Protein AF-0000000069364898 (afdb_homodimer)

Foldseek 3Di:
DVVVVVVVVVVCLVVVLVVLLVVLLVDALVVLVVQLVPDVSSVVSSQPQVSLLSNCCVVPVVCSVPPDPPDRSNVVCVPPVDPDPDDDDDFFPDDQQFKKKWKWKDFPPHTFDTDIHGSVQQQVAEPDDDPQADPLQVCVVPDQFDKGKHWDPPFDKDWDPTWMWMWMKMAGRVVGWIFTQGDRWTQPDDDQVNQKTKTKDWFAFAPVDPPDGDFMKMKIFHANHDDPIMTDGGTMIMIDRRVFDGDPRRVRVVVVGGHIDDD/DVVVVVVVVVVCLVVVLVVLLVVLLVDALVVLVVQLVPDVSSVVSSQPQVSLLSNCCVVPVVCSVPPDPPDRSNVVCVPPVDPDPDDDDDFFPDDQQFKWKWKWKDFPPHTDDTDIDGSVQQQVADPDDDPQADPLQVCVVPDQFDKGKHWDPPFDKDWDPTWMWMWMKMAGRVVGWIFTQGDRWTQPDDDQVNQKTKTKDWFAFAPVDPPDGDFMKMKIFHANHDDPIMTDGGTMIMIDRRVFDGDPRRVRVVVVGGHIDDD

Nearest PDB structures (foldseek):
  8iyj-assembly1_U  TM=1.261E-01  e=1.465E+00  Mus musculus
  8otz-assembly1_X  TM=1.514E-01  e=9.795E+00  Bos taurus
  7ung-assembly1_Z  TM=2.042E-01  e=2.924E+00  Homo sapiens
  8iyj-assembly1_U  TM=1.723E-01  e=3.105E+00  Mus musculus
  8otz-assembly1_X  TM=1.514E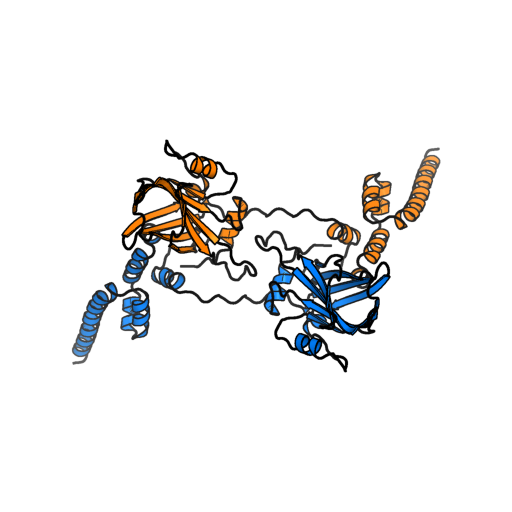-01  e=8.654E+00  Bos taurus

Sequence (526 aa):
MGVASSLSTMAKDLISAEVLKAVFTLLDGEDLVSCMLVSRQWRDTARDDYFWKCICTKKWPSICKRPPPAISYHKLFLTFSRSQPPQPLPPSRLSFNNLEFFIDLWSEQTLIFSEAVSGTVLRRGLKNPPPGIPDALKIHLDSTDYKMIMQVEPRFSFPLGQTIIVSVLVSRKDTNQIARIVNQSLFGYVDGNAFRALAYDYLIFAPGHPFISGIRAWVSLLFMANTAHSITDVFGIEIDFCDAANSENEVLWLLDMLDWKYIMGVASSLSTMAKDLISAEVLKAVFTLLDGEDLVSCMLVSRQWRDTARDDYFWKCICTKKWPSICKRPPPAISYHKLFLTFSRSQPPQPLPPSRLSFNNLEFFIDLWSEQTLIFSEAVSGTVLRRGLKNPPPGIPDALKIHLDSTDYKMIMQVEPRFSFPLGQTIIVSVLVSRKDTNQIARIVNQSLFGYVDGNAFRALAYDYLIFAPGHPFISGIRAWVSLLFMANTAHSITDVFGIEIDFCDAANSENEVLWLLDMLDWKYI

Secondary structure (DSSP, 8-state):
-HHHHHHHHHHHHHHHHHHHHHHHTTS-HHHHHHHHTT-HHHHHHHT-HHHHHHHHHHH-HHHHHSPPTT--HHHHHHHHHS-PPPPPPPPPS--GGGEEEEEEEEETTEEEEEEEEEHHHHHH--SSPPTT--HHHHHHHHSSS--EEEEEEEEEEEETTS-EEEEEEEEETTTTEEEEEEEEEE--EEETTTTEEEEEEE--B-TTSTT----EEEEEEEEEEE-SSEEEEEEEEEEE-TTT--SHHHHHHHHHTB--EE-/-HHHHHHHHHHHHHHHHHHHHHHHTTS-HHHHHHHHTT-HHHHHHHT-HHHHHHHHHHH-HHHHHSPPTT--HHHHHHHHHS-PPPPPPPPPS--GGGEEEEEEEEETTEEEEEEEEEHHHHHH--SSPPTT--HHHHHHHHSSS--EEEEEEEEEEEEBTB-EEEEEEEEETTTTEEEEEEEEEE--EEETTTTEEEEEEE--B-TTSTT----EEEEEEEEEEE-SSEEEEEEEEEEE-TTT--SHHHHHHHHHTB--EE-

Solvent-accessible surface area (backbone atoms only — not comparable to full-atom values): 28117 Å² total; per-residue (Å²): 118,67,63,60,53,50,47,50,53,45,47,54,47,44,55,45,44,57,50,46,55,60,52,54,69,71,48,53,65,70,54,45,56,56,44,39,69,74,43,69,68,42,25,61,58,59,62,42,55,65,54,28,42,55,47,38,38,70,77,44,43,18,44,64,76,60,57,63,80,78,61,36,41,57,48,44,43,61,62,70,70,41,86,65,73,80,68,71,67,69,81,44,90,55,54,45,85,38,28,36,34,24,38,34,31,27,48,69,91,40,80,76,42,66,42,70,40,49,27,52,50,25,64,70,26,64,85,73,73,67,85,78,61,46,67,57,40,48,52,58,70,68,43,85,68,42,64,30,21,35,67,41,80,80,55,47,66,48,57,55,87,58,55,36,32,34,32,30,36,36,33,33,66,88,78,50,28,38,31,66,47,31,75,66,24,49,51,76,44,72,38,75,80,50,34,33,34,34,25,54,29,66,54,52,57,27,54,89,52,70,80,55,76,87,44,42,34,36,40,32,41,32,36,61,46,71,60,98,53,28,41,34,47,32,42,30,43,35,42,33,33,73,78,74,21,60,40,72,55,45,44,34,44,55,61,67,44,34,41,65,33,84,59,119,68,63,63,53,50,48,50,52,45,47,54,48,44,55,44,47,57,48,45,54,59,53,54,69,71,47,52,64,69,54,45,55,56,44,37,70,73,43,70,67,43,24,62,59,60,62,40,55,66,53,28,42,56,48,40,37,71,76,44,42,17,44,63,77,59,57,62,80,75,63,37,42,57,49,46,44,61,62,70,70,42,85,66,72,81,67,72,68,70,82,45,90,58,51,47,84,38,28,38,34,23,37,34,30,28,50,69,91,40,79,77,44,66,42,70,41,48,28,52,50,25,64,69,26,66,86,75,73,65,86,78,62,45,67,57,40,49,53,59,69,67,43,83,68,42,64,30,21,35,68,41,81,81,58,47,65,48,55,56,85,58,55,37,32,35,34,30,37,36,37,33,66,89,80,51,27,38,31,68,46,30,75,65,24,50,50,78,44,71,38,75,80,47,34,34,34,35,24,55,30,67,53,53,58,27,55,89,50,69,79,57,75,88,44,43,35,36,40,34,40,33,37,61,45,70,57,98,50,28,40,34,48,31,42,29,42,35,40,35,35,73,78,74,20,58,40,72,55,45,43,33,44,53,60,67,45,34,40,65,34,84,59

Structure (mmCIF, N/CA/C/O backbone):
data_AF-0000000069364898-model_v1
#
loop_
_entity.id
_entity.type
_entity.pdbx_description
1 polymer '(wild Malaysian banana) hypothetical protein'
#
loop_
_atom_site.group_PDB
_atom_site.id
_atom_site.type_symbol
_atom_site.label_atom_id
_atom_site.label_alt_id
_atom_site.label_comp_id
_atom_site.label_asym_id
_atom_site.label_entity_id
_atom_site.label_seq_id
_atom_site.pdbx_PDB_ins_code
_atom_site.Cartn_x
_atom_site.Cartn_y
_atom_site.Cartn_z
_atom_site.occupancy
_atom_site.B_iso_or_equiv
_atom_site.auth_seq_id
_atom_site.auth_comp_id
_atom_site.auth_asym_id
_atom_site.auth_atom_id
_atom_site.pdbx_PDB_model_num
ATOM 1 N N . MET A 1 1 ? 52.281 -46.719 -14.539 1 42.53 1 MET A N 1
ATOM 2 C CA . MET A 1 1 ? 51.531 -46.969 -13.328 1 42.53 1 MET A CA 1
ATOM 3 C C . MET A 1 1 ? 50.594 -45.781 -13.016 1 42.53 1 MET A C 1
ATOM 5 O O . MET A 1 1 ? 49.531 -45.969 -12.414 1 42.53 1 MET A O 1
ATOM 9 N N . GLY A 1 2 ? 50.906 -44.562 -13.359 1 51.19 2 GLY A N 1
ATOM 10 C CA . GLY A 1 2 ? 50.156 -43.344 -13.055 1 51.19 2 GLY A CA 1
ATOM 11 C C . GLY A 1 2 ? 48.938 -43.156 -13.914 1 51.19 2 GLY A C 1
ATOM 12 O O . GLY A 1 2 ? 47.906 -42.688 -13.438 1 51.19 2 GLY A O 1
ATOM 13 N N . VAL A 1 3 ? 48.969 -43.562 -15.039 1 57.69 3 VAL A N 1
ATOM 14 C CA . VAL A 1 3 ? 47.875 -43.344 -15.977 1 57.69 3 VAL A CA 1
ATOM 15 C C . VAL A 1 3 ? 46.75 -44.344 -15.68 1 57.69 3 VAL A C 1
ATOM 17 O O . VAL A 1 3 ? 45.562 -44 -15.742 1 57.69 3 VAL A O 1
ATOM 20 N N . ALA A 1 4 ? 47.094 -45.562 -15.328 1 57.56 4 ALA A N 1
ATOM 21 C CA . ALA A 1 4 ? 46.062 -46.562 -15 1 57.56 4 ALA A CA 1
ATOM 22 C C . ALA A 1 4 ? 45.312 -46.188 -13.734 1 57.56 4 ALA A C 1
ATOM 24 O O . ALA A 1 4 ? 44.094 -46.406 -13.648 1 57.56 4 ALA A O 1
ATOM 25 N N . SER A 1 5 ? 46 -45.625 -12.828 1 53.88 5 SER A N 1
ATOM 26 C CA . SER A 1 5 ? 45.312 -45.188 -11.609 1 53.88 5 SER A CA 1
ATOM 27 C C . SER A 1 5 ? 44.406 -44 -11.883 1 53.88 5 SER A C 1
ATOM 29 O O . SER A 1 5 ? 43.312 -43.906 -11.32 1 53.88 5 SER A O 1
ATOM 31 N N . SER A 1 6 ? 44.812 -43.219 -12.844 1 57.09 6 SER A N 1
ATOM 32 C CA . SER A 1 6 ? 44 -42.062 -13.211 1 57.09 6 SER A CA 1
ATOM 33 C C . SER A 1 6 ? 42.719 -42.5 -13.953 1 57.09 6 SER A C 1
ATOM 35 O O . SER A 1 6 ? 41.656 -41.969 -13.719 1 57.09 6 SER A O 1
ATOM 37 N N . LEU A 1 7 ? 42.875 -43.5 -14.719 1 53.72 7 LEU A N 1
ATOM 38 C CA . LEU A 1 7 ? 41.719 -44 -15.461 1 53.72 7 LEU A CA 1
ATOM 39 C C . LEU A 1 7 ? 40.781 -44.75 -14.547 1 53.72 7 LEU A C 1
ATOM 41 O O . LEU A 1 7 ? 39.562 -44.719 -14.727 1 53.72 7 LEU A O 1
ATOM 45 N N . SER A 1 8 ? 41.312 -45.438 -13.688 1 55.84 8 SER A N 1
ATOM 46 C CA . SER A 1 8 ? 40.469 -46.156 -12.734 1 55.84 8 SER A CA 1
ATOM 47 C C . SER A 1 8 ? 39.719 -45.188 -11.852 1 55.84 8 SER A C 1
ATOM 49 O O . SER A 1 8 ? 38.531 -45.375 -11.586 1 55.84 8 SER A O 1
ATOM 51 N N . THR A 1 9 ? 40.375 -44.125 -11.414 1 56.03 9 THR A N 1
ATOM 52 C CA . THR A 1 9 ? 39.688 -43.125 -10.625 1 56.03 9 THR A CA 1
ATOM 53 C C . THR A 1 9 ? 38.625 -42.406 -11.461 1 56.03 9 THR A C 1
ATOM 55 O O . THR A 1 9 ? 37.531 -42.125 -10.977 1 56.03 9 THR A O 1
ATOM 58 N N . MET A 1 10 ? 39 -42.188 -12.664 1 51.59 10 MET A N 1
ATOM 59 C CA . MET A 1 10 ? 38.062 -41.531 -13.562 1 51.59 10 MET A CA 1
ATOM 60 C C . MET A 1 10 ? 36.844 -42.438 -13.82 1 51.59 10 MET A C 1
ATOM 62 O O . MET A 1 10 ? 35.719 -41.969 -13.891 1 51.59 10 MET A O 1
ATOM 66 N N . ALA A 1 11 ? 37.188 -43.688 -14.125 1 52.16 11 ALA A N 1
ATOM 67 C CA . ALA A 1 11 ? 36.125 -44.656 -14.383 1 52.16 11 ALA A CA 1
ATOM 68 C C . ALA A 1 11 ? 35.219 -44.812 -13.164 1 52.16 11 ALA A C 1
ATOM 70 O O . ALA A 1 11 ? 33.969 -44.906 -13.305 1 52.16 11 ALA A O 1
ATOM 71 N N . LYS A 1 12 ? 35.75 -44.906 -12.031 1 56.28 12 LYS A N 1
ATOM 72 C CA . LYS A 1 12 ? 34.969 -44.906 -10.805 1 56.28 12 LYS A CA 1
ATOM 73 C C . LYS A 1 12 ? 34.125 -43.625 -10.648 1 56.28 12 LY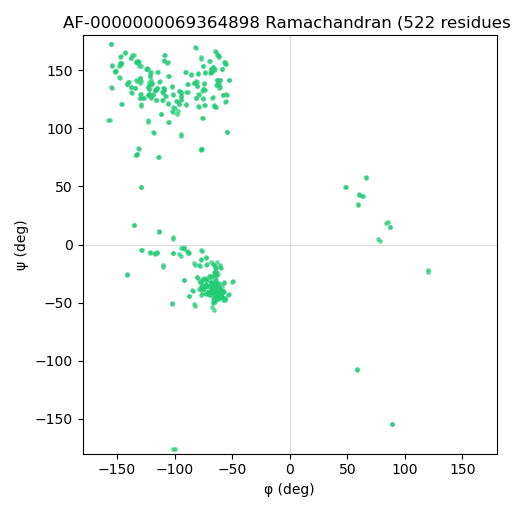S A C 1
ATOM 75 O O . LYS A 1 12 ? 33 -43.688 -10.203 1 56.28 12 LYS A O 1
ATOM 80 N N . ASP A 1 13 ? 34.844 -42.656 -11.117 1 58.72 13 ASP A N 1
ATOM 81 C CA . ASP A 1 13 ? 34.188 -41.344 -11.086 1 58.72 13 ASP A CA 1
ATOM 82 C C . ASP A 1 13 ? 33.031 -41.281 -12.086 1 58.72 13 ASP A C 1
ATOM 84 O O . ASP A 1 13 ? 31.984 -40.719 -11.789 1 58.72 13 ASP A O 1
ATOM 88 N N . LEU A 1 14 ? 33.344 -41.844 -13.328 1 56.16 14 LEU A N 1
ATOM 89 C CA . LEU A 1 14 ? 32.312 -41.875 -14.367 1 56.16 14 LEU A CA 1
ATOM 90 C C . LEU A 1 14 ? 31.156 -42.781 -13.969 1 56.16 14 LEU A C 1
ATOM 92 O O . LEU A 1 14 ? 29.984 -42.438 -14.188 1 56.16 14 LEU A O 1
ATOM 96 N N . ILE A 1 15 ? 31.469 -44.031 -13.672 1 57.97 15 ILE A N 1
ATOM 97 C CA . ILE A 1 15 ? 30.438 -44.938 -13.211 1 57.97 15 ILE A CA 1
ATOM 98 C C . ILE A 1 15 ? 29.625 -44.312 -12.086 1 57.97 15 ILE A C 1
ATOM 100 O O . ILE A 1 15 ? 28.391 -44.406 -12.07 1 57.97 15 ILE A O 1
ATOM 104 N N . SER A 1 16 ? 30.391 -43.531 -11.438 1 71.69 16 SER A N 1
ATOM 105 C CA . SER A 1 16 ? 29.766 -42.875 -10.297 1 71.69 16 SER A CA 1
ATOM 106 C C . SER A 1 16 ? 28.844 -41.75 -10.75 1 71.69 16 SER A C 1
ATOM 108 O O . SER A 1 16 ? 27.734 -41.594 -10.234 1 71.69 16 SER A O 1
ATOM 110 N N . ALA A 1 17 ? 29.312 -41.25 -11.906 1 75.25 17 ALA A N 1
ATOM 111 C CA . ALA A 1 17 ? 28.5 -40.156 -12.414 1 75.25 17 ALA A CA 1
ATOM 112 C C . ALA A 1 17 ? 27.219 -40.688 -13.055 1 75.25 17 ALA A C 1
ATOM 114 O O . ALA A 1 17 ? 26.141 -40.094 -12.891 1 75.25 17 ALA A O 1
ATOM 115 N N . GLU A 1 18 ? 27.391 -41.781 -13.852 1 80.81 18 GLU A N 1
ATOM 116 C CA . GLU A 1 18 ? 26.219 -42.375 -14.508 1 80.81 18 GLU A CA 1
ATOM 117 C C . GLU A 1 18 ? 25.219 -42.875 -13.484 1 80.81 18 GLU A C 1
ATOM 119 O O . GLU A 1 18 ? 24 -42.719 -13.672 1 80.81 18 GLU A O 1
ATOM 124 N N . VAL A 1 19 ? 25.812 -43.438 -12.523 1 82.69 19 VAL A N 1
ATOM 125 C CA . VAL A 1 19 ? 24.938 -43.938 -11.461 1 82.69 19 VAL A CA 1
ATOM 126 C C . VAL A 1 19 ? 24.25 -42.781 -10.758 1 82.69 19 VAL A C 1
ATOM 128 O O . VAL A 1 19 ? 23.062 -42.844 -10.477 1 82.69 19 VAL A O 1
ATOM 131 N N . LEU A 1 20 ? 25.016 -41.781 -10.492 1 85.12 20 LEU A N 1
ATOM 132 C CA . LEU A 1 20 ? 24.453 -40.594 -9.859 1 85.12 20 LEU A CA 1
ATOM 133 C C . LEU A 1 20 ? 23.328 -40 -10.695 1 85.12 20 LEU A C 1
ATOM 135 O O . LEU A 1 20 ? 22.281 -39.625 -10.164 1 85.12 20 LEU A O 1
ATOM 139 N N . LYS A 1 21 ? 23.484 -39.969 -12.016 1 86.94 21 LYS A N 1
ATOM 140 C CA . LYS A 1 21 ? 22.469 -39.438 -12.914 1 86.94 21 LYS A CA 1
ATOM 141 C C . LYS A 1 21 ? 21.172 -40.219 -12.828 1 86.94 21 LYS A C 1
ATOM 143 O O . LYS A 1 21 ? 20.078 -39.656 -12.828 1 86.94 21 LYS A O 1
ATOM 148 N N . ALA A 1 22 ? 21.406 -41.5 -12.672 1 87.44 22 ALA A N 1
ATOM 149 C CA . ALA A 1 22 ? 20.234 -42.375 -12.578 1 87.44 22 ALA A CA 1
ATOM 150 C C . ALA A 1 22 ? 19.5 -42.156 -11.258 1 87.44 22 ALA A C 1
ATOM 152 O O . ALA A 1 22 ? 18.266 -42.094 -11.227 1 87.44 22 ALA A O 1
ATOM 153 N N . VAL A 1 23 ? 20.188 -42 -10.242 1 87 23 VAL A N 1
ATOM 154 C CA . VAL A 1 23 ? 19.609 -41.844 -8.914 1 87 23 VAL A CA 1
ATOM 155 C C . VAL A 1 23 ? 18.969 -40.438 -8.797 1 87 23 VAL A C 1
ATOM 157 O O . VAL A 1 23 ? 17.891 -40.281 -8.242 1 87 23 VAL A O 1
ATOM 160 N N . PHE A 1 24 ? 19.688 -39.406 -9.328 1 90.19 24 PHE A N 1
ATOM 161 C CA . PHE A 1 24 ? 19.234 -38.031 -9.195 1 90.19 24 PHE A CA 1
ATOM 162 C C . PHE A 1 24 ? 17.906 -37.812 -9.914 1 90.19 24 PHE A C 1
ATOM 164 O O . PHE A 1 24 ? 17.125 -36.969 -9.531 1 90.19 24 PHE A O 1
ATOM 171 N N . THR A 1 25 ? 17.594 -38.656 -10.914 1 87.75 25 THR A N 1
ATOM 172 C CA . THR A 1 25 ? 16.328 -38.562 -11.648 1 87.75 25 THR A CA 1
ATOM 173 C C . THR A 1 25 ? 15.156 -38.906 -10.75 1 87.75 25 THR A C 1
ATOM 175 O O . THR A 1 25 ? 14.016 -38.531 -11.031 1 87.75 25 THR A O 1
ATOM 178 N N . LEU A 1 26 ? 15.484 -39.562 -9.586 1 89.31 26 LEU A N 1
ATOM 179 C CA . LEU A 1 26 ? 14.422 -40.062 -8.711 1 89.31 26 LEU A CA 1
ATOM 180 C C . LEU A 1 26 ? 14.219 -39.125 -7.527 1 89.31 26 LEU A C 1
ATOM 182 O O . LEU A 1 26 ? 13.281 -39.281 -6.746 1 89.31 26 LEU A O 1
ATOM 186 N N . LEU A 1 27 ? 15.023 -38.188 -7.387 1 88.94 27 LEU A N 1
ATOM 187 C CA . LEU A 1 27 ? 14.984 -37.312 -6.23 1 88.94 27 LEU A CA 1
ATOM 188 C C . LEU A 1 27 ? 14.078 -36.094 -6.5 1 88.94 27 LEU A C 1
ATOM 190 O O . LEU A 1 27 ? 13.938 -35.688 -7.648 1 88.94 27 LEU A O 1
ATOM 194 N N . ASP A 1 28 ? 13.484 -35.656 -5.398 1 89.31 28 ASP A N 1
ATOM 195 C CA . ASP A 1 28 ? 12.773 -34.406 -5.523 1 89.31 28 ASP A CA 1
ATOM 196 C C . ASP A 1 28 ? 13.734 -33.219 -5.402 1 89.31 28 ASP A C 1
ATOM 198 O O . ASP A 1 28 ? 14.93 -33.406 -5.191 1 89.31 28 ASP A O 1
ATOM 202 N N . GLY A 1 29 ? 13.234 -32.062 -5.703 1 90.38 29 GLY A N 1
ATOM 203 C CA . GLY A 1 29 ? 14.062 -30.859 -5.742 1 90.38 29 GLY A CA 1
ATOM 204 C C . GLY A 1 29 ? 14.836 -30.625 -4.457 1 90.38 29 GLY A C 1
ATOM 205 O O . GLY A 1 29 ? 16.031 -30.312 -4.488 1 90.38 29 GLY A O 1
ATOM 206 N N . GLU A 1 30 ? 14.141 -30.828 -3.336 1 89.75 30 GLU A N 1
ATOM 207 C CA . GLU A 1 30 ? 14.781 -30.594 -2.045 1 89.75 30 GLU A CA 1
ATOM 208 C C . GLU A 1 30 ? 15.93 -31.578 -1.818 1 89.75 30 GLU A C 1
ATOM 210 O O . GLU A 1 30 ? 16.984 -31.188 -1.314 1 89.75 30 GLU A O 1
ATOM 215 N N . ASP A 1 31 ? 15.711 -32.75 -2.178 1 90.25 31 ASP A N 1
ATOM 216 C CA . ASP A 1 31 ? 16.75 -33.75 -2.029 1 90.25 31 ASP A CA 1
ATOM 217 C C . ASP A 1 31 ? 17.922 -33.469 -2.963 1 90.25 31 ASP A C 1
ATOM 219 O O . ASP A 1 31 ? 19.078 -33.656 -2.588 1 90.25 31 ASP A O 1
ATOM 223 N N . LEU A 1 32 ? 17.562 -33.062 -4.117 1 91.44 32 LEU A N 1
ATOM 224 C CA . LEU A 1 32 ? 18.625 -32.75 -5.086 1 91.44 32 LEU A CA 1
ATOM 225 C C . LEU A 1 32 ? 19.484 -31.594 -4.609 1 91.44 32 LEU A C 1
ATOM 227 O O . LEU A 1 32 ? 20.703 -31.625 -4.77 1 91.44 32 LEU A O 1
ATOM 231 N N . VAL A 1 33 ? 18.828 -30.594 -4.062 1 90.06 33 VAL A N 1
ATOM 232 C CA . VAL A 1 33 ? 19.578 -29.469 -3.494 1 90.06 33 VAL A CA 1
ATOM 233 C C . VAL A 1 33 ? 20.5 -29.969 -2.393 1 90.06 33 VAL A C 1
ATOM 235 O O . VAL A 1 33 ? 21.656 -29.562 -2.316 1 90.06 33 VAL A O 1
ATOM 238 N N . SER A 1 34 ? 19.984 -30.875 -1.556 1 90.44 34 SER A N 1
ATOM 239 C CA . SER A 1 34 ? 20.797 -31.453 -0.492 1 90.44 34 SER A CA 1
ATOM 240 C C . SER A 1 34 ? 22 -32.219 -1.061 1 90.44 34 SER A C 1
ATOM 242 O O . SER A 1 34 ? 23.094 -32.156 -0.503 1 90.44 34 SER A O 1
ATOM 244 N N . CYS A 1 35 ? 21.812 -32.875 -2.092 1 89.88 35 CYS A N 1
ATOM 245 C CA . CYS A 1 35 ? 22.875 -33.656 -2.727 1 89.88 35 CYS A CA 1
ATOM 246 C C . CYS A 1 35 ? 23.969 -32.75 -3.256 1 89.88 35 CYS A C 1
ATOM 248 O O . CYS A 1 35 ? 25.141 -33.125 -3.289 1 89.88 35 CYS A O 1
ATOM 250 N N . MET A 1 36 ? 23.547 -31.516 -3.73 1 90.69 36 MET A N 1
ATOM 251 C CA . MET A 1 36 ? 24.531 -30.578 -4.262 1 90.69 36 MET A CA 1
ATOM 252 C C . MET A 1 36 ? 25.516 -30.156 -3.178 1 90.69 36 MET A C 1
ATOM 254 O O . MET A 1 36 ? 26.594 -29.641 -3.48 1 90.69 36 MET A O 1
ATOM 258 N N . LEU A 1 37 ? 25.188 -30.406 -1.916 1 91.06 37 LEU A N 1
ATOM 259 C CA . LEU A 1 37 ? 26 -29.938 -0.801 1 91.06 37 LEU A CA 1
ATOM 260 C C . LEU A 1 37 ? 26.984 -31.016 -0.371 1 91.06 37 LEU A C 1
ATOM 262 O O . LEU A 1 37 ? 27.828 -30.781 0.498 1 91.06 37 LEU A O 1
ATOM 266 N N . VAL A 1 38 ? 27.016 -32.188 -0.902 1 88.38 38 VAL A N 1
ATOM 267 C CA . VAL A 1 38 ? 27.766 -33.344 -0.427 1 88.38 38 VAL A CA 1
ATOM 268 C C . VAL A 1 38 ? 29.203 -33.281 -0.929 1 88.38 38 VAL A C 1
ATOM 270 O O . VAL A 1 38 ? 30.156 -33.438 -0.155 1 88.38 38 VAL A O 1
ATOM 273 N N . SER A 1 39 ? 29.516 -33.094 -2.244 1 89.94 39 SER A N 1
ATOM 274 C CA . SER A 1 39 ? 30.844 -33 -2.861 1 89.94 39 SER A CA 1
ATOM 275 C C . SER A 1 39 ? 30.781 -32.219 -4.168 1 89.94 39 SER A C 1
ATOM 277 O O . SER A 1 39 ? 29.703 -31.922 -4.676 1 89.94 39 SER A O 1
ATOM 279 N N . ARG A 1 40 ? 31.859 -31.953 -4.711 1 90.56 40 ARG A N 1
ATOM 280 C CA . ARG A 1 40 ? 31.938 -31.219 -5.973 1 90.56 40 ARG A CA 1
ATOM 281 C C . ARG A 1 40 ? 31.375 -32.062 -7.125 1 90.56 40 ARG A C 1
ATOM 283 O O . ARG A 1 40 ? 30.703 -31.516 -8 1 90.56 40 ARG A O 1
ATOM 290 N N . GLN A 1 41 ? 31.656 -33.281 -7.07 1 87.31 41 GLN A N 1
ATOM 291 C CA . GLN A 1 41 ? 31.156 -34.156 -8.125 1 87.31 41 GLN A CA 1
ATOM 292 C C . GLN A 1 41 ? 29.641 -34.219 -8.133 1 87.31 41 GLN A C 1
ATOM 294 O O . GLN A 1 41 ? 29.016 -34.125 -9.195 1 87.31 41 GLN A O 1
ATOM 299 N N . TRP A 1 42 ? 29.062 -34.281 -6.914 1 88.5 42 TRP A N 1
ATOM 300 C CA . TRP A 1 42 ? 27.609 -34.312 -6.812 1 88.5 42 TRP A CA 1
ATOM 301 C C . TRP A 1 42 ? 26.984 -33 -7.27 1 88.5 42 TRP A C 1
ATOM 303 O O . TRP A 1 42 ? 25.969 -33 -7.965 1 88.5 42 TRP A O 1
ATOM 313 N N . ARG A 1 43 ? 27.641 -32 -6.91 1 91.31 43 ARG A N 1
ATOM 314 C CA . ARG A 1 43 ? 27.156 -30.672 -7.285 1 91.31 43 ARG A CA 1
ATOM 315 C C . ARG A 1 43 ? 27.188 -30.484 -8.797 1 91.31 43 ARG A C 1
ATOM 317 O O . ARG A 1 43 ? 26.203 -30.047 -9.391 1 91.31 43 ARG A O 1
ATOM 324 N N . ASP A 1 44 ? 28.266 -30.859 -9.375 1 90.56 44 ASP A N 1
ATOM 325 C CA . ASP A 1 44 ? 28.422 -30.703 -10.82 1 90.56 44 ASP A CA 1
ATOM 326 C C . ASP A 1 44 ? 27.422 -31.562 -11.586 1 90.56 44 ASP A C 1
ATOM 328 O O . ASP A 1 44 ? 26.906 -31.156 -12.625 1 90.56 44 ASP A O 1
ATOM 332 N N . THR A 1 45 ? 27.203 -32.719 -11.039 1 89.62 45 THR A N 1
ATOM 333 C CA . THR A 1 45 ? 26.234 -33.594 -11.68 1 89.62 45 THR A CA 1
ATOM 334 C C . THR A 1 45 ? 24.828 -33.062 -11.523 1 89.62 45 THR A C 1
ATOM 336 O O . THR A 1 45 ? 24.047 -33.031 -12.484 1 89.62 45 THR A O 1
ATOM 339 N N . ALA A 1 46 ? 24.547 -32.562 -10.359 1 90.75 46 ALA A N 1
ATOM 340 C CA . ALA A 1 46 ? 23.203 -32.094 -10.031 1 90.75 46 ALA A CA 1
ATOM 341 C C . ALA A 1 46 ? 22.875 -30.781 -10.742 1 90.75 46 ALA A C 1
ATOM 343 O O . ALA A 1 46 ? 21.703 -30.406 -10.875 1 90.75 46 ALA A O 1
ATOM 344 N N . ARG A 1 47 ? 23.859 -30.156 -11.188 1 89.56 47 ARG A N 1
ATOM 345 C CA . ARG A 1 47 ? 23.672 -28.859 -11.828 1 89.56 47 ARG A CA 1
ATOM 346 C C . ARG A 1 47 ? 23.125 -29.016 -13.242 1 89.56 47 ARG A C 1
ATOM 348 O O . ARG A 1 47 ? 22.688 -28.047 -13.859 1 89.56 47 ARG A O 1
ATOM 355 N N . ASP A 1 48 ? 23.156 -30.234 -13.734 1 88.38 48 ASP A N 1
ATOM 356 C CA . ASP A 1 48 ? 22.594 -30.484 -15.055 1 88.38 48 ASP A CA 1
ATOM 357 C C . ASP A 1 48 ? 21.141 -30.016 -15.125 1 88.38 48 ASP A C 1
ATOM 359 O O . ASP A 1 48 ? 20.297 -30.453 -14.32 1 88.38 48 ASP A O 1
ATOM 363 N N . ASP A 1 49 ? 20.781 -29.25 -16.109 1 88.62 49 ASP A N 1
ATOM 364 C CA . ASP A 1 49 ? 19.484 -28.6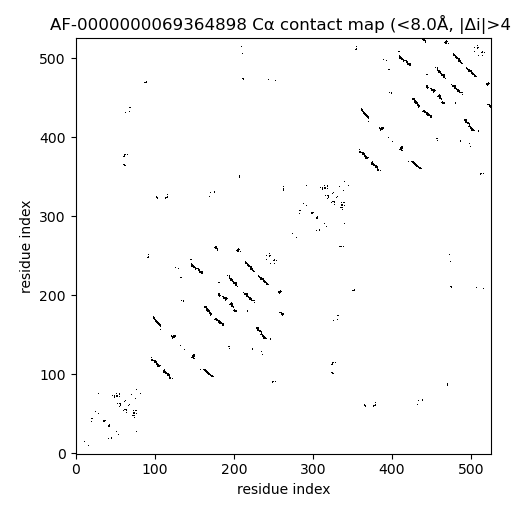09 -16.234 1 88.62 49 ASP A CA 1
ATOM 365 C C . ASP A 1 49 ? 18.375 -29.641 -16.422 1 88.62 49 ASP A C 1
ATOM 367 O O . ASP A 1 49 ? 17.203 -29.375 -16.094 1 88.62 49 ASP A O 1
ATOM 371 N N . TYR A 1 50 ? 18.828 -30.719 -16.891 1 90.69 50 TYR A N 1
ATOM 372 C CA . TYR A 1 50 ? 17.859 -31.766 -17.172 1 90.69 50 TYR A CA 1
ATOM 373 C C . TYR A 1 50 ? 17.125 -32.188 -15.906 1 90.69 50 TYR A C 1
ATOM 375 O O . TYR A 1 50 ? 15.898 -32.344 -15.922 1 90.69 50 TYR A O 1
ATOM 383 N N . PHE A 1 51 ? 17.812 -32.375 -14.844 1 92.81 51 PHE A N 1
ATOM 384 C CA . PHE A 1 51 ? 17.188 -32.781 -13.594 1 92.81 51 PHE A CA 1
ATOM 385 C C . PHE A 1 51 ? 16.188 -31.75 -13.109 1 92.81 51 PHE A C 1
ATOM 387 O O . PHE A 1 51 ? 15.078 -32.094 -12.703 1 92.81 51 PHE A O 1
ATOM 394 N N . TRP A 1 52 ? 16.547 -30.594 -13.227 1 93.81 52 TRP A N 1
ATOM 395 C CA . TRP A 1 52 ? 15.703 -29.516 -12.719 1 93.81 52 TRP A CA 1
ATOM 396 C C . TRP A 1 52 ? 14.492 -29.297 -13.617 1 93.81 52 TRP A C 1
ATOM 398 O O . TRP A 1 52 ? 13.406 -28.969 -13.141 1 93.81 52 TRP A O 1
ATOM 408 N N . LYS A 1 53 ? 14.703 -29.453 -14.875 1 93.88 53 LYS A N 1
ATOM 409 C CA . LYS A 1 53 ? 13.562 -29.406 -15.789 1 93.88 53 LYS A CA 1
ATOM 410 C C . LYS A 1 53 ? 12.516 -30.453 -15.422 1 93.88 53 LYS A C 1
ATOM 412 O O . LYS A 1 53 ? 11.312 -30.172 -15.438 1 93.88 53 LYS A O 1
ATOM 417 N N . CYS A 1 54 ? 13.016 -31.609 -15.078 1 93.31 54 CYS A N 1
ATOM 418 C CA . CYS A 1 54 ? 12.109 -32.688 -14.695 1 93.31 54 CYS A CA 1
ATOM 419 C C . CYS A 1 54 ? 11.344 -32.312 -13.422 1 93.31 54 CYS A C 1
ATOM 421 O O . CYS A 1 54 ? 10.133 -32.531 -13.344 1 93.31 54 CYS A O 1
ATOM 423 N N . ILE A 1 55 ? 12.039 -31.812 -12.547 1 93.38 55 ILE A N 1
ATOM 424 C CA . ILE A 1 55 ? 11.445 -31.422 -11.273 1 93.38 55 ILE A CA 1
ATOM 425 C C . ILE A 1 55 ? 10.422 -30.312 -11.492 1 93.38 55 ILE A C 1
ATOM 427 O O . ILE A 1 55 ? 9.297 -30.391 -10.992 1 93.38 55 ILE A O 1
ATOM 431 N N . CYS A 1 56 ? 10.766 -29.297 -12.266 1 94.38 56 CYS A N 1
ATOM 432 C CA . CYS A 1 56 ? 9.898 -28.141 -12.508 1 94.38 56 CYS A CA 1
ATOM 433 C C . CYS A 1 56 ? 8.68 -28.547 -13.328 1 94.38 56 CYS A C 1
ATOM 435 O O . CYS A 1 56 ? 7.598 -27.984 -13.148 1 94.38 56 CYS A O 1
ATOM 437 N N . THR A 1 57 ? 8.836 -29.5 -14.203 1 94.5 57 THR A N 1
ATOM 438 C CA . THR A 1 57 ? 7.723 -29.969 -15.023 1 94.5 57 THR A CA 1
ATOM 439 C C . THR A 1 57 ? 6.633 -30.594 -14.164 1 94.5 57 THR A C 1
ATOM 441 O O . THR A 1 57 ? 5.445 -30.484 -14.477 1 94.5 57 THR A O 1
ATOM 444 N N . LYS A 1 58 ? 7.059 -31.141 -13.125 1 91.94 58 LYS A N 1
ATOM 445 C CA . LYS A 1 58 ? 6.086 -31.719 -12.203 1 91.94 58 LYS A CA 1
ATOM 446 C C . LYS A 1 58 ? 5.363 -30.641 -11.406 1 91.94 58 LYS A C 1
ATOM 448 O O . LYS A 1 58 ? 4.16 -30.75 -11.156 1 91.94 58 LYS A O 1
ATOM 453 N N . LYS A 1 59 ? 6 -29.641 -11.078 1 92.88 59 LYS A N 1
ATOM 454 C CA . LYS A 1 59 ? 5.449 -28.594 -10.211 1 92.88 59 LYS A CA 1
ATOM 455 C C . LYS A 1 59 ? 4.699 -27.547 -11.031 1 92.88 59 LYS A C 1
ATOM 457 O O . LYS A 1 59 ? 3.631 -27.078 -10.625 1 92.88 59 LYS A O 1
ATOM 462 N N . TRP A 1 60 ? 5.32 -27.141 -12.141 1 95.75 60 TRP A N 1
ATOM 463 C CA . TRP A 1 60 ? 4.773 -26.125 -13.031 1 95.75 60 TRP A CA 1
ATOM 464 C C . TRP A 1 60 ? 4.871 -26.562 -14.492 1 95.75 60 TRP A C 1
ATOM 466 O O . TRP A 1 60 ? 5.648 -26 -15.266 1 95.75 60 TRP A O 1
ATOM 476 N N . PRO A 1 61 ? 4.027 -27.406 -14.914 1 97.12 61 PRO A N 1
ATOM 477 C CA . PRO A 1 61 ? 4.152 -27.969 -16.266 1 97.12 61 PRO A CA 1
ATOM 478 C C . PRO A 1 61 ? 3.939 -26.922 -17.359 1 97.12 61 PRO A C 1
ATOM 480 O O . PRO A 1 61 ? 4.574 -26.984 -18.406 1 97.12 61 PRO A O 1
ATOM 483 N N . SER A 1 62 ? 3.117 -25.969 -17.172 1 96.94 62 SER A N 1
ATOM 484 C CA . SER A 1 62 ? 2.789 -25 -18.203 1 96.94 62 SER A CA 1
ATOM 485 C C . SER A 1 62 ? 4.008 -24.172 -18.594 1 96.94 62 SER A C 1
ATOM 487 O O . SER A 1 62 ? 4.273 -23.969 -19.781 1 96.94 62 SER A O 1
ATOM 489 N N . ILE A 1 63 ? 4.742 -23.688 -17.625 1 95.5 63 ILE A N 1
ATOM 490 C CA . ILE A 1 63 ? 5.887 -22.844 -17.922 1 95.5 63 ILE A CA 1
ATOM 491 C C . ILE A 1 63 ? 6.996 -23.656 -18.578 1 95.5 63 ILE A C 1
ATOM 493 O O . ILE A 1 63 ? 7.789 -23.125 -19.359 1 95.5 63 ILE A O 1
ATOM 497 N N . CYS A 1 64 ? 7.051 -24.922 -18.312 1 94.25 64 CYS A N 1
ATOM 498 C CA . CYS A 1 64 ? 8.062 -25.781 -18.922 1 94.25 64 CYS A CA 1
ATOM 499 C C . CYS A 1 64 ? 7.688 -26.141 -20.344 1 94.25 64 CYS A C 1
ATOM 501 O O . CYS A 1 64 ? 8.562 -26.375 -21.172 1 94.25 64 CYS A O 1
ATOM 503 N N . LYS A 1 65 ? 6.371 -26.219 -20.594 1 93.75 65 LYS A N 1
ATOM 504 C CA . LYS A 1 65 ? 5.891 -26.469 -21.953 1 93.75 65 LYS A CA 1
ATOM 505 C C . LYS A 1 65 ? 6.184 -25.266 -22.875 1 93.75 65 LYS A C 1
ATOM 507 O O . LYS A 1 65 ? 6.523 -25.453 -24.047 1 93.75 65 LYS A O 1
ATOM 512 N N . ARG A 1 66 ? 6.047 -24.078 -22.297 1 93.88 66 ARG A N 1
ATOM 513 C CA . ARG A 1 66 ? 6.34 -22.828 -23 1 93.88 66 ARG A CA 1
ATOM 514 C C . ARG A 1 66 ? 7.207 -21.922 -22.141 1 93.88 66 ARG A C 1
ATOM 516 O O . ARG A 1 66 ? 6.734 -20.906 -21.609 1 93.88 66 ARG A O 1
ATOM 523 N N . PRO A 1 67 ? 8.453 -22.266 -22.125 1 93.25 67 PRO A N 1
ATOM 524 C CA . PRO A 1 67 ? 9.336 -21.531 -21.219 1 93.25 67 PRO A CA 1
ATOM 525 C C . PRO A 1 67 ? 9.664 -20.125 -21.719 1 93.25 67 PRO A C 1
ATOM 527 O O . PRO A 1 67 ? 9.828 -19.922 -22.922 1 93.25 67 PRO A O 1
ATOM 530 N N . PRO A 1 68 ? 9.648 -19.219 -20.766 1 92.06 68 PRO A N 1
ATOM 531 C CA . PRO A 1 68 ? 10.172 -17.906 -21.141 1 92.06 68 PRO A CA 1
ATOM 532 C C . PRO A 1 68 ? 11.641 -17.953 -21.547 1 92.06 68 PRO A C 1
ATOM 534 O O . PRO A 1 68 ? 12.328 -18.938 -21.281 1 92.06 68 PRO A O 1
ATOM 537 N N . PRO A 1 69 ? 12.031 -16.891 -22.203 1 88.19 69 PRO A N 1
ATOM 538 C CA . PRO A 1 69 ? 13.43 -16.891 -22.641 1 88.19 69 PRO A CA 1
ATOM 539 C C . PRO A 1 69 ? 14.422 -16.984 -21.484 1 88.19 69 PRO A C 1
ATOM 541 O O . PRO A 1 69 ? 14.172 -16.406 -20.406 1 88.19 69 PRO A O 1
ATOM 544 N N . ALA A 1 70 ? 15.5 -17.719 -21.656 1 83.75 70 ALA A N 1
ATOM 545 C CA . ALA A 1 70 ? 16.672 -17.828 -20.797 1 83.75 70 ALA A CA 1
ATOM 546 C C . ALA A 1 70 ? 16.281 -18.312 -19.391 1 83.75 70 ALA A C 1
ATOM 548 O O . ALA A 1 70 ? 16.859 -17.891 -18.391 1 83.75 70 ALA A O 1
ATOM 549 N N . ILE A 1 71 ? 15.32 -19.125 -19.359 1 90.31 71 ILE A N 1
ATOM 550 C CA . ILE A 1 71 ? 14.898 -19.641 -18.062 1 90.31 71 ILE A CA 1
ATOM 551 C C . ILE A 1 71 ? 15.922 -20.656 -17.547 1 90.31 71 ILE A C 1
ATOM 553 O O . ILE A 1 71 ? 16.469 -21.438 -18.328 1 90.31 71 ILE A O 1
ATOM 557 N N . SER A 1 72 ? 16.328 -20.578 -16.344 1 92.69 72 SER A N 1
ATOM 558 C CA . SER A 1 72 ? 17.047 -21.625 -15.625 1 92.69 72 SER A CA 1
ATOM 559 C C . SER A 1 72 ? 16.109 -22.375 -14.695 1 92.69 72 SER A C 1
ATOM 561 O O . SER A 1 72 ? 15.617 -21.828 -13.703 1 92.69 72 SER A O 1
ATOM 563 N N . TYR A 1 73 ? 15.969 -23.609 -14.945 1 93.69 73 TYR A N 1
ATOM 564 C CA . TYR A 1 73 ? 15.031 -24.391 -14.156 1 93.69 73 TYR A CA 1
ATOM 565 C C . TYR A 1 73 ? 15.516 -24.547 -12.719 1 93.69 73 TYR A C 1
ATOM 567 O O . TYR A 1 73 ? 14.711 -24.609 -11.789 1 93.69 73 TYR A O 1
ATOM 575 N N . HIS A 1 74 ? 16.812 -24.625 -12.672 1 92.12 74 HIS A N 1
ATOM 576 C CA . HIS A 1 74 ? 17.391 -24.641 -11.336 1 92.12 74 HIS A CA 1
ATOM 577 C C . HIS A 1 74 ? 16.984 -23.406 -10.555 1 92.12 74 HIS A C 1
ATOM 579 O O . HIS A 1 74 ? 16.516 -23.5 -9.414 1 92.12 74 HIS A O 1
ATOM 585 N N . LYS A 1 75 ? 17.094 -22.25 -11.148 1 91.62 75 LYS A N 1
ATOM 586 C CA . LYS A 1 75 ? 16.734 -20.984 -10.508 1 91.62 75 LYS A CA 1
ATOM 587 C C . LYS A 1 75 ? 15.227 -20.906 -10.266 1 91.62 75 LYS A C 1
ATOM 589 O O . LYS A 1 75 ? 14.781 -20.406 -9.227 1 91.62 75 LYS A O 1
ATOM 594 N N . LEU A 1 76 ? 14.477 -21.375 -11.227 1 94.06 76 LEU A N 1
ATOM 595 C CA . LEU A 1 76 ? 13.023 -21.391 -11.094 1 94.06 76 LEU A CA 1
ATOM 596 C C . LEU A 1 76 ? 12.602 -22.156 -9.852 1 94.06 76 LEU A C 1
ATOM 598 O O . LEU A 1 76 ? 11.797 -21.656 -9.055 1 94.06 76 LEU A O 1
ATOM 602 N N . PHE A 1 77 ? 13.188 -23.297 -9.703 1 93.5 77 PHE A N 1
ATOM 603 C CA . PHE A 1 77 ? 12.836 -24.141 -8.57 1 93.5 77 PHE A CA 1
ATOM 604 C C . PHE A 1 77 ? 13.234 -23.469 -7.258 1 93.5 77 PHE A C 1
ATOM 606 O O . PHE A 1 77 ? 12.438 -23.391 -6.324 1 93.5 77 PHE A O 1
ATOM 613 N N . LEU A 1 78 ? 14.453 -23 -7.195 1 90.19 78 LEU A N 1
ATOM 614 C CA . LEU A 1 78 ? 14.953 -22.375 -5.969 1 90.19 78 LEU A CA 1
ATOM 615 C C . LEU A 1 78 ? 14.125 -21.156 -5.602 1 90.19 78 LEU A C 1
ATOM 617 O O . LEU A 1 78 ? 13.906 -20.875 -4.418 1 90.19 78 LEU A O 1
ATOM 621 N N . THR A 1 79 ? 13.641 -20.438 -6.543 1 91.5 79 THR A N 1
ATOM 622 C CA . THR A 1 79 ? 12.938 -19.172 -6.332 1 91.5 79 THR A CA 1
ATOM 623 C C . THR A 1 79 ? 11.516 -19.406 -5.848 1 91.5 79 THR A C 1
ATOM 625 O O . THR A 1 79 ? 11.031 -18.719 -4.941 1 91.5 79 THR A O 1
ATOM 628 N N . PHE A 1 80 ? 10.852 -20.438 -6.324 1 91.75 80 PHE A N 1
ATOM 629 C CA . PHE A 1 80 ? 9.414 -20.516 -6.09 1 91.75 80 PHE A CA 1
ATOM 630 C C . PHE A 1 80 ? 9.062 -21.75 -5.262 1 91.75 80 PHE A C 1
ATOM 632 O O . PHE A 1 80 ? 7.898 -21.938 -4.898 1 91.75 80 PHE A O 1
ATOM 639 N N . SER A 1 81 ? 9.93 -22.594 -5 1 84.5 81 SER A N 1
ATOM 640 C CA . SER A 1 81 ? 9.617 -23.766 -4.203 1 84.5 81 SER A CA 1
ATOM 641 C C . SER A 1 81 ? 9.883 -23.531 -2.723 1 84.5 81 SER A C 1
ATOM 643 O O . SER A 1 81 ? 9.305 -24.188 -1.863 1 84.5 81 SER A O 1
ATOM 645 N N . ARG A 1 82 ? 10.883 -22.656 -2.502 1 73.56 82 ARG A N 1
ATOM 646 C CA . ARG A 1 82 ? 11.234 -22.391 -1.11 1 73.56 82 ARG A CA 1
ATOM 647 C C . ARG A 1 82 ? 10.648 -21.062 -0.634 1 73.56 82 ARG A C 1
ATOM 649 O O . ARG A 1 82 ? 10.492 -20.125 -1.421 1 73.56 82 ARG A O 1
ATOM 656 N N . SER A 1 83 ? 9.992 -21.297 0.514 1 70.12 83 SER A N 1
ATOM 657 C CA . SER A 1 83 ? 9.555 -20.047 1.121 1 70.12 83 SER A CA 1
ATOM 658 C C . SER A 1 83 ? 10.719 -19.078 1.304 1 70.12 83 SER A C 1
ATOM 660 O O . SER A 1 83 ? 11.727 -19.422 1.938 1 70.12 83 SER A O 1
ATOM 662 N N . GLN A 1 84 ? 10.797 -18.234 0.368 1 68.94 84 GLN A N 1
ATOM 663 C CA . GLN A 1 84 ? 11.859 -17.234 0.524 1 68.94 84 GLN A CA 1
ATOM 664 C C . GLN A 1 84 ? 11.57 -16.312 1.696 1 68.94 84 GLN A C 1
ATOM 666 O O . GLN A 1 84 ? 10.422 -15.922 1.924 1 68.94 84 GLN A O 1
ATOM 671 N N . PRO A 1 85 ? 12.531 -16.234 2.549 1 70.56 85 PRO A N 1
ATOM 672 C CA . PRO A 1 85 ? 12.336 -15.266 3.633 1 70.56 85 PRO A CA 1
ATOM 673 C C . PRO A 1 85 ? 11.977 -13.867 3.121 1 70.56 85 PRO A C 1
ATOM 675 O O . PRO A 1 85 ? 12.383 -13.492 2.021 1 70.56 85 PRO A O 1
ATOM 678 N N . PRO A 1 86 ? 11.117 -13.297 3.84 1 74.81 86 PRO A N 1
ATOM 679 C CA . PRO A 1 86 ? 10.82 -11.922 3.412 1 74.81 86 PRO A CA 1
ATOM 680 C C . PRO A 1 86 ? 12.07 -11.047 3.342 1 74.81 86 PRO A C 1
ATOM 682 O O . PRO A 1 86 ? 12.961 -11.164 4.184 1 74.81 86 PRO A O 1
ATOM 685 N N . GLN A 1 87 ? 12.258 -10.531 2.225 1 82.12 87 GLN A N 1
ATOM 686 C CA . GLN A 1 87 ? 13.352 -9.578 2.09 1 82.12 87 GLN A CA 1
ATOM 687 C C . GLN A 1 87 ? 13.117 -8.344 2.949 1 82.12 87 GLN A C 1
ATOM 689 O O . GLN A 1 87 ? 11.984 -7.848 3.041 1 82.12 87 GLN A O 1
ATOM 694 N N . PRO A 1 88 ? 14.18 -7.891 3.617 1 85.38 88 PRO A N 1
ATOM 695 C CA . PRO A 1 88 ? 14.016 -6.695 4.449 1 85.38 88 PRO A CA 1
ATOM 696 C C . PRO A 1 88 ? 13.734 -5.438 3.627 1 85.38 88 PRO A C 1
ATOM 698 O O . PRO A 1 88 ? 14.07 -5.383 2.441 1 85.38 88 PRO A O 1
ATOM 701 N N . LEU A 1 89 ? 13.086 -4.543 4.207 1 90.75 89 LEU A N 1
ATOM 702 C CA . LEU A 1 89 ? 12.859 -3.242 3.588 1 90.75 89 LEU A CA 1
ATOM 703 C C . LEU A 1 89 ? 14.172 -2.5 3.379 1 90.75 89 LEU A C 1
ATOM 705 O O . LEU A 1 89 ? 14.953 -2.342 4.316 1 90.75 89 LEU A O 1
ATOM 709 N N . PRO A 1 90 ? 14.469 -2.229 2.154 1 92 90 PRO A N 1
ATOM 710 C CA . PRO A 1 90 ? 15.695 -1.459 1.924 1 92 90 PRO A CA 1
ATOM 711 C C . PRO A 1 90 ? 15.703 -0.126 2.668 1 92 90 PRO A C 1
ATOM 713 O O . PRO A 1 90 ? 14.648 0.363 3.078 1 92 90 PRO A O 1
ATOM 716 N N . PRO A 1 91 ? 16.859 0.404 2.902 1 93.88 91 PRO A N 1
ATOM 717 C CA . PRO A 1 91 ? 16.906 1.704 3.576 1 93.88 91 PRO A CA 1
ATOM 718 C C . PRO A 1 91 ? 16.234 2.812 2.77 1 93.88 91 PRO A C 1
ATOM 720 O O . PRO A 1 91 ? 16.344 2.832 1.54 1 93.88 91 PRO A O 1
ATOM 723 N N . SER A 1 92 ? 15.5 3.639 3.512 1 93.81 92 SER A N 1
ATOM 724 C CA . SER A 1 92 ? 14.875 4.781 2.854 1 93.81 92 SER A CA 1
ATOM 725 C C . SER A 1 92 ? 15.914 5.801 2.4 1 93.81 92 SER A C 1
ATOM 727 O O . SER A 1 92 ? 16.953 5.953 3.039 1 93.81 92 SER A O 1
ATOM 729 N N . ARG A 1 93 ? 15.586 6.457 1.314 1 93.81 93 ARG A N 1
ATOM 730 C CA . ARG A 1 93 ? 16.438 7.551 0.857 1 93.81 93 ARG A CA 1
ATOM 731 C C . ARG A 1 93 ? 16.188 8.82 1.672 1 93.81 93 ARG A C 1
ATOM 733 O O . ARG A 1 93 ? 17 9.742 1.654 1 93.81 93 ARG A O 1
ATOM 740 N N . LEU A 1 94 ? 15.086 8.883 2.354 1 96.38 94 LEU A N 1
ATOM 741 C CA . LEU A 1 94 ? 14.727 10.023 3.189 1 96.38 94 LEU A CA 1
ATOM 742 C C . LEU A 1 94 ? 15.43 9.953 4.539 1 96.38 94 LEU A C 1
ATOM 744 O O . LEU A 1 94 ? 15.656 8.859 5.07 1 96.38 94 LEU A O 1
ATOM 748 N N . SER A 1 95 ? 15.867 11.07 4.988 1 97.25 95 SER A N 1
ATOM 749 C CA . SER A 1 95 ? 16.5 11.164 6.305 1 97.25 95 SER A CA 1
ATOM 750 C C . SER A 1 95 ? 15.797 12.203 7.176 1 97.25 95 SER A C 1
ATOM 752 O O . SER A 1 95 ? 15.266 13.195 6.664 1 97.25 95 SER A O 1
ATOM 754 N N . PHE A 1 96 ? 15.859 11.984 8.422 1 97.81 96 PHE A N 1
ATOM 755 C CA . PHE A 1 96 ? 15.242 12.93 9.344 1 97.81 96 PHE A CA 1
ATOM 756 C C . PHE A 1 96 ? 15.938 14.281 9.281 1 97.81 96 PHE A C 1
ATOM 758 O O . PHE A 1 96 ? 15.336 15.312 9.594 1 97.81 96 PHE A O 1
ATOM 765 N N . ASN A 1 97 ? 17.172 14.281 8.867 1 96.88 97 ASN A N 1
ATOM 766 C CA . ASN A 1 97 ? 17.922 15.523 8.742 1 96.88 97 ASN A CA 1
ATOM 767 C C . ASN A 1 97 ? 17.328 16.453 7.684 1 96.88 97 ASN A C 1
ATOM 769 O O . ASN A 1 97 ? 17.562 17.656 7.699 1 96.88 97 ASN A O 1
ATOM 773 N N . ASN A 1 98 ? 16.562 15.867 6.809 1 97.19 98 ASN A N 1
ATOM 774 C CA . ASN A 1 98 ? 15.992 16.641 5.703 1 97.19 98 ASN A CA 1
ATOM 775 C C . ASN A 1 98 ? 14.539 17 5.969 1 97.19 98 ASN A C 1
ATOM 777 O O . ASN A 1 98 ? 13.867 17.578 5.105 1 97.19 98 ASN A O 1
ATOM 781 N N . LEU A 1 99 ? 14.078 16.688 7.148 1 98.25 99 LEU A N 1
ATOM 782 C CA . LEU A 1 99 ? 12.656 16.891 7.426 1 98.25 99 LEU A CA 1
ATOM 783 C C . LEU A 1 99 ? 12.461 17.969 8.477 1 98.25 99 LEU A C 1
ATOM 785 O O . LEU A 1 99 ? 13.227 18.047 9.438 1 98.25 99 LEU A O 1
ATOM 789 N N . GLU A 1 100 ? 11.5 18.781 8.305 1 98.12 100 GLU A N 1
ATOM 790 C CA . GLU A 1 100 ? 11.039 19.766 9.289 1 98.12 100 GLU A CA 1
ATOM 791 C C . GLU A 1 100 ? 9.523 19.672 9.484 1 98.12 100 GLU A C 1
ATOM 793 O O . GLU A 1 100 ? 8.766 19.703 8.516 1 98.12 100 GLU A O 1
ATOM 798 N N . PHE A 1 101 ? 9.117 19.516 10.719 1 98.62 101 PHE A N 1
ATOM 799 C CA . PHE A 1 101 ? 7.707 19.375 11.055 1 98.62 101 PHE A CA 1
ATOM 800 C C . PHE A 1 101 ? 7.16 20.688 11.617 1 98.62 101 PHE A C 1
ATOM 802 O O . PHE A 1 101 ? 7.832 21.375 12.391 1 98.62 101 PHE A O 1
ATOM 809 N N . PHE A 1 102 ? 6.027 21.062 11.188 1 98.56 102 PHE A N 1
ATOM 810 C CA . PHE A 1 102 ? 5.336 22.25 11.656 1 98.56 102 PHE A CA 1
ATOM 811 C C . PHE A 1 102 ? 4.09 21.875 12.445 1 98.56 102 PHE A C 1
ATOM 813 O O . PHE A 1 102 ? 3.123 21.359 11.883 1 98.56 102 PHE A O 1
ATOM 820 N N . ILE A 1 103 ? 4.141 22.141 13.68 1 98.56 103 ILE A N 1
ATOM 821 C CA . ILE A 1 103 ? 3.09 21.672 14.578 1 98.56 103 ILE A CA 1
ATOM 822 C C . ILE A 1 103 ? 2.361 22.875 15.18 1 98.56 103 ILE A C 1
ATOM 824 O O . ILE A 1 103 ? 2.988 23.75 15.781 1 98.56 103 ILE A O 1
ATOM 828 N N . ASP A 1 104 ? 1.05 22.938 15.016 1 98.06 104 ASP A N 1
ATOM 829 C CA . ASP A 1 104 ? 0.21 24 15.562 1 98.06 104 ASP A CA 1
ATOM 830 C C . ASP A 1 104 ? -0.947 23.406 16.375 1 98.06 104 ASP A C 1
ATOM 832 O O . ASP A 1 104 ? -1.678 22.547 15.891 1 98.06 104 ASP A O 1
ATOM 836 N N . LEU A 1 105 ? -1.066 23.844 17.594 1 97 105 LEU A N 1
ATOM 837 C CA . LEU A 1 105 ? -2.15 23.438 18.484 1 97 105 LEU A CA 1
ATOM 838 C C . LEU A 1 105 ? -3.035 24.641 18.844 1 97 105 LEU A C 1
ATOM 840 O O . LEU A 1 105 ? -2.531 25.703 19.172 1 97 105 LEU A O 1
ATOM 844 N N . TRP A 1 106 ? -4.344 24.375 18.719 1 95.25 106 TRP A N 1
ATOM 845 C CA . TRP A 1 106 ? -5.309 25.406 19.094 1 95.25 106 TRP A CA 1
ATOM 846 C C . TRP A 1 106 ? -6.25 24.906 20.172 1 95.25 106 TRP A C 1
ATOM 848 O O . TRP A 1 106 ? -6.688 23.75 20.141 1 95.25 106 TRP A O 1
ATOM 858 N N . SER A 1 107 ? -6.52 25.688 21.125 1 91.12 107 SER A N 1
ATOM 859 C CA . SER A 1 107 ? -7.648 25.531 22.031 1 91.12 107 SER A CA 1
ATOM 860 C C . SER A 1 107 ? -8.75 26.531 21.734 1 91.12 107 SER A C 1
ATOM 862 O O . SER A 1 107 ? -8.602 27.734 22 1 91.12 107 SER A O 1
ATOM 864 N N . GLU A 1 108 ? -9.773 26.016 21.141 1 87.44 108 GLU A N 1
ATOM 865 C CA . GLU A 1 108 ? -10.797 26.906 20.594 1 87.44 108 GLU A CA 1
ATOM 866 C C . GLU A 1 108 ? -10.211 27.875 19.578 1 87.44 108 GLU A C 1
ATOM 868 O O . GLU A 1 108 ? -9.617 27.438 18.578 1 87.44 108 GLU A O 1
ATOM 873 N N . GLN A 1 109 ? -10.062 29.109 19.844 1 84.31 109 GLN A N 1
ATOM 874 C CA . GLN A 1 109 ? -9.57 30.062 18.859 1 84.31 109 GLN A CA 1
ATOM 875 C C . GLN A 1 109 ? -8.211 30.609 19.266 1 84.31 109 GLN A C 1
ATOM 877 O O . GLN A 1 109 ? -7.66 31.484 18.594 1 84.31 109 GLN A O 1
ATOM 882 N N . THR A 1 110 ? -7.68 29.969 20.234 1 92 110 THR A N 1
ATOM 883 C CA . THR A 1 110 ? -6.402 30.453 20.734 1 92 110 THR A CA 1
ATOM 884 C C . THR A 1 110 ? -5.277 29.484 20.406 1 92 110 THR A C 1
ATOM 886 O O . THR A 1 110 ? -5.406 28.281 20.641 1 92 110 THR A O 1
ATOM 889 N N . LEU A 1 111 ? -4.215 30.016 19.875 1 95 111 LEU A N 1
ATOM 890 C CA . LEU A 1 111 ? -3.021 29.234 19.594 1 95 111 LEU A CA 1
ATOM 891 C C . LEU A 1 111 ? -2.262 28.922 20.875 1 95 111 LEU A C 1
ATOM 893 O O . LEU A 1 111 ? -1.801 29.828 21.562 1 95 111 LEU A O 1
ATOM 897 N N . ILE A 1 112 ? -2.066 27.625 21.219 1 93.81 112 ILE A N 1
ATOM 898 C CA . ILE A 1 112 ? -1.446 27.281 22.5 1 93.81 112 ILE A CA 1
ATOM 899 C C . ILE A 1 112 ? -0.051 26.719 22.266 1 93.81 112 ILE A C 1
ATOM 901 O O . ILE A 1 112 ? 0.76 26.641 23.188 1 93.81 112 ILE A O 1
ATOM 905 N N . PHE A 1 113 ? 0.174 26.312 21.125 1 96 113 PHE A N 1
ATOM 906 C CA . PHE A 1 113 ? 1.489 25.797 20.75 1 96 113 PHE A CA 1
ATOM 907 C C . PHE A 1 113 ? 1.733 25.953 19.25 1 96 113 PHE A C 1
ATOM 909 O O . PHE A 1 113 ? 0.841 25.688 18.453 1 96 113 PHE A O 1
ATOM 916 N N . SER A 1 114 ? 2.904 26.422 18.828 1 97.44 114 SER A N 1
ATOM 917 C CA . SER A 1 114 ? 3.268 26.625 17.438 1 97.44 114 SER A CA 1
ATOM 918 C C . SER A 1 114 ? 4.781 26.609 17.25 1 97.44 114 SER A C 1
ATOM 920 O O . SER A 1 114 ? 5.469 27.547 17.672 1 97.44 114 SER A O 1
ATOM 922 N N . GLU A 1 115 ? 5.297 25.516 16.641 1 97.12 115 GLU A N 1
ATOM 923 C CA . GLU A 1 115 ? 6.746 25.391 16.484 1 97.12 115 GLU A CA 1
ATOM 924 C C . GLU A 1 115 ? 7.105 24.641 15.219 1 97.12 115 GLU A C 1
ATOM 926 O O . GLU A 1 115 ? 6.375 23.734 14.797 1 97.12 115 GLU A O 1
ATOM 931 N N . ALA A 1 116 ? 8.18 25.062 14.609 1 97.5 116 ALA A N 1
ATOM 932 C CA . ALA A 1 116 ? 8.875 24.281 13.602 1 97.5 116 ALA A CA 1
ATOM 933 C C . ALA A 1 116 ? 9.945 23.391 14.242 1 97.5 116 ALA A C 1
ATOM 935 O O . ALA A 1 116 ? 10.828 23.906 14.945 1 97.5 116 ALA A O 1
ATOM 936 N N . VAL A 1 117 ? 9.805 22.125 14.047 1 97.5 117 VAL A N 1
ATOM 937 C CA . VAL A 1 117 ? 10.672 21.188 14.734 1 97.5 117 VAL A CA 1
ATOM 938 C C . VAL A 1 117 ? 11.422 20.328 13.711 1 97.5 117 VAL A C 1
ATOM 940 O O . VAL A 1 117 ? 10.812 19.734 12.82 1 97.5 117 VAL A O 1
ATOM 943 N N . SER A 1 118 ? 12.727 20.25 13.867 1 97.31 118 SER A N 1
ATOM 944 C CA . SER A 1 118 ? 13.516 19.406 12.969 1 97.31 118 SER A CA 1
ATOM 945 C C . SER A 1 118 ? 13.219 17.938 13.18 1 97.31 118 SER A C 1
ATOM 947 O O . SER A 1 118 ? 12.914 17.516 14.297 1 97.31 118 SER A O 1
ATOM 949 N N . GLY A 1 119 ? 13.328 17.219 12.086 1 98.06 119 GLY A N 1
ATOM 950 C CA . GLY A 1 119 ? 13.172 15.781 12.203 1 98.06 119 GLY A CA 1
ATOM 951 C C . GLY A 1 119 ? 14.141 15.156 13.188 1 98.06 119 GLY A C 1
ATOM 952 O O . GLY A 1 119 ? 13.789 14.195 13.883 1 98.06 119 GLY A O 1
ATOM 953 N N . THR A 1 120 ? 15.312 15.688 13.32 1 97.62 120 THR A N 1
ATOM 954 C CA . THR A 1 120 ? 16.328 15.141 14.211 1 97.62 120 THR A CA 1
ATOM 955 C C . THR A 1 120 ? 15.906 15.273 15.672 1 97.62 120 THR A C 1
ATOM 957 O O . THR A 1 120 ? 16.203 14.398 16.484 1 97.62 120 THR A O 1
ATOM 960 N N . VAL A 1 121 ? 15.266 16.344 15.969 1 97.12 121 VAL A N 1
ATOM 961 C CA . VAL A 1 121 ? 14.781 16.578 17.328 1 97.12 121 VAL A CA 1
ATOM 962 C C . VAL A 1 121 ? 13.727 15.523 17.688 1 97.12 121 VAL A C 1
ATOM 964 O O . VAL A 1 121 ? 13.781 14.922 18.75 1 97.12 121 VAL A O 1
ATOM 967 N N . LEU A 1 122 ? 12.828 15.297 16.75 1 97.88 122 LEU A N 1
ATOM 968 C CA . LEU A 1 122 ? 11.773 14.305 16.969 1 97.88 122 LEU A CA 1
ATOM 969 C C . LEU A 1 122 ? 12.367 12.906 17.078 1 97.88 122 LEU A C 1
ATOM 971 O O . LEU A 1 122 ? 11.898 12.086 17.875 1 97.88 122 LEU A O 1
ATOM 975 N N . ARG A 1 123 ? 13.359 12.656 16.25 1 97.19 123 ARG A N 1
ATOM 976 C CA . ARG A 1 123 ? 14.023 11.359 16.25 1 97.19 123 ARG A CA 1
ATOM 977 C C . ARG A 1 123 ? 14.734 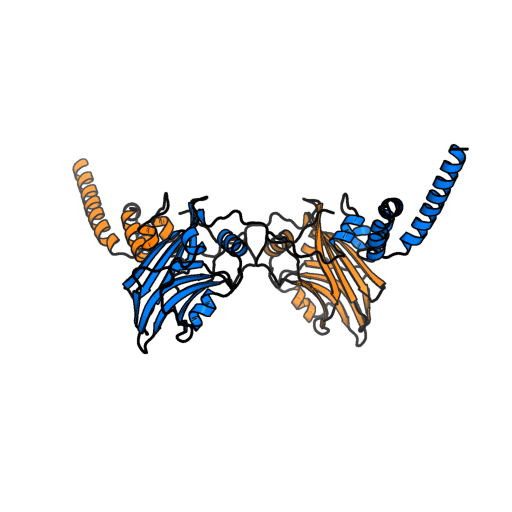11.109 17.578 1 97.19 123 ARG A C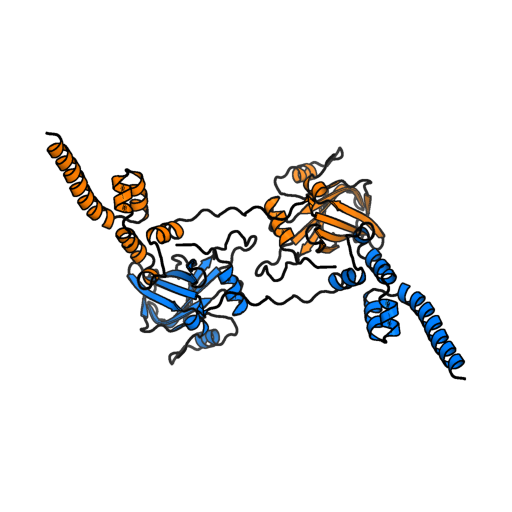 1
ATOM 979 O O . ARG A 1 123 ? 14.695 9.992 18.109 1 97.19 123 ARG A O 1
ATOM 986 N N . ARG A 1 124 ? 15.352 12.117 18.141 1 94.25 124 ARG A N 1
ATOM 987 C CA . ARG A 1 124 ? 16.109 12 19.375 1 94.25 124 ARG A CA 1
ATOM 988 C C . ARG A 1 124 ? 15.203 11.734 20.562 1 94.25 124 ARG A C 1
ATOM 990 O O . ARG A 1 124 ? 15.578 11.016 21.5 1 94.25 124 ARG A O 1
ATOM 997 N N . GLY A 1 125 ? 14.062 12.305 20.562 1 94.31 125 GLY A N 1
ATOM 998 C CA . GLY A 1 125 ? 13.117 12.078 21.641 1 94.31 125 GLY A CA 1
ATOM 999 C C . GLY A 1 125 ? 13.305 13.047 22.797 1 94.31 125 GLY A C 1
ATOM 1000 O O . GLY A 1 125 ? 13.75 14.18 22.609 1 94.31 125 GLY A O 1
ATOM 1001 N N . LEU A 1 126 ? 12.875 12.586 23.969 1 92.69 126 LEU A N 1
ATOM 1002 C CA . LEU A 1 126 ? 12.938 13.445 25.156 1 92.69 126 LEU A CA 1
ATOM 1003 C C . LEU A 1 126 ? 14.367 13.555 25.672 1 92.69 126 LEU A C 1
ATOM 1005 O O . LEU A 1 126 ? 14.953 12.562 26.109 1 92.69 126 LEU A O 1
ATOM 1009 N N . LYS A 1 127 ? 14.938 14.656 25.516 1 83.12 127 LYS A N 1
ATOM 1010 C CA . LYS A 1 127 ? 16.297 14.898 25.984 1 83.12 127 LYS A CA 1
ATOM 1011 C C . LYS A 1 127 ? 16.375 14.875 27.5 1 83.12 127 LYS A C 1
ATOM 1013 O O . LYS A 1 127 ? 17.266 14.266 28.078 1 83.12 127 LYS A O 1
ATOM 1018 N N . ASN A 1 128 ? 15.5 15.609 28.125 1 86.69 128 ASN A N 1
ATOM 1019 C CA . ASN A 1 128 ? 15.445 15.742 29.578 1 86.69 128 ASN A CA 1
ATOM 1020 C C . ASN A 1 128 ? 14.031 15.539 30.109 1 86.69 128 ASN A C 1
ATOM 1022 O O . ASN A 1 128 ? 13.344 16.5 30.453 1 86.69 128 ASN A O 1
ATOM 1026 N N . PRO A 1 129 ? 13.68 14.273 30.266 1 87.75 129 PRO A N 1
ATOM 1027 C CA . PRO A 1 129 ? 12.336 14.062 30.812 1 87.75 129 PRO A CA 1
ATOM 1028 C C . PRO A 1 129 ? 12.156 14.68 32.188 1 87.75 129 PRO A C 1
ATOM 1030 O O . PRO A 1 129 ? 13.062 14.602 33.031 1 87.75 129 PRO A O 1
ATOM 1033 N N . PRO A 1 130 ? 11.07 15.312 32.312 1 90.06 130 PRO A N 1
ATOM 1034 C CA . PRO A 1 130 ? 10.852 15.922 33.625 1 90.06 130 PRO A CA 1
ATOM 1035 C C . PRO A 1 130 ? 10.688 14.883 34.75 1 90.06 130 PRO A C 1
ATOM 1037 O O . PRO A 1 130 ? 10.188 13.789 34.5 1 90.06 130 PRO A O 1
ATOM 1040 N N . PRO A 1 131 ? 11.102 15.359 35.875 1 90.81 131 PRO A N 1
ATOM 1041 C CA . PRO A 1 131 ? 10.906 14.438 37 1 90.81 131 PRO A CA 1
ATOM 1042 C C . PRO A 1 131 ? 9.43 14.25 37.344 1 90.81 131 PRO A C 1
ATOM 1044 O O . PRO A 1 131 ? 8.609 15.141 37.125 1 90.81 131 PRO A O 1
ATOM 1047 N N . GLY A 1 132 ? 9.078 13.102 37.875 1 90.88 132 GLY A N 1
ATOM 1048 C CA . GLY A 1 132 ? 7.738 12.844 38.375 1 90.88 132 GLY A CA 1
ATOM 1049 C C . GLY A 1 132 ? 6.789 12.336 37.312 1 90.88 132 GLY A C 1
ATOM 1050 O O . GLY A 1 132 ? 5.57 12.469 37.438 1 90.88 132 GLY A O 1
ATOM 1051 N N . ILE A 1 133 ? 7.316 11.906 36.219 1 93 133 ILE A N 1
ATOM 1052 C CA . ILE A 1 133 ? 6.469 11.32 35.188 1 93 133 ILE A CA 1
ATOM 1053 C C . ILE A 1 133 ? 5.695 10.141 35.75 1 93 133 ILE A C 1
ATOM 1055 O O . ILE A 1 133 ? 6.273 9.273 36.406 1 93 133 ILE A O 1
ATOM 1059 N N . PRO A 1 134 ? 4.449 10.141 35.562 1 93.25 134 PRO A N 1
ATOM 1060 C CA . PRO A 1 134 ? 3.648 9.016 36.062 1 93.25 134 PRO A CA 1
ATOM 1061 C C . PRO A 1 134 ? 4.121 7.668 35.531 1 93.25 134 PRO A C 1
ATOM 1063 O O . PRO A 1 134 ? 4.605 7.586 34.406 1 93.25 134 PRO A O 1
ATOM 1066 N N . ASP A 1 135 ? 3.828 6.633 36.281 1 93.62 135 ASP A N 1
ATOM 1067 C CA . ASP A 1 135 ? 4.328 5.301 35.938 1 93.62 135 ASP A CA 1
ATOM 1068 C C . ASP A 1 135 ? 3.777 4.82 34.594 1 93.62 135 ASP A C 1
ATOM 1070 O O . ASP A 1 135 ? 4.516 4.27 33.781 1 93.62 135 ASP A O 1
ATOM 1074 N N . ALA A 1 136 ? 2.512 5.031 34.406 1 94.12 136 ALA A N 1
ATOM 1075 C CA . ALA A 1 136 ? 1.882 4.586 33.156 1 94.12 136 ALA A CA 1
ATOM 1076 C C . ALA A 1 136 ? 2.555 5.219 31.953 1 94.12 136 ALA A C 1
ATOM 1078 O O . ALA A 1 136 ? 2.76 4.555 30.938 1 94.12 136 ALA A O 1
ATOM 1079 N N . LEU A 1 137 ? 2.875 6.434 32.031 1 94.5 137 LEU A N 1
ATOM 1080 C CA . LEU A 1 137 ? 3.52 7.145 30.953 1 94.5 137 LEU A CA 1
ATOM 1081 C C . LEU A 1 137 ? 4.969 6.695 30.781 1 94.5 137 LEU A C 1
ATOM 1083 O O . LEU A 1 137 ? 5.469 6.605 29.656 1 94.5 137 LEU A O 1
ATOM 1087 N N . LYS A 1 138 ? 5.605 6.406 31.859 1 93.69 138 LYS A N 1
ATOM 1088 C CA . LYS A 1 138 ? 6.973 5.891 31.797 1 93.69 138 LYS A CA 1
ATOM 1089 C C . LYS A 1 138 ? 7.031 4.566 31.047 1 93.69 138 LYS A C 1
ATOM 1091 O O . LYS A 1 138 ? 7.934 4.348 30.234 1 93.69 138 LYS A O 1
ATOM 1096 N N . ILE A 1 139 ? 6.121 3.777 31.328 1 95.12 139 ILE A N 1
ATOM 1097 C CA . ILE A 1 139 ? 6.035 2.484 30.656 1 95.12 139 ILE A CA 1
ATOM 1098 C C . ILE A 1 139 ? 5.863 2.693 29.156 1 95.12 139 ILE A C 1
ATOM 1100 O O . ILE A 1 139 ? 6.504 2.014 28.359 1 95.12 139 ILE A O 1
ATOM 1104 N N . HIS A 1 140 ? 5.023 3.607 28.812 1 95.12 140 HIS A N 1
ATOM 1105 C CA . HIS A 1 140 ? 4.773 3.938 27.422 1 95.12 140 HIS A CA 1
ATOM 1106 C C . HIS A 1 140 ? 6.043 4.453 26.75 1 95.12 140 HIS A C 1
ATOM 1108 O O . HIS A 1 140 ? 6.383 4.012 25.641 1 95.12 140 HIS A O 1
ATOM 1114 N N . LEU A 1 141 ? 6.695 5.285 27.422 1 94.44 141 LEU A N 1
ATOM 1115 C CA . LEU A 1 141 ? 7.891 5.91 26.859 1 94.44 141 LEU A CA 1
ATOM 1116 C C . LEU A 1 141 ? 9.008 4.887 26.688 1 94.44 141 LEU A C 1
ATOM 1118 O O . LEU A 1 141 ? 9.828 4.996 25.781 1 94.44 141 LEU A O 1
ATOM 1122 N N . ASP A 1 142 ? 8.977 3.865 27.531 1 92.38 142 ASP A N 1
ATOM 1123 C CA . ASP A 1 142 ? 10.031 2.855 27.5 1 92.38 142 ASP A CA 1
ATOM 1124 C C . ASP A 1 142 ? 9.664 1.7 26.578 1 92.38 142 ASP A C 1
ATOM 1126 O O . ASP A 1 142 ? 10.477 0.794 26.359 1 92.38 142 ASP A O 1
ATOM 1130 N N . SER A 1 143 ? 8.531 1.785 26.047 1 93.44 143 SER A N 1
ATOM 1131 C CA . SER A 1 143 ? 8.109 0.706 25.156 1 93.44 143 SER A CA 1
ATOM 1132 C C . SER A 1 143 ? 8.984 0.64 23.922 1 93.44 143 SER A C 1
ATOM 1134 O O . SER A 1 143 ? 9.672 1.608 23.578 1 93.44 143 SER A O 1
ATOM 1136 N N . THR A 1 144 ? 8.898 -0.474 23.156 1 92.5 144 THR A N 1
ATOM 1137 C CA . THR A 1 144 ? 9.758 -0.721 22.016 1 92.5 144 THR A CA 1
ATOM 1138 C C . THR A 1 144 ? 9.156 -0.124 20.75 1 92.5 144 THR A C 1
ATOM 1140 O O . THR A 1 144 ? 9.82 -0.045 19.703 1 92.5 144 THR A O 1
ATOM 1143 N N . ASP A 1 145 ? 7.98 0.352 20.844 1 94.19 145 ASP A N 1
ATOM 1144 C CA . ASP A 1 145 ? 7.348 0.98 19.688 1 94.19 145 ASP A CA 1
ATOM 1145 C C . ASP A 1 145 ? 8.117 2.223 19.25 1 94.19 145 ASP A C 1
ATOM 1147 O O . ASP A 1 145 ? 8.641 2.963 20.078 1 94.19 145 ASP A O 1
ATOM 1151 N N . TYR A 1 146 ? 8.148 2.322 18 1 96.81 146 TYR A N 1
ATOM 1152 C CA . TYR A 1 146 ? 8.844 3.51 17.516 1 96.81 146 TYR A CA 1
ATOM 1153 C C . TYR A 1 146 ? 7.957 4.742 17.609 1 96.81 146 TYR A C 1
ATOM 1155 O O . TYR A 1 146 ? 6.82 4.742 17.125 1 96.81 146 TYR A O 1
ATOM 1163 N N . LYS A 1 147 ? 8.484 5.797 18.203 1 95.62 147 LYS A N 1
ATOM 1164 C CA . LYS A 1 147 ? 7.77 7.051 18.438 1 95.62 147 LYS A CA 1
ATOM 1165 C C . LYS A 1 147 ? 8.688 8.25 18.219 1 95.62 147 LYS A C 1
ATOM 1167 O O . LYS A 1 147 ? 9.875 8.195 18.562 1 95.62 147 LYS A O 1
ATOM 1172 N N . MET A 1 148 ? 8.148 9.234 17.578 1 98.31 148 MET A N 1
ATOM 1173 C CA . MET A 1 148 ? 8.82 10.531 17.469 1 98.31 148 MET A CA 1
ATOM 1174 C C . MET A 1 148 ? 8.312 11.5 18.531 1 98.31 148 MET A C 1
ATOM 1176 O O . MET A 1 148 ? 7.125 11.828 18.547 1 98.31 148 MET A O 1
ATOM 1180 N N . ILE A 1 149 ? 9.258 11.984 19.375 1 98.06 149 ILE A N 1
ATOM 1181 C CA . ILE A 1 149 ? 8.805 12.781 20.516 1 98.06 149 ILE A CA 1
ATOM 1182 C C . ILE A 1 149 ? 9.641 14.047 20.625 1 98.06 149 ILE A C 1
ATOM 1184 O O . ILE A 1 149 ? 10.852 14.023 20.406 1 98.06 149 ILE A O 1
ATOM 1188 N N . MET A 1 150 ? 9.047 15.133 20.953 1 97.19 150 MET A N 1
ATOM 1189 C CA . MET A 1 150 ? 9.758 16.359 21.297 1 97.19 150 MET A CA 1
ATOM 1190 C C . MET A 1 150 ? 9.375 16.844 22.688 1 97.19 150 MET A C 1
ATOM 1192 O O . MET A 1 150 ? 8.25 16.625 23.141 1 97.19 150 MET A O 1
ATOM 1196 N N . GLN A 1 151 ? 10.32 17.516 23.281 1 95.56 151 GLN A N 1
ATOM 1197 C CA . GLN A 1 151 ? 10.062 18.172 24.562 1 95.56 151 GLN A CA 1
ATOM 1198 C C . GLN A 1 151 ? 9.406 19.531 24.359 1 95.56 151 GLN A C 1
ATOM 1200 O O . GLN A 1 151 ? 9.766 20.266 23.438 1 95.56 151 GLN A O 1
ATOM 1205 N N . VAL A 1 152 ? 8.477 19.781 25.188 1 95.88 152 VAL A N 1
ATOM 1206 C CA . VAL A 1 152 ? 7.789 21.062 25.125 1 95.88 152 VAL A CA 1
ATOM 1207 C C . VAL A 1 152 ? 8.258 21.953 26.281 1 95.88 152 VAL A C 1
ATOM 1209 O O . VAL A 1 152 ? 8.117 21.594 27.453 1 95.88 152 VAL A O 1
ATOM 1212 N N . GLU A 1 153 ? 8.773 23.078 25.969 1 92 153 GLU A N 1
ATOM 1213 C CA . GLU A 1 153 ? 9.219 24.094 26.922 1 92 153 GLU A CA 1
ATOM 1214 C C . GLU A 1 153 ? 8.992 25.5 26.359 1 92 153 GLU A C 1
ATOM 1216 O O . GLU A 1 153 ? 9.516 25.844 25.297 1 92 153 GLU A O 1
ATOM 1221 N N . PRO A 1 154 ? 8.211 26.391 27 1 92.62 154 PRO A N 1
ATOM 1222 C CA . PRO A 1 154 ? 7.57 26.141 28.297 1 92.62 154 PRO A CA 1
ATOM 1223 C C . PRO A 1 154 ? 6.363 25.203 28.188 1 92.62 154 PRO A C 1
ATOM 1225 O O . PRO A 1 154 ? 5.75 25.109 27.109 1 92.62 154 PRO A O 1
ATOM 1228 N N . ARG A 1 155 ? 6.098 24.531 29.266 1 93.69 155 ARG A N 1
ATOM 1229 C CA . ARG A 1 155 ? 4.949 23.625 29.297 1 93.69 155 ARG A CA 1
ATOM 1230 C C . ARG A 1 155 ? 3.641 24.422 29.281 1 93.69 155 ARG A C 1
ATOM 1232 O O . ARG A 1 155 ? 3.623 25.609 29.562 1 93.69 155 ARG A O 1
ATOM 1239 N N . PHE A 1 156 ? 2.635 23.734 28.859 1 93 156 PHE A N 1
ATOM 1240 C CA . PHE A 1 156 ? 1.344 24.406 28.812 1 93 156 PHE A CA 1
ATOM 1241 C C . PHE A 1 156 ? 0.245 23.516 29.375 1 93 156 PHE A C 1
ATOM 1243 O O . PHE A 1 156 ? 0.473 22.328 29.609 1 93 156 PHE A O 1
ATOM 1250 N N . SER A 1 157 ? -0.907 24.109 29.719 1 91.62 157 SER A N 1
ATOM 1251 C CA . SER A 1 157 ? -2.09 23.438 30.25 1 91.62 157 SER A CA 1
ATOM 1252 C C . SER A 1 157 ? -3.352 23.891 29.516 1 91.62 157 SER A C 1
ATOM 1254 O O . SER A 1 157 ? -3.342 24.906 28.812 1 91.62 157 SER A O 1
ATOM 1256 N N . PHE A 1 158 ? -4.316 23 29.594 1 87.62 158 PHE A N 1
ATOM 1257 C CA . PHE A 1 158 ? -5.574 23.406 28.984 1 87.62 158 PHE A CA 1
ATOM 1258 C C . PHE A 1 158 ? -6.754 22.734 29.672 1 87.62 158 PHE A C 1
ATOM 1260 O O . PHE A 1 158 ? -6.617 21.656 30.25 1 87.62 158 PHE A O 1
ATOM 1267 N N . PRO A 1 159 ? -7.871 23.438 29.688 1 86.5 159 PRO A N 1
ATOM 1268 C CA . PRO A 1 159 ? -9.062 22.891 30.328 1 86.5 159 PRO A CA 1
ATOM 1269 C C . PRO A 1 159 ? -9.656 21.703 29.594 1 86.5 159 PRO A C 1
ATOM 1271 O O . PRO A 1 159 ? -9.633 21.672 28.359 1 86.5 159 PRO A O 1
ATOM 1274 N N . LEU A 1 160 ? -10.211 20.922 30.641 1 80.38 160 LEU A N 1
ATOM 1275 C CA . LEU A 1 160 ? -10.945 19.797 30.078 1 80.38 160 LEU A CA 1
ATOM 1276 C C . LEU A 1 160 ? -12.289 20.25 29.5 1 80.38 160 LEU A C 1
ATOM 1278 O O . LEU A 1 160 ? -12.93 21.141 30.062 1 80.38 160 LEU A O 1
ATOM 1282 N N . GLY A 1 161 ? -12.695 20.047 28.328 1 78.88 161 GLY A N 1
ATOM 1283 C CA . GLY A 1 161 ? -13.938 20.469 27.703 1 78.88 161 GLY A CA 1
ATOM 1284 C C . GLY A 1 161 ? -13.727 21.359 26.5 1 78.88 161 GLY A C 1
ATOM 1285 O O . GLY A 1 161 ? -14.656 21.594 25.719 1 78.88 161 GLY A O 1
ATOM 1286 N N . GLN A 1 162 ? -12.555 21.891 26.609 1 84.5 162 GLN A N 1
ATOM 1287 C CA . GLN A 1 162 ? -12.258 22.703 25.438 1 84.5 162 GLN A CA 1
ATOM 1288 C C . GLN A 1 162 ? -11.797 21.828 24.266 1 84.5 162 GLN A C 1
ATOM 1290 O O . GLN A 1 162 ? -11.203 20.766 24.484 1 84.5 162 GLN A O 1
ATOM 1295 N N . THR A 1 163 ? -12.164 22.328 23.156 1 89.44 163 THR A N 1
ATOM 1296 C CA . THR A 1 163 ? -11.742 21.641 21.938 1 89.44 163 THR A CA 1
ATOM 1297 C C . THR A 1 163 ? -10.297 21.984 21.594 1 89.44 163 THR A C 1
ATOM 1299 O O . THR A 1 163 ? -9.953 23.156 21.453 1 89.44 163 THR A O 1
ATOM 1302 N N . ILE A 1 164 ? -9.484 20.969 21.578 1 92.94 164 ILE A N 1
ATOM 1303 C CA . ILE A 1 164 ? -8.094 21.156 21.172 1 92.94 164 ILE A CA 1
ATOM 1304 C C . ILE A 1 164 ? -7.875 20.531 19.797 1 92.94 164 ILE A C 1
ATOM 1306 O O . ILE A 1 164 ? -8.242 19.375 19.578 1 92.94 164 ILE A O 1
ATOM 1310 N N . ILE A 1 165 ? -7.316 21.328 18.906 1 96.12 165 ILE A N 1
ATOM 1311 C CA . ILE A 1 165 ? -7.086 20.859 17.547 1 96.12 165 ILE A CA 1
ATOM 1312 C C . ILE A 1 165 ? -5.594 20.938 17.219 1 96.12 165 ILE A C 1
ATOM 1314 O O . ILE A 1 165 ? -4.879 21.781 17.75 1 96.12 165 ILE A O 1
ATOM 1318 N N . VAL A 1 166 ? -5.184 20.016 16.406 1 97.19 166 VAL A N 1
ATOM 1319 C CA . VAL A 1 166 ? -3.779 20.016 16 1 97.19 166 VAL A CA 1
ATOM 1320 C C . VAL A 1 166 ? -3.666 19.938 14.484 1 97.19 166 VAL A C 1
ATOM 1322 O O . VAL A 1 166 ? -4.469 19.266 13.836 1 97.19 166 VAL A O 1
ATOM 1325 N N . SER A 1 167 ? -2.75 20.656 13.898 1 97.31 167 SER A N 1
ATOM 1326 C CA . SER A 1 167 ? -2.299 20.547 12.516 1 97.31 167 SER A CA 1
ATOM 1327 C C . SER A 1 167 ? -0.797 20.281 12.445 1 97.31 167 SER A C 1
ATOM 1329 O O . SER A 1 167 ? -0.025 20.875 13.203 1 97.31 167 SER A O 1
ATOM 1331 N N . VAL A 1 168 ? -0.427 19.344 11.625 1 98.44 168 VAL A N 1
ATOM 1332 C CA . VAL A 1 168 ? 0.983 19.016 11.43 1 98.44 168 VAL A CA 1
ATOM 1333 C C . VAL A 1 168 ? 1.307 19 9.938 1 98.44 168 VAL A C 1
ATOM 1335 O O . VAL A 1 168 ? 0.7 18.234 9.18 1 98.44 168 VAL A O 1
ATOM 1338 N N . LEU A 1 169 ? 2.189 19.812 9.492 1 97.94 169 LEU A N 1
ATOM 1339 C CA . LEU A 1 169 ? 2.787 19.781 8.164 1 97.94 169 LEU A CA 1
ATOM 1340 C C . LEU A 1 169 ? 4.242 19.328 8.242 1 97.94 169 LEU A C 1
ATOM 1342 O O . LEU A 1 169 ? 4.859 19.375 9.305 1 97.94 169 LEU A O 1
ATOM 1346 N N . VAL A 1 170 ? 4.73 18.844 7.156 1 98.38 170 VAL A N 1
ATOM 1347 C CA . VAL A 1 170 ? 6.133 18.453 7.098 1 98.38 170 VAL A CA 1
ATOM 1348 C C . VAL A 1 170 ? 6.746 18.906 5.777 1 98.38 170 VAL A C 1
ATOM 1350 O O . VAL A 1 170 ? 6.098 18.828 4.73 1 98.38 170 VAL A O 1
ATOM 1353 N N . SER A 1 171 ? 7.879 19.438 5.863 1 97.75 171 SER A N 1
ATOM 1354 C CA . SER A 1 171 ? 8.633 19.797 4.668 1 97.75 171 SER A CA 1
ATOM 1355 C C . SER A 1 171 ? 9.898 18.969 4.539 1 97.75 171 SER A C 1
ATOM 1357 O O . SER A 1 171 ? 10.422 18.453 5.535 1 97.75 171 SER A O 1
ATOM 1359 N N . ARG A 1 172 ? 10.258 18.734 3.359 1 97.06 172 ARG A N 1
ATOM 1360 C CA . ARG A 1 172 ? 11.523 18.062 3.094 1 97.06 172 ARG A CA 1
ATOM 1361 C C . ARG A 1 172 ? 12.469 18.969 2.316 1 97.06 172 ARG A C 1
ATOM 1363 O O . ARG A 1 172 ? 12.07 19.594 1.332 1 97.06 172 ARG A O 1
ATOM 1370 N N . LYS A 1 173 ? 13.68 19.062 2.721 1 95 173 LYS A N 1
ATOM 1371 C CA . LYS A 1 173 ? 14.656 20.031 2.211 1 95 173 LYS A CA 1
ATOM 1372 C C . LYS A 1 173 ? 15.258 19.547 0.895 1 95 173 LYS A C 1
ATOM 1374 O O . LYS A 1 173 ? 15.742 20.344 0.097 1 95 173 LYS A O 1
ATOM 1379 N N . ASP A 1 174 ? 15.328 18.266 0.68 1 93.88 174 ASP A N 1
ATOM 1380 C CA . ASP A 1 174 ? 15.984 17.719 -0.502 1 93.88 174 ASP A CA 1
ATOM 1381 C C . ASP A 1 174 ? 15.219 18.078 -1.773 1 93.88 174 ASP A C 1
ATOM 1383 O O . ASP A 1 174 ? 15.828 18.312 -2.822 1 93.88 174 ASP A O 1
ATOM 1387 N N . THR A 1 175 ? 13.891 18.203 -1.743 1 94.12 175 THR A N 1
ATOM 1388 C CA . THR A 1 175 ? 13.109 18.531 -2.926 1 94.12 175 THR A CA 1
ATOM 1389 C C . THR A 1 175 ? 12.312 19.812 -2.703 1 94.12 175 THR A C 1
ATOM 1391 O O . THR A 1 175 ? 11.648 20.312 -3.617 1 94.12 175 THR A O 1
ATOM 1394 N N . ASN A 1 176 ? 12.312 20.344 -1.481 1 94.31 176 ASN A N 1
ATOM 1395 C CA . ASN A 1 176 ? 11.594 21.562 -1.107 1 94.31 176 ASN A CA 1
ATOM 1396 C C . ASN A 1 176 ? 10.086 21.391 -1.26 1 94.31 176 ASN A C 1
ATOM 1398 O O . ASN A 1 176 ? 9.414 22.25 -1.829 1 94.31 176 ASN A O 1
ATOM 1402 N N . GLN A 1 177 ? 9.609 20.297 -0.876 1 96.69 177 GLN A N 1
ATOM 1403 C CA . GLN A 1 177 ? 8.18 19.984 -0.93 1 96.69 177 GLN A CA 1
ATOM 1404 C C . GLN A 1 177 ? 7.574 19.953 0.47 1 96.69 177 GLN A C 1
ATOM 1406 O O . GLN A 1 177 ? 8.297 19.922 1.467 1 96.69 177 GLN A O 1
ATOM 1411 N N . ILE A 1 178 ? 6.273 20.031 0.471 1 96.75 178 ILE A N 1
ATOM 1412 C CA . ILE A 1 178 ? 5.543 20.016 1.733 1 96.75 178 ILE A CA 1
ATOM 1413 C C . ILE A 1 178 ? 4.414 18.984 1.662 1 96.75 178 ILE A C 1
ATOM 1415 O O . ILE A 1 178 ? 3.832 18.766 0.596 1 96.75 178 ILE A O 1
ATOM 1419 N N . ALA A 1 179 ? 4.184 18.328 2.758 1 97 179 ALA A N 1
ATOM 1420 C CA . ALA A 1 179 ? 3.064 17.391 2.861 1 97 179 ALA A CA 1
ATOM 1421 C C . ALA A 1 179 ? 2.289 17.609 4.16 1 97 179 ALA A C 1
ATOM 1423 O O . ALA A 1 179 ? 2.799 18.219 5.102 1 97 179 ALA A O 1
ATOM 1424 N N . ARG A 1 180 ? 1.086 17.188 4.125 1 96.44 180 ARG A N 1
ATOM 1425 C CA . ARG A 1 180 ? 0.233 17.266 5.309 1 96.44 180 ARG A CA 1
ATOM 1426 C C . ARG A 1 180 ? 0.231 15.953 6.078 1 96.44 180 ARG A C 1
ATOM 1428 O O . ARG A 1 180 ? 0.064 14.883 5.492 1 96.44 180 ARG A O 1
ATOM 1435 N N . ILE A 1 181 ? 0.416 16.031 7.359 1 97.75 181 ILE A N 1
ATOM 1436 C CA . ILE A 1 181 ? 0.367 14.852 8.211 1 97.75 181 ILE A CA 1
ATOM 1437 C C . ILE A 1 181 ? -0.971 14.805 8.945 1 97.75 181 ILE A C 1
ATOM 1439 O O . ILE A 1 181 ? -1.654 13.773 8.93 1 97.75 181 ILE A O 1
ATOM 1443 N N . VAL A 1 182 ? -1.34 15.898 9.586 1 97.44 182 VAL A N 1
ATOM 1444 C CA . VAL A 1 182 ? -2.59 16.016 10.328 1 97.44 182 VAL A CA 1
ATOM 1445 C C . VAL A 1 182 ? -3.273 17.328 9.992 1 97.44 182 VAL A C 1
ATOM 1447 O O . VAL A 1 182 ? -2.625 18.391 9.953 1 97.44 182 VAL A O 1
ATOM 1450 N N . ASN A 1 183 ? -4.555 17.266 9.758 1 95.12 183 ASN A N 1
ATOM 1451 C CA . ASN A 1 183 ? -5.301 18.453 9.375 1 95.12 183 ASN A CA 1
ATOM 1452 C C . ASN A 1 183 ? -6.391 18.781 10.391 1 95.12 183 ASN A C 1
ATOM 1454 O O . ASN A 1 183 ? -7.527 18.328 10.258 1 95.12 183 ASN A O 1
ATOM 1458 N N . GLN A 1 184 ? -6.035 19.672 11.258 1 93.88 184 GLN A N 1
ATOM 1459 C CA . GLN A 1 184 ? -6.992 20.203 12.219 1 93.88 184 GLN A CA 1
ATOM 1460 C C . GLN A 1 184 ? -7.773 19.094 12.898 1 93.88 184 GLN A C 1
ATOM 1462 O O . GLN A 1 184 ? -9.008 19.125 12.938 1 93.88 184 GLN A O 1
ATOM 1467 N N . SER A 1 185 ? -7.055 18.141 13.375 1 95.94 185 SER A N 1
ATOM 1468 C CA . SER A 1 185 ? -7.688 17 14.031 1 95.94 185 SER A CA 1
ATOM 1469 C C . SER A 1 185 ? -7.945 17.281 15.508 1 95.94 185 SER A C 1
ATOM 1471 O O . SER A 1 185 ? -7.133 17.938 16.172 1 95.94 185 SER A O 1
ATOM 1473 N N . LEU A 1 186 ? -8.992 16.766 15.992 1 95.31 186 LEU A N 1
ATOM 1474 C CA . LEU A 1 186 ? -9.406 16.984 17.375 1 95.31 186 LEU A CA 1
ATOM 1475 C C . LEU A 1 186 ? -8.773 15.953 18.297 1 95.31 186 LEU A C 1
ATOM 1477 O O . LEU A 1 186 ? -8.703 14.766 17.953 1 95.31 186 LEU A O 1
ATOM 1481 N N . PHE A 1 187 ? -8.344 16.5 19.422 1 93.69 187 PHE A N 1
ATOM 1482 C CA . PHE A 1 187 ? -7.992 15.562 20.484 1 93.69 187 PHE A CA 1
ATOM 1483 C C . PHE A 1 187 ? -9.242 15.008 21.156 1 93.69 187 PHE A C 1
ATOM 1485 O O . PHE A 1 187 ? -9.703 15.547 22.172 1 93.69 187 PHE A O 1
ATOM 1492 N N . GLY A 1 188 ? -9.773 14.047 20.516 1 83 188 GLY A N 1
ATOM 1493 C CA . GLY A 1 188 ? -11.047 13.492 20.953 1 83 188 GLY A CA 1
ATOM 1494 C C . GLY A 1 188 ? -10.898 12.484 22.078 1 83 188 GLY A C 1
ATOM 1495 O O . GLY A 1 188 ? -11.883 12.141 22.734 1 83 188 GLY A O 1
ATOM 1496 N N . TYR A 1 189 ? -9.781 11.977 22.281 1 78.81 189 TYR A N 1
ATOM 1497 C CA . TYR A 1 189 ? -9.594 10.938 23.297 1 78.81 189 TYR A CA 1
ATOM 1498 C C . TYR A 1 189 ? -8.531 11.352 24.312 1 78.81 189 TYR A C 1
ATOM 1500 O O . TYR A 1 189 ? -7.371 11.57 23.953 1 78.81 189 TYR A O 1
ATOM 1508 N N . VAL A 1 190 ? -9.008 11.688 25.5 1 82.38 190 VAL A N 1
ATOM 1509 C CA . VAL A 1 190 ? -8.07 11.93 26.594 1 82.38 190 VAL A CA 1
ATOM 1510 C C . VAL A 1 190 ? -8.031 10.719 27.531 1 82.38 190 VAL A C 1
ATOM 1512 O O . VAL A 1 190 ? -9.055 10.32 28.078 1 82.38 190 VAL A O 1
ATOM 1515 N N . ASP A 1 191 ? -6.914 10.117 27.547 1 83.31 191 ASP A N 1
ATOM 1516 C CA . ASP A 1 191 ? -6.695 9.008 28.484 1 83.31 191 ASP A CA 1
ATOM 1517 C C . ASP A 1 191 ? -6.023 9.492 29.766 1 83.31 191 ASP A C 1
ATOM 1519 O O . ASP A 1 191 ? -4.797 9.539 29.844 1 83.31 191 ASP A O 1
ATOM 1523 N N . GLY A 1 192 ? -6.828 9.766 30.734 1 83.75 192 GLY A N 1
ATOM 1524 C CA . GLY A 1 192 ? -6.324 10.281 32 1 83.75 192 GLY A CA 1
ATOM 1525 C C . GLY A 1 192 ? -5.422 9.305 32.719 1 83.75 192 GLY A C 1
ATOM 1526 O O . GLY A 1 192 ? -4.496 9.711 33.438 1 83.75 192 GLY A O 1
ATOM 1527 N N . ASN A 1 193 ? -5.73 8.055 32.562 1 87.5 193 ASN A N 1
ATOM 1528 C CA . ASN A 1 193 ? -4.93 7.031 33.219 1 87.5 193 ASN A CA 1
ATOM 1529 C C . ASN A 1 193 ? -3.564 6.871 32.562 1 87.5 193 ASN A C 1
ATOM 1531 O O . ASN A 1 193 ? -2.568 6.605 33.219 1 87.5 193 ASN A O 1
ATOM 1535 N N . ALA A 1 194 ? -3.541 7.148 31.312 1 92.25 194 ALA A N 1
ATOM 1536 C CA . ALA A 1 194 ? -2.285 7.008 30.578 1 92.25 194 ALA A CA 1
ATOM 1537 C C . ALA A 1 194 ? -1.543 8.336 30.516 1 92.25 194 ALA A C 1
ATOM 1539 O O . ALA A 1 194 ? -0.385 8.391 30.094 1 92.25 194 ALA A O 1
ATOM 1540 N N . PHE A 1 195 ? -2.223 9.43 30.938 1 94.19 195 PHE A N 1
ATOM 1541 C CA . PHE A 1 195 ? -1.664 10.781 30.922 1 94.19 195 PHE A CA 1
ATOM 1542 C C . PHE A 1 195 ? -1.293 11.195 29.5 1 94.19 195 PHE A C 1
ATOM 1544 O O . PHE A 1 195 ? -0.196 11.711 29.266 1 94.19 195 PHE A O 1
ATOM 1551 N N . ARG A 1 196 ? -2.172 10.891 28.562 1 95.56 196 ARG A N 1
ATOM 1552 C CA . ARG A 1 196 ? -2.004 11.234 27.156 1 95.56 196 ARG A CA 1
ATOM 1553 C C . ARG A 1 196 ? -3.326 11.68 26.547 1 95.56 196 ARG A C 1
ATOM 1555 O O . ARG A 1 196 ? -4.387 11.164 26.891 1 95.56 196 ARG A O 1
ATOM 1562 N N . ALA A 1 197 ? -3.289 12.641 25.766 1 94.88 197 ALA A N 1
ATOM 1563 C CA . ALA A 1 197 ? -4.387 13.008 24.875 1 94.88 197 ALA A CA 1
ATOM 1564 C C . ALA A 1 197 ? -4.035 12.711 23.406 1 94.88 197 ALA A C 1
ATOM 1566 O O . ALA A 1 197 ? -2.947 13.055 22.953 1 94.88 197 ALA A O 1
ATOM 1567 N N . LEU A 1 198 ? -4.98 12.086 22.75 1 95.69 198 LEU A N 1
ATOM 1568 C CA . LEU A 1 198 ? -4.629 11.562 21.438 1 95.69 198 LEU A CA 1
ATOM 1569 C C . LEU A 1 198 ? -5.5 12.188 20.344 1 95.69 198 LEU A C 1
ATOM 1571 O O . LEU A 1 198 ? -6.695 12.406 20.547 1 95.69 198 LEU A O 1
ATOM 1575 N N . ALA A 1 199 ? -4.926 12.523 19.266 1 97 199 ALA A N 1
ATOM 1576 C CA . ALA A 1 199 ? -5.566 12.891 18 1 97 199 ALA A CA 1
ATOM 1577 C C . ALA A 1 199 ? -4.977 12.109 16.828 1 97 199 ALA A C 1
ATOM 1579 O O . ALA A 1 199 ? -3.861 11.586 16.922 1 97 199 ALA A O 1
ATOM 1580 N N . TYR A 1 200 ? -5.785 11.961 15.836 1 96.69 200 TYR A N 1
ATOM 1581 C CA . TYR A 1 200 ? -5.238 11.281 14.664 1 96.69 200 TYR A CA 1
ATOM 1582 C C . TYR A 1 200 ? -5.852 11.828 13.383 1 96.69 200 TYR A C 1
ATOM 1584 O O . TYR A 1 200 ? -6.855 12.539 13.422 1 96.69 200 TYR A O 1
ATOM 1592 N N . ASP A 1 201 ? -5.227 11.586 12.305 1 96.56 201 ASP A N 1
ATOM 1593 C CA . ASP A 1 201 ? -5.723 11.812 10.953 1 96.56 201 ASP A CA 1
ATOM 1594 C C . ASP A 1 201 ? -5.188 10.758 9.984 1 96.56 201 ASP A C 1
ATOM 1596 O O . ASP A 1 201 ? -4.203 10.086 10.273 1 96.56 201 ASP A O 1
ATOM 1600 N N . TYR A 1 202 ? -5.934 10.57 8.906 1 95.62 202 TYR A N 1
ATOM 1601 C CA . TYR A 1 202 ? -5.469 9.641 7.879 1 95.62 202 TYR A CA 1
ATOM 1602 C C . TYR A 1 202 ? -4.438 10.305 6.973 1 95.62 202 TYR A C 1
ATOM 1604 O O . TYR A 1 202 ? -4.609 11.461 6.562 1 95.62 202 TYR A O 1
ATOM 1612 N N . LEU A 1 203 ? -3.406 9.633 6.676 1 95.88 203 LEU A N 1
ATOM 1613 C CA . LEU A 1 203 ? -2.359 10.117 5.785 1 95.88 203 LEU A CA 1
ATOM 1614 C C . LEU A 1 203 ? -2.824 10.094 4.332 1 95.88 203 LEU A C 1
ATOM 1616 O O . LEU A 1 203 ? -3.641 9.25 3.955 1 95.88 203 LEU A O 1
ATOM 1620 N N . ILE A 1 204 ? -2.32 11.031 3.621 1 93.31 204 ILE A N 1
ATOM 1621 C CA . ILE A 1 204 ? -2.574 11.086 2.186 1 93.31 204 ILE A CA 1
ATOM 1622 C C . ILE A 1 204 ? -1.291 10.758 1.423 1 93.31 204 ILE A C 1
ATOM 1624 O O . ILE A 1 204 ? -0.264 11.414 1.616 1 93.31 204 ILE A O 1
ATOM 1628 N N . PHE A 1 205 ? -1.367 9.766 0.556 1 93.44 205 PHE A N 1
ATOM 1629 C CA . PHE A 1 205 ? -0.177 9.305 -0.152 1 93.44 205 PHE A CA 1
ATOM 1630 C C . PHE A 1 205 ? -0.209 9.75 -1.609 1 93.44 205 PHE A C 1
ATOM 1632 O O . PHE A 1 205 ? -1.276 10.047 -2.15 1 93.44 205 PHE A O 1
ATOM 1639 N N . ALA A 1 206 ? 0.988 9.82 -2.189 1 92.12 206 ALA A N 1
ATOM 1640 C CA . ALA A 1 206 ? 1.108 10.133 -3.611 1 92.12 206 ALA A CA 1
ATOM 1641 C C . ALA A 1 206 ? 0.353 9.117 -4.465 1 92.12 206 ALA A C 1
ATOM 1643 O O . ALA A 1 206 ? 0.264 7.941 -4.105 1 92.12 206 ALA A O 1
ATOM 1644 N N . PRO A 1 207 ? -0.124 9.539 -5.617 1 87.94 207 PRO A N 1
ATOM 1645 C CA . PRO A 1 207 ? -0.898 8.648 -6.48 1 87.94 207 PRO A CA 1
ATOM 1646 C C . PRO A 1 207 ? -0.106 7.414 -6.914 1 87.94 207 PRO A C 1
ATOM 1648 O O . PRO A 1 207 ? -0.696 6.387 -7.262 1 87.94 207 PRO A O 1
ATOM 1651 N N . GLY A 1 208 ? 1.168 7.426 -6.863 1 86.5 208 GLY A N 1
ATOM 1652 C CA . GLY A 1 208 ? 2.006 6.305 -7.266 1 86.5 208 GLY A CA 1
ATOM 1653 C C . GLY A 1 208 ? 2.039 5.188 -6.242 1 86.5 208 GLY A C 1
ATOM 1654 O O . GLY A 1 208 ? 2.684 4.16 -6.457 1 86.5 208 GLY A O 1
ATOM 1655 N N . HIS A 1 209 ? 1.415 5.426 -5.113 1 89.06 209 HIS A N 1
ATOM 1656 C CA . HIS A 1 209 ? 1.312 4.395 -4.086 1 89.06 209 HIS A CA 1
ATOM 1657 C C . HIS A 1 209 ? -0.133 3.945 -3.9 1 89.06 209 HIS A C 1
ATOM 1659 O O . HIS A 1 209 ? -0.731 4.18 -2.848 1 89.06 209 HIS A O 1
ATOM 1665 N N . PRO A 1 210 ? -0.488 3.16 -4.902 1 88.38 210 PRO A N 1
ATOM 1666 C CA . PRO A 1 210 ? -1.876 2.697 -4.824 1 88.38 210 PRO A CA 1
ATOM 1667 C C . PRO A 1 210 ? -2.064 1.57 -3.811 1 88.38 210 PRO A C 1
ATOM 1669 O O . PRO A 1 210 ? -1.083 1.023 -3.299 1 88.38 210 PRO A O 1
ATOM 1672 N N . PHE A 1 211 ? -3.17 1.306 -3.346 1 91.69 211 PHE A N 1
ATOM 1673 C CA . PHE A 1 211 ? -3.6 0.168 -2.541 1 91.69 211 PHE A CA 1
ATOM 1674 C C . PHE A 1 211 ? -3.178 0.344 -1.087 1 91.69 211 PHE A C 1
ATOM 1676 O O . PHE A 1 211 ? -3.037 -0.637 -0.353 1 91.69 211 PHE A O 1
ATOM 1683 N N . ILE A 1 212 ? -2.57 1.534 -0.865 1 87.81 212 ILE A N 1
ATOM 1684 C CA . ILE A 1 212 ? -2.285 1.883 0.523 1 87.81 212 ILE A CA 1
ATOM 1685 C C . ILE A 1 212 ? -3.393 2.785 1.066 1 87.81 212 ILE A C 1
ATOM 1687 O O . ILE A 1 212 ? -3.775 3.764 0.422 1 87.81 212 ILE A O 1
ATOM 1691 N N . SER A 1 213 ? -4.137 2.373 2.012 1 77.5 213 SER A N 1
ATOM 1692 C CA . SER A 1 213 ? -5.137 3.268 2.59 1 77.5 213 SER A CA 1
ATOM 1693 C C . SER A 1 213 ? -5.344 2.979 4.07 1 77.5 213 SER A C 1
ATOM 1695 O O . SER A 1 213 ? -5.012 1.894 4.551 1 77.5 213 SER A O 1
ATOM 1697 N N . GLY A 1 214 ? -5.789 3.959 4.672 1 87.88 214 GLY A N 1
ATOM 1698 C CA . GLY A 1 214 ? -6.273 3.77 6.027 1 87.88 214 GLY A CA 1
ATOM 1699 C C . GLY A 1 214 ? -5.168 3.811 7.066 1 87.88 214 GLY A C 1
ATOM 1700 O O . GLY A 1 214 ? -5.273 3.172 8.117 1 87.88 214 GLY A O 1
ATOM 1701 N N . ILE A 1 215 ? -3.994 4.398 6.648 1 94.75 215 ILE A N 1
ATOM 1702 C CA . ILE A 1 215 ? -2.932 4.539 7.637 1 94.75 215 ILE A CA 1
ATOM 1703 C C . ILE A 1 215 ? -3.092 5.863 8.383 1 94.75 215 ILE A C 1
ATOM 1705 O O . ILE A 1 215 ? -3.211 6.922 7.758 1 94.75 215 ILE A O 1
ATOM 1709 N N . ARG A 1 216 ? -3.031 5.84 9.656 1 97.12 216 ARG A N 1
ATOM 1710 C CA . ARG A 1 216 ? -3.244 7.031 10.461 1 97.12 216 ARG A CA 1
ATOM 1711 C C . ARG A 1 216 ? -1.925 7.555 11.023 1 97.12 216 ARG A C 1
ATOM 1713 O O . ARG A 1 216 ? -1.033 6.773 11.359 1 97.12 216 ARG A O 1
ATOM 1720 N N . ALA A 1 217 ? -1.84 8.836 11.109 1 98.12 217 ALA A N 1
ATOM 1721 C CA . ALA A 1 217 ? -0.861 9.516 11.953 1 98.12 217 ALA A CA 1
ATOM 1722 C C . ALA A 1 217 ? -1.461 9.867 13.312 1 98.12 217 ALA A C 1
ATOM 1724 O O . ALA A 1 217 ? -2.541 10.461 13.383 1 98.12 217 ALA A O 1
ATOM 1725 N N . TRP A 1 218 ? -0.746 9.539 14.305 1 97.56 218 TRP A N 1
ATOM 1726 C CA . TRP A 1 218 ? -1.203 9.82 15.664 1 97.56 218 TRP A CA 1
ATOM 1727 C C . TRP A 1 218 ? -0.365 10.914 16.297 1 97.56 218 TRP A C 1
ATOM 1729 O O . TRP A 1 218 ? 0.862 10.93 16.172 1 97.56 218 TRP A O 1
ATOM 1739 N N . VAL A 1 219 ? -1.037 11.812 16.906 1 98.31 219 VAL A N 1
ATOM 1740 C CA . VAL A 1 219 ? -0.39 12.836 17.719 1 98.31 219 VAL A CA 1
ATOM 1741 C C . VAL A 1 219 ? -0.861 12.727 19.172 1 98.31 219 VAL A C 1
ATOM 1743 O O . VAL A 1 219 ? -2.064 12.695 19.438 1 98.31 219 VAL A O 1
ATOM 1746 N N . SER A 1 220 ? 0.086 12.68 20.078 1 97.31 220 SER A N 1
ATOM 1747 C CA . SER A 1 220 ? -0.237 12.57 21.5 1 97.31 220 SER A CA 1
ATOM 1748 C C . SER A 1 220 ? 0.363 13.719 22.297 1 97.31 220 SER A C 1
ATOM 1750 O O . SER A 1 220 ? 1.504 14.117 22.062 1 97.31 220 SER A O 1
ATOM 1752 N N . LEU A 1 221 ? -0.388 14.242 23.141 1 96.88 221 LEU A N 1
ATOM 1753 C CA . LEU A 1 221 ? 0.106 15.172 24.156 1 96.88 221 LEU A CA 1
ATOM 1754 C C . LEU A 1 221 ? 0.421 14.438 25.453 1 96.88 221 LEU A C 1
ATOM 1756 O O . LEU A 1 221 ? -0.431 13.727 25.984 1 96.88 221 LEU A O 1
ATOM 1760 N N . LEU A 1 222 ? 1.628 14.609 25.875 1 96.88 222 LEU A N 1
ATOM 1761 C CA . LEU A 1 222 ? 2.07 14 27.125 1 96.88 222 LEU A CA 1
ATOM 1762 C C . LEU A 1 222 ? 2.01 15 28.281 1 96.88 222 LEU A C 1
ATOM 1764 O O . LEU A 1 222 ? 2.633 16.062 28.203 1 96.88 222 LEU A O 1
ATOM 1768 N N . PHE A 1 223 ? 1.229 14.602 29.359 1 95.38 223 PHE A N 1
ATOM 1769 C CA . PHE A 1 223 ? 1.046 15.586 30.422 1 95.38 223 PHE A CA 1
ATOM 1770 C C . PHE A 1 223 ? 1.297 14.969 31.781 1 95.38 223 PHE A C 1
ATOM 1772 O O . PHE A 1 223 ? 1.221 13.742 31.938 1 95.38 223 PHE A O 1
ATOM 1779 N N . MET A 1 224 ? 1.614 15.844 32.781 1 93.38 224 MET A N 1
ATOM 1780 C CA . MET A 1 224 ? 2.07 15.414 34.094 1 93.38 224 MET A CA 1
ATOM 1781 C C . MET A 1 224 ? 0.888 15.078 35 1 93.38 224 MET A C 1
ATOM 1783 O O . MET A 1 224 ? 0.987 14.211 35.875 1 93.38 224 MET A O 1
ATOM 1787 N N . ALA A 1 225 ? -0.103 15.852 34.906 1 88.38 225 ALA A N 1
ATOM 1788 C CA . ALA A 1 225 ? -1.233 15.672 35.812 1 88.38 225 ALA A CA 1
ATOM 1789 C C . ALA A 1 225 ? -2.547 16.047 35.125 1 88.38 225 ALA A C 1
ATOM 1791 O O . ALA A 1 225 ? -2.547 16.672 34.062 1 88.38 225 ALA A O 1
ATOM 1792 N N . ASN A 1 226 ? -3.561 15.43 35.656 1 81.5 226 ASN A N 1
ATOM 1793 C CA . ASN A 1 226 ? -4.902 15.789 35.219 1 81.5 226 ASN A CA 1
ATOM 1794 C C . ASN A 1 226 ? -5.879 15.891 36.375 1 81.5 226 ASN A C 1
ATOM 1796 O O . ASN A 1 226 ? -5.758 15.164 37.375 1 81.5 226 ASN A O 1
ATOM 1800 N N . THR A 1 227 ? -6.562 17.016 36.312 1 80.56 227 THR A N 1
ATOM 1801 C CA . THR A 1 227 ? -7.656 17.188 37.281 1 80.56 227 THR A CA 1
ATOM 1802 C C . THR A 1 227 ? -9 16.906 36.594 1 80.56 227 THR A C 1
ATOM 1804 O O . THR A 1 227 ? -9.055 16.516 35.438 1 80.56 227 THR A O 1
ATOM 1807 N N . ALA A 1 228 ? -10.094 17.109 37.344 1 79.62 228 ALA A N 1
ATOM 1808 C CA . ALA A 1 228 ? -11.438 16.906 36.812 1 79.62 228 ALA A CA 1
ATOM 1809 C C . ALA A 1 228 ? -11.734 17.906 35.688 1 79.62 228 ALA A C 1
ATOM 1811 O O . ALA A 1 228 ? -12.586 17.656 34.844 1 79.62 228 ALA A O 1
ATOM 1812 N N . HIS A 1 229 ? -10.898 18.969 35.719 1 82.25 229 HIS A N 1
ATOM 1813 C CA . HIS A 1 229 ? -11.352 20 34.781 1 82.25 229 HIS A CA 1
ATOM 1814 C C . HIS A 1 229 ? -10.227 20.453 33.844 1 82.25 229 HIS A C 1
ATOM 1816 O O . HIS A 1 229 ? -10.43 21.297 33 1 82.25 229 HIS A O 1
ATOM 1822 N N . SER A 1 230 ? -9.047 19.875 34.156 1 86.25 230 SER A N 1
ATOM 1823 C CA . SER A 1 230 ? -7.973 20.406 33.344 1 86.25 230 SER A CA 1
ATOM 1824 C C . SER A 1 230 ? -6.852 19.391 33.156 1 86.25 230 SER A C 1
ATOM 1826 O O . SER A 1 230 ? -6.68 18.5 33.969 1 86.25 230 SER A O 1
ATOM 1828 N N . ILE A 1 231 ? -6.227 19.484 32.062 1 86.31 231 ILE A N 1
ATOM 1829 C CA . ILE A 1 231 ? -4.949 18.828 31.797 1 86.31 231 ILE A CA 1
ATOM 1830 C C . ILE A 1 231 ? -3.803 19.797 32.094 1 86.31 231 ILE A C 1
ATOM 1832 O O . ILE A 1 231 ? -3.797 20.922 31.609 1 86.31 231 ILE A O 1
ATOM 1836 N N . THR A 1 232 ? -2.939 19.281 32.875 1 87.06 232 THR A N 1
ATOM 1837 C CA . THR A 1 232 ? -1.924 20.219 33.344 1 87.06 232 THR A CA 1
ATOM 1838 C C . THR A 1 232 ? -0.528 19.734 32.969 1 87.06 232 THR A C 1
ATOM 1840 O O . THR A 1 232 ? -0.256 18.531 32.969 1 87.06 232 THR A O 1
ATOM 1843 N N . ASP A 1 233 ? 0.303 20.719 32.562 1 91.06 233 ASP A N 1
ATOM 1844 C CA . ASP A 1 233 ? 1.744 20.562 32.406 1 91.06 233 ASP A CA 1
ATOM 1845 C C . ASP A 1 233 ? 2.064 19.578 31.266 1 91.06 233 ASP A C 1
ATOM 1847 O O . ASP A 1 233 ? 2.773 18.594 31.469 1 91.06 233 ASP A O 1
ATOM 1851 N N . VAL A 1 234 ? 1.582 19.922 30.109 1 95.06 234 VAL A N 1
ATOM 1852 C CA . VAL A 1 234 ? 1.988 19.172 28.922 1 95.06 234 VAL A CA 1
ATOM 1853 C C . VAL A 1 234 ? 3.479 19.391 28.656 1 95.06 234 VAL A C 1
ATOM 1855 O O . VAL A 1 234 ? 3.918 20.516 28.422 1 95.06 234 VAL A O 1
ATOM 1858 N N . PHE A 1 235 ? 4.23 18.281 28.688 1 95.94 235 PHE A N 1
ATOM 1859 C CA . PHE A 1 235 ? 5.68 18.438 28.641 1 95.94 235 PHE A CA 1
ATOM 1860 C C . PHE A 1 235 ? 6.246 17.828 27.359 1 95.94 235 PHE A C 1
ATOM 1862 O O . PHE A 1 235 ? 7.418 18.031 27.031 1 95.94 235 PHE A O 1
ATOM 1869 N N . GLY A 1 236 ? 5.355 17.156 26.609 1 96.81 236 GLY A N 1
ATOM 1870 C CA . GLY A 1 236 ? 5.844 16.516 25.391 1 96.81 236 GLY A CA 1
ATOM 1871 C C . GLY A 1 236 ? 4.766 16.344 24.344 1 96.81 236 GLY A C 1
ATOM 1872 O O . GLY A 1 236 ? 3.578 16.297 24.656 1 96.81 236 GLY A O 1
ATOM 1873 N N . ILE A 1 237 ? 5.188 16.297 23.109 1 98.06 237 ILE A N 1
ATOM 1874 C CA . ILE A 1 237 ? 4.348 15.969 21.969 1 98.06 237 ILE A CA 1
ATOM 1875 C C . ILE A 1 237 ? 4.945 14.773 21.219 1 98.06 237 ILE A C 1
ATOM 1877 O O . ILE A 1 237 ? 6.145 14.758 20.922 1 98.06 237 ILE A O 1
ATOM 1881 N N . GLU A 1 238 ? 4.113 13.805 21 1 98.19 238 GLU A N 1
ATOM 1882 C CA . GLU A 1 238 ? 4.512 12.57 20.328 1 98.19 238 GLU A CA 1
ATOM 1883 C C . GLU A 1 238 ? 3.789 12.406 19 1 98.19 238 GLU A C 1
ATOM 1885 O O . GLU A 1 238 ? 2.588 12.664 18.906 1 98.19 238 GLU A O 1
ATOM 1890 N N . ILE A 1 239 ? 4.527 12.039 17.969 1 98.62 239 ILE A N 1
ATOM 1891 C CA . ILE A 1 239 ? 3.961 11.656 16.672 1 98.62 239 ILE A CA 1
ATOM 1892 C C . ILE A 1 239 ? 4.371 10.227 16.328 1 98.62 239 ILE A C 1
ATOM 1894 O O . ILE A 1 239 ? 5.547 9.875 16.422 1 98.62 239 ILE A O 1
ATOM 1898 N N . ASP A 1 240 ? 3.371 9.406 16.031 1 98 240 ASP A N 1
ATOM 1899 C CA . ASP A 1 240 ? 3.734 8.055 15.625 1 98 240 ASP A CA 1
ATOM 1900 C C . ASP A 1 240 ? 2.809 7.539 14.523 1 98 240 ASP A C 1
ATOM 1902 O O . ASP A 1 240 ? 1.816 8.188 14.188 1 98 240 ASP A O 1
ATOM 1906 N N . PHE A 1 241 ? 3.234 6.5 13.914 1 97.62 241 PHE A N 1
ATOM 1907 C CA . PHE A 1 241 ? 2.545 5.863 12.797 1 97.62 241 PHE A CA 1
ATOM 1908 C C . PHE A 1 241 ? 2.389 4.367 13.039 1 97.62 241 PHE A C 1
ATOM 1910 O O . PHE A 1 241 ? 2.66 3.557 12.156 1 97.62 241 PHE A O 1
ATOM 1917 N N . CYS A 1 242 ? 1.901 4.055 14.203 1 94.75 242 CYS A N 1
ATOM 1918 C CA . CYS A 1 242 ? 1.987 2.688 14.703 1 94.75 242 CYS A CA 1
ATOM 1919 C C . CYS A 1 242 ? 1.022 1.772 13.961 1 94.75 242 CYS A C 1
ATOM 1921 O O . CYS A 1 242 ? 1.123 0.548 14.062 1 94.75 242 CYS A O 1
ATOM 1923 N N . ASP A 1 243 ? 0.116 2.322 13.18 1 91.88 243 ASP A N 1
ATOM 1924 C CA . ASP A 1 243 ? -0.755 1.503 12.344 1 91.88 243 ASP A CA 1
ATOM 1925 C C . ASP A 1 243 ? 0.05 0.732 11.297 1 91.88 243 ASP A C 1
ATOM 1927 O O . ASP A 1 243 ? -0.369 -0.336 10.852 1 91.88 243 ASP A O 1
ATOM 1931 N N . ALA A 1 244 ? 1.195 1.295 10.93 1 93.94 244 ALA A N 1
ATOM 1932 C CA . ALA A 1 244 ? 1.856 0.708 9.766 1 93.94 244 ALA A CA 1
ATOM 1933 C C . ALA A 1 244 ? 3.371 0.67 9.961 1 93.94 244 ALA A C 1
ATOM 1935 O O . ALA A 1 244 ? 4.055 -0.169 9.367 1 93.94 244 ALA A O 1
ATOM 1936 N N . ALA A 1 245 ? 3.928 1.532 10.75 1 96 245 ALA A N 1
ATOM 1937 C CA . ALA A 1 245 ? 5.379 1.673 10.859 1 96 245 ALA A CA 1
ATOM 1938 C C . ALA A 1 245 ? 5.824 1.642 12.312 1 96 245 ALA A C 1
ATOM 1940 O O . ALA A 1 245 ? 5.285 2.373 13.148 1 96 245 ALA A O 1
ATOM 1941 N N . ASN A 1 246 ? 6.809 0.79 12.57 1 95.88 246 ASN A N 1
ATOM 1942 C CA . ASN A 1 246 ? 7.262 0.648 13.953 1 95.88 246 ASN A CA 1
ATOM 1943 C C . ASN A 1 246 ? 8.781 0.647 14.047 1 95.88 246 ASN A C 1
ATOM 1945 O O . ASN A 1 246 ? 9.352 0.106 14.992 1 95.88 246 ASN A O 1
ATOM 1949 N N . SER A 1 247 ? 9.406 1.075 13.047 1 96.38 247 SER A N 1
ATOM 1950 C CA . SER A 1 247 ? 10.852 1.303 13.016 1 96.38 247 SER A CA 1
ATOM 1951 C C . SER A 1 247 ? 11.195 2.611 12.312 1 96.38 247 SER A C 1
ATOM 1953 O O . SER A 1 247 ? 10.367 3.162 11.586 1 96.38 247 SER A O 1
ATOM 1955 N N . GLU A 1 248 ? 12.406 3.07 12.602 1 96.56 248 GLU A N 1
ATOM 1956 C CA . GLU A 1 248 ? 12.844 4.316 11.984 1 96.56 248 GLU A CA 1
ATOM 1957 C C . GLU A 1 248 ? 12.789 4.227 10.461 1 96.56 248 GLU A C 1
ATOM 1959 O O . GLU A 1 248 ? 12.281 5.137 9.805 1 96.56 248 GLU A O 1
ATOM 1964 N N . ASN A 1 249 ? 13.289 3.123 9.938 1 96.5 249 ASN A N 1
ATOM 1965 C CA . ASN A 1 249 ? 13.305 2.934 8.492 1 96.5 249 ASN A CA 1
ATOM 1966 C C . ASN A 1 249 ? 11.891 2.9 7.914 1 96.5 249 ASN A C 1
ATOM 1968 O O . ASN A 1 249 ? 11.633 3.502 6.871 1 96.5 249 ASN A O 1
ATOM 1972 N N . GLU A 1 250 ? 10.984 2.248 8.547 1 96.25 250 GLU A N 1
ATOM 1973 C CA . GLU A 1 250 ? 9.602 2.164 8.086 1 96.25 250 GLU A CA 1
ATOM 1974 C C . GLU A 1 250 ? 8.93 3.535 8.102 1 96.25 250 GLU A C 1
ATOM 1976 O O . GLU A 1 250 ? 8.188 3.881 7.18 1 96.25 250 GLU A O 1
ATOM 1981 N N . VAL A 1 251 ? 9.195 4.328 9.156 1 98.06 251 VAL A N 1
ATOM 1982 C CA . VAL A 1 251 ? 8.609 5.66 9.266 1 98.06 251 VAL A CA 1
ATOM 1983 C C . VAL A 1 251 ? 9.133 6.547 8.133 1 98.06 251 VAL A C 1
ATOM 1985 O O . VAL A 1 251 ? 8.359 7.281 7.512 1 98.06 251 VAL A O 1
ATOM 1988 N N . LEU A 1 252 ? 10.391 6.418 7.859 1 97.94 252 LEU A N 1
ATOM 1989 C CA . LEU A 1 252 ? 10.977 7.211 6.785 1 97.94 252 LEU A CA 1
ATOM 1990 C C . LEU A 1 252 ? 10.375 6.824 5.434 1 97.94 252 LEU A C 1
ATOM 1992 O O . LEU A 1 252 ? 10.102 7.691 4.602 1 97.94 252 LEU A O 1
ATOM 1996 N N . TRP A 1 253 ? 10.156 5.488 5.215 1 96.56 253 TRP A N 1
ATOM 1997 C CA . TRP A 1 253 ? 9.492 5.035 3.996 1 96.56 253 TRP A CA 1
ATOM 1998 C C . TRP A 1 253 ? 8.078 5.602 3.904 1 96.56 253 TRP A C 1
ATOM 2000 O O . TRP A 1 253 ? 7.656 6.074 2.846 1 96.56 253 TRP A O 1
ATOM 2010 N N . LEU A 1 254 ? 7.414 5.562 5.031 1 97.06 254 LEU A N 1
ATOM 2011 C CA . LEU A 1 254 ? 6.039 6.043 5.078 1 97.06 254 LEU A CA 1
ATOM 2012 C C . LEU A 1 254 ? 5.969 7.527 4.734 1 97.06 254 LEU A C 1
ATOM 2014 O O . LEU A 1 254 ? 5.145 7.945 3.92 1 97.06 254 LEU A O 1
ATOM 2018 N N . LEU A 1 255 ? 6.844 8.305 5.332 1 98.12 255 LEU A N 1
ATOM 2019 C CA . LEU A 1 255 ? 6.875 9.742 5.074 1 98.12 255 LEU A CA 1
ATOM 2020 C C . LEU A 1 255 ? 7.254 10.023 3.625 1 98.12 255 LEU A C 1
ATOM 2022 O O . LEU A 1 255 ? 6.73 10.953 3.014 1 98.12 255 LEU A O 1
ATOM 2026 N N . ASP A 1 256 ? 8.156 9.219 3.084 1 96.94 256 ASP A N 1
ATOM 2027 C CA . ASP A 1 256 ? 8.594 9.398 1.702 1 96.94 256 ASP A CA 1
ATOM 2028 C C . ASP A 1 256 ? 7.434 9.172 0.729 1 96.94 256 ASP A C 1
ATOM 2030 O O . ASP A 1 256 ? 7.453 9.68 -0.393 1 96.94 256 ASP A O 1
ATOM 2034 N N . MET A 1 257 ? 6.492 8.422 1.138 1 95.75 257 MET A N 1
ATOM 2035 C CA . MET A 1 257 ? 5.391 8.031 0.261 1 95.75 257 MET A CA 1
ATOM 2036 C C . MET A 1 257 ? 4.258 9.055 0.316 1 95.75 257 MET A C 1
ATOM 2038 O O . MET A 1 257 ? 3.287 8.953 -0.434 1 95.75 257 MET A O 1
ATOM 2042 N N . LEU A 1 258 ? 4.332 10.055 1.19 1 96.44 258 LEU A N 1
ATOM 2043 C CA . LEU A 1 258 ? 3.279 11.047 1.332 1 96.44 258 LEU A CA 1
ATOM 2044 C C . LEU A 1 258 ? 3.086 11.82 0.032 1 96.44 258 LEU A C 1
ATOM 2046 O O . LEU A 1 258 ? 3.918 11.742 -0.874 1 96.44 258 LEU A O 1
ATOM 2050 N N . ASP A 1 259 ? 1.945 12.461 -0.068 1 94.81 259 ASP A N 1
ATOM 2051 C CA . ASP A 1 259 ? 1.656 13.32 -1.213 1 94.81 259 ASP A CA 1
ATOM 2052 C C . ASP A 1 259 ? 2.381 14.656 -1.091 1 94.81 259 ASP A C 1
ATOM 2054 O O . ASP A 1 259 ? 1.771 15.672 -0.739 1 94.81 259 ASP A O 1
ATOM 2058 N N . TRP A 1 260 ? 3.586 14.656 -1.466 1 95.81 260 TRP A N 1
ATOM 2059 C CA . TRP A 1 260 ? 4.434 15.844 -1.396 1 95.81 260 TRP A CA 1
ATOM 2060 C C . TRP A 1 260 ? 4.074 16.828 -2.496 1 95.81 260 TRP A C 1
ATOM 2062 O O . TRP A 1 260 ? 3.9 16.453 -3.656 1 95.81 260 TRP A O 1
ATOM 2072 N N . LYS A 1 261 ? 3.957 18.078 -2.09 1 94.31 261 LYS A N 1
ATOM 2073 C CA . LYS A 1 261 ? 3.562 19.125 -3.025 1 94.31 261 LYS A CA 1
ATOM 2074 C C . LYS A 1 261 ? 4.629 20.219 -3.113 1 94.31 261 LYS A C 1
ATOM 2076 O O . LYS A 1 261 ? 5.227 20.578 -2.104 1 94.31 261 LYS A O 1
ATOM 2081 N N . TYR A 1 262 ? 4.699 20.688 -4.344 1 92.31 262 TYR A N 1
ATOM 2082 C CA . TYR A 1 262 ? 5.504 21.891 -4.531 1 92.31 262 TYR A CA 1
ATOM 2083 C C . TYR A 1 262 ? 4.719 23.141 -4.152 1 92.31 262 TYR A C 1
ATOM 2085 O O . TYR A 1 262 ? 3.555 23.297 -4.531 1 92.31 262 TYR A O 1
ATOM 2093 N N . ILE A 1 263 ? 5.312 23.906 -3.291 1 86.81 263 ILE A N 1
ATOM 2094 C CA . ILE A 1 263 ? 4.605 25.109 -2.887 1 86.81 263 ILE A CA 1
ATOM 2095 C C . ILE A 1 263 ? 5.465 26.344 -3.186 1 86.81 263 ILE A C 1
ATOM 2097 O O . ILE A 1 263 ? 6.695 26.281 -3.125 1 86.81 263 ILE A O 1
ATOM 2101 N N . MET B 1 1 ? -7.711 66.812 -22.953 1 41.47 1 MET B N 1
ATOM 2102 C CA . MET B 1 1 ? -8.93 66.188 -22.469 1 41.47 1 MET B CA 1
ATOM 2103 C C . MET B 1 1 ? -8.688 64.688 -22.219 1 41.47 1 MET B C 1
ATOM 2105 O O . MET B 1 1 ? -9.359 64.062 -21.391 1 41.47 1 MET B O 1
ATOM 2109 N N . GLY B 1 2 ? -7.773 64 -22.891 1 51.12 2 GLY B N 1
ATOM 2110 C CA . GLY B 1 2 ? -7.484 62.594 -22.828 1 51.12 2 GLY B CA 1
ATOM 2111 C C . GLY B 1 2 ? -6.695 62.188 -21.594 1 51.12 2 GLY B C 1
ATOM 2112 O O . GLY B 1 2 ? -6.93 61.156 -21 1 51.12 2 GLY B O 1
ATOM 2113 N N . VAL B 1 3 ? -5.895 63 -21.172 1 56.06 3 VAL B N 1
ATOM 2114 C CA . VAL B 1 3 ? -5.027 62.688 -20.047 1 56.06 3 VAL B CA 1
ATOM 2115 C C . VAL B 1 3 ? -5.82 62.781 -18.75 1 56.06 3 VAL B C 1
ATOM 2117 O O . VAL B 1 3 ? -5.598 62.031 -17.797 1 56.06 3 VAL B O 1
ATOM 2120 N N . ALA B 1 4 ? -6.738 63.781 -18.625 1 58.47 4 ALA B N 1
ATOM 2121 C CA . ALA B 1 4 ? -7.535 63.938 -17.406 1 58.47 4 ALA B CA 1
ATOM 2122 C C . ALA B 1 4 ? -8.484 62.781 -17.203 1 58.47 4 ALA B C 1
ATOM 2124 O O . ALA B 1 4 ? -8.68 62.312 -16.078 1 58.47 4 ALA B O 1
ATOM 2125 N N . SER B 1 5 ? -8.969 62.25 -18.234 1 53.5 5 SER B N 1
ATOM 2126 C CA . SER B 1 5 ? -9.844 61.094 -18.141 1 53.5 5 SER B CA 1
ATOM 2127 C C . SER B 1 5 ? -9.07 59.844 -17.766 1 53.5 5 SER B C 1
ATOM 2129 O O . SER B 1 5 ? -9.555 59.031 -16.984 1 53.5 5 SER B O 1
ATOM 2131 N N . SER B 1 6 ? -7.828 59.812 -18.203 1 56.91 6 SER B N 1
ATOM 2132 C CA . SER B 1 6 ? -6.988 58.656 -17.859 1 56.91 6 SER B CA 1
ATOM 2133 C C . SER B 1 6 ? -6.578 58.688 -16.391 1 56.91 6 SER B C 1
ATOM 2135 O O . SER B 1 6 ? -6.559 57.656 -15.719 1 56.91 6 SER B O 1
ATOM 2137 N N . LEU B 1 7 ? -6.395 59.844 -15.898 1 53.5 7 LEU B N 1
ATOM 2138 C CA . LEU B 1 7 ? -6.016 60 -14.492 1 53.5 7 LEU B CA 1
ATOM 2139 C C . LEU B 1 7 ? -7.211 59.75 -13.578 1 53.5 7 LEU B C 1
ATOM 2141 O O . LEU B 1 7 ? -7.055 59.188 -12.484 1 53.5 7 LEU B O 1
ATOM 2145 N N . SER B 1 8 ? -8.273 60.188 -14.008 1 55.69 8 SER B N 1
ATOM 2146 C CA . SER B 1 8 ? -9.469 59.938 -13.211 1 55.69 8 SER B CA 1
ATOM 2147 C C . SER B 1 8 ? -9.805 58.469 -13.148 1 55.69 8 SER B C 1
ATOM 2149 O O . SER B 1 8 ? -10.164 57.938 -12.086 1 55.69 8 SER B O 1
ATOM 2151 N N . THR B 1 9 ? -9.664 57.781 -14.25 1 55.66 9 THR B N 1
ATOM 2152 C CA . THR B 1 9 ? -9.891 56.344 -14.281 1 55.66 9 THR B CA 1
ATOM 2153 C C . THR B 1 9 ? -8.836 55.625 -13.445 1 55.66 9 THR B C 1
ATOM 2155 O O . THR B 1 9 ? -9.148 54.688 -12.727 1 55.66 9 THR B O 1
ATOM 2158 N N . MET B 1 10 ? -7.68 56.125 -13.562 1 51.38 10 MET B N 1
ATOM 2159 C CA . MET B 1 10 ? -6.609 55.531 -12.773 1 51.38 10 MET B CA 1
ATOM 2160 C C . MET B 1 10 ? -6.84 55.781 -11.281 1 51.38 10 MET B C 1
ATOM 2162 O O . MET B 1 10 ? -6.586 54.906 -10.461 1 51.38 10 MET B O 1
ATOM 2166 N N . ALA B 1 11 ? -7.164 57.031 -10.969 1 51.53 11 ALA B N 1
ATOM 2167 C CA . ALA B 1 11 ? -7.43 57.375 -9.57 1 51.53 11 ALA B CA 1
ATOM 2168 C C . ALA B 1 11 ? -8.594 56.562 -9.016 1 51.53 11 ALA B C 1
ATOM 2170 O O . ALA B 1 11 ? -8.547 56.094 -7.875 1 51.53 11 ALA B O 1
ATOM 2171 N N . LYS B 1 12 ? -9.609 56.375 -9.734 1 56.22 12 LYS B N 1
ATOM 2172 C CA . LYS B 1 12 ? -10.719 55.5 -9.344 1 56.22 12 LYS B CA 1
ATOM 2173 C C . LYS B 1 12 ? -10.266 54.062 -9.195 1 56.22 12 LYS B C 1
ATOM 2175 O O . LYS B 1 12 ? -10.695 53.375 -8.273 1 56.22 12 LYS B O 1
ATOM 2180 N N . ASP B 1 13 ? -9.359 53.844 -10.109 1 58.38 13 ASP B N 1
ATOM 2181 C CA . ASP B 1 13 ? -8.781 52.5 -10.086 1 58.38 13 ASP B CA 1
ATOM 2182 C C . ASP B 1 13 ? -7.906 52.281 -8.852 1 58.38 13 ASP B C 1
ATOM 2184 O O . ASP B 1 13 ? -7.922 51.219 -8.227 1 58.38 13 ASP B O 1
ATOM 2188 N N . LEU B 1 14 ? -7.078 53.375 -8.57 1 56 14 LEU B N 1
ATOM 2189 C CA . LEU B 1 14 ? -6.203 53.312 -7.402 1 56 14 LEU B CA 1
ATOM 2190 C C . LEU B 1 14 ? -7.016 53.312 -6.109 1 56 14 LEU B C 1
ATOM 2192 O O . LEU B 1 14 ? -6.691 52.594 -5.172 1 56 14 LEU B O 1
ATOM 2196 N N . ILE B 1 15 ? -7.871 54.281 -5.957 1 57.69 15 ILE B N 1
ATOM 2197 C CA . ILE B 1 15 ? -8.742 54.344 -4.789 1 57.69 15 ILE B CA 1
ATOM 2198 C C . ILE B 1 15 ? -9.438 52.969 -4.625 1 57.69 15 ILE B C 1
ATOM 2200 O O . ILE B 1 15 ? -9.531 52.469 -3.512 1 57.69 15 ILE B O 1
ATOM 2204 N N . SER B 1 16 ? -9.617 52.469 -5.781 1 71.88 16 SER B N 1
ATOM 2205 C CA . SER B 1 16 ? -10.32 51.188 -5.777 1 71.88 16 SER B CA 1
ATOM 2206 C C . SER B 1 16 ? -9.406 50.062 -5.316 1 71.88 16 SER B C 1
ATOM 2208 O O . SER B 1 16 ? -9.812 49.219 -4.527 1 71.88 16 SER B O 1
ATOM 2210 N N . ALA B 1 17 ? -8.148 50.375 -5.656 1 75.31 17 ALA B N 1
ATOM 2211 C CA . ALA B 1 17 ? -7.203 49.344 -5.262 1 75.31 17 ALA B CA 1
ATOM 2212 C C . ALA B 1 17 ? -6.918 49.375 -3.764 1 75.31 17 ALA B C 1
ATOM 2214 O O . ALA B 1 17 ? -6.809 48.344 -3.105 1 75.31 17 ALA B O 1
ATOM 2215 N N . GLU B 1 18 ? -6.758 50.656 -3.268 1 80.81 18 GLU B N 1
ATOM 2216 C CA . GLU B 1 18 ? -6.492 50.812 -1.843 1 80.81 18 GLU B CA 1
ATOM 2217 C C . GLU B 1 18 ? -7.656 50.312 -1 1 80.81 18 GLU B C 1
ATOM 2219 O O . GLU B 1 18 ? -7.449 49.688 0.047 1 80.81 18 GLU B O 1
ATOM 2224 N N . VAL B 1 19 ? -8.75 50.656 -1.521 1 82.69 19 VAL B N 1
ATOM 2225 C CA . VAL B 1 19 ? -9.945 50.188 -0.822 1 82.69 19 VAL B CA 1
ATOM 2226 C C . VAL B 1 19 ? -10.016 48.656 -0.871 1 82.69 19 VAL B C 1
ATOM 2228 O O . VAL B 1 19 ? -10.32 48 0.134 1 82.69 19 VAL B O 1
ATOM 2231 N N . LEU B 1 20 ? -9.758 48.125 -2.016 1 85.19 20 LEU B N 1
ATOM 2232 C CA . LEU B 1 20 ? -9.766 46.688 -2.162 1 85.19 20 LEU B CA 1
ATOM 2233 C C . LEU B 1 20 ? -8.773 46.031 -1.2 1 85.19 20 LEU B C 1
ATOM 2235 O O . LEU B 1 20 ? -9.086 45.031 -0.571 1 85.19 20 LEU B O 1
ATOM 2239 N N . LYS B 1 21 ? -7.602 46.625 -1.026 1 86.69 21 LYS B N 1
ATOM 2240 C CA . LYS B 1 21 ? -6.578 46.094 -0.134 1 86.69 21 LYS B CA 1
ATOM 2241 C C . LYS B 1 21 ? -7.066 46.062 1.311 1 86.69 21 LYS B C 1
ATOM 2243 O O . LYS B 1 21 ? -6.816 45.094 2.035 1 86.69 21 LYS B O 1
ATOM 2248 N N . ALA B 1 22 ? -7.812 47.094 1.573 1 87.19 22 ALA B N 1
ATOM 2249 C CA . ALA B 1 22 ? -8.336 47.156 2.936 1 87.19 22 ALA B CA 1
ATOM 2250 C C . ALA B 1 22 ? -9.406 46.094 3.166 1 87.19 22 ALA B C 1
ATOM 2252 O O . ALA B 1 22 ? -9.453 45.469 4.23 1 87.19 22 ALA B O 1
ATOM 2253 N N . VAL B 1 23 ? -10.203 45.875 2.256 1 86.81 23 VAL B N 1
ATOM 2254 C CA . VAL B 1 23 ? -11.305 44.938 2.365 1 86.81 23 VAL B CA 1
ATOM 2255 C C . VAL B 1 23 ? -10.758 43.5 2.316 1 86.81 23 VAL B C 1
ATOM 2257 O O . VAL B 1 23 ? -11.203 42.656 3.07 1 86.81 23 VAL B O 1
ATOM 2260 N N . PHE B 1 24 ? -9.781 43.281 1.41 1 89.94 24 PHE B N 1
ATOM 2261 C CA . PHE B 1 24 ? -9.25 41.938 1.201 1 89.94 24 PHE B CA 1
ATOM 2262 C C . PHE B 1 24 ? -8.547 41.438 2.455 1 89.94 24 PHE B C 1
ATOM 2264 O O . PHE B 1 24 ? -8.5 40.219 2.697 1 89.94 24 PHE B O 1
ATOM 2271 N N . THR B 1 25 ? -8.086 42.344 3.316 1 87.44 25 THR B N 1
ATOM 2272 C CA . THR B 1 25 ? -7.426 41.938 4.559 1 87.44 25 THR B CA 1
ATOM 2273 C C . THR B 1 25 ? -8.414 41.281 5.516 1 87.44 25 THR B C 1
ATOM 2275 O O . THR B 1 25 ? -8.008 40.562 6.426 1 87.44 25 THR B O 1
ATOM 2278 N N . LEU B 1 26 ? -9.742 41.469 5.207 1 89.19 26 LEU B N 1
ATOM 2279 C CA . LEU B 1 26 ? -10.766 41 6.121 1 89.19 26 LEU B CA 1
ATOM 2280 C C . LEU B 1 26 ? -11.359 39.688 5.617 1 89.19 26 LEU B C 1
ATOM 2282 O O . LEU B 1 26 ? -12.148 39.031 6.316 1 89.19 26 LEU B O 1
ATOM 2286 N N . LEU B 1 27 ? -11.016 39.312 4.504 1 88.75 27 LEU B N 1
ATOM 2287 C CA . LEU B 1 27 ? -11.609 38.125 3.891 1 88.75 27 LEU B CA 1
ATOM 2288 C C . LEU B 1 27 ? -10.82 36.875 4.254 1 88.75 27 LEU B C 1
ATOM 2290 O O . LEU B 1 27 ? -9.609 36.938 4.496 1 88.75 27 LEU B O 1
ATOM 2294 N N . ASP B 1 28 ? -11.602 35.781 4.32 1 89.12 28 ASP B N 1
ATOM 2295 C CA . ASP B 1 28 ? -10.906 34.5 4.453 1 89.12 28 ASP B CA 1
ATOM 2296 C C . ASP B 1 28 ? -10.414 34 3.096 1 89.12 28 ASP B C 1
ATOM 2298 O O . ASP B 1 28 ? -10.664 34.625 2.068 1 89.12 28 ASP B O 1
ATOM 2302 N N . GLY B 1 29 ? -9.602 33 3.137 1 90.19 29 GLY B N 1
ATOM 2303 C CA . GLY B 1 29 ? -8.977 32.469 1.927 1 90.19 29 GLY B CA 1
ATOM 2304 C C . GLY B 1 29 ? -9.977 32.125 0.838 1 90.19 29 GLY B C 1
ATOM 2305 O O . GLY B 1 29 ? -9.773 32.469 -0.33 1 90.19 29 GLY B O 1
ATOM 2306 N N . GLU B 1 30 ? -11.078 31.5 1.26 1 89.62 30 GLU B N 1
ATOM 2307 C CA . GLU B 1 30 ? -12.086 31.094 0.281 1 89.62 30 GLU B CA 1
ATOM 2308 C C . GLU B 1 30 ? -12.727 32.312 -0.386 1 89.62 30 GLU B C 1
ATOM 2310 O O . GLU B 1 30 ? -12.961 32.312 -1.596 1 89.62 30 GLU B O 1
ATOM 2315 N N . ASP B 1 31 ? -12.969 33.25 0.375 1 90.12 31 ASP B N 1
ATOM 2316 C CA . ASP B 1 31 ? -13.555 34.469 -0.158 1 90.12 31 ASP B CA 1
ATOM 2317 C C . ASP B 1 31 ? -12.578 35.219 -1.074 1 90.12 31 ASP B C 1
ATOM 2319 O O . ASP B 1 31 ? -12.969 35.75 -2.104 1 90.12 31 ASP B O 1
ATOM 2323 N N . LEU B 1 32 ? -11.367 35.188 -0.641 1 91.25 32 LEU B N 1
ATOM 2324 C CA . LEU B 1 32 ? -10.359 35.875 -1.448 1 91.25 32 LEU B CA 1
ATOM 2325 C C . LEU B 1 32 ? -10.195 35.188 -2.803 1 91.25 32 LEU B C 1
ATOM 2327 O O . LEU B 1 32 ? -10.039 35.844 -3.826 1 91.25 32 LEU B O 1
ATOM 2331 N N . VAL B 1 33 ? -10.211 33.875 -2.777 1 89.94 33 VAL B N 1
ATOM 2332 C CA . VAL B 1 33 ? -10.156 33.125 -4.027 1 89.94 33 VAL B CA 1
ATOM 2333 C C . VAL B 1 33 ? -11.344 33.5 -4.91 1 89.94 33 VAL B C 1
ATOM 2335 O O . VAL B 1 33 ? -11.188 33.719 -6.117 1 89.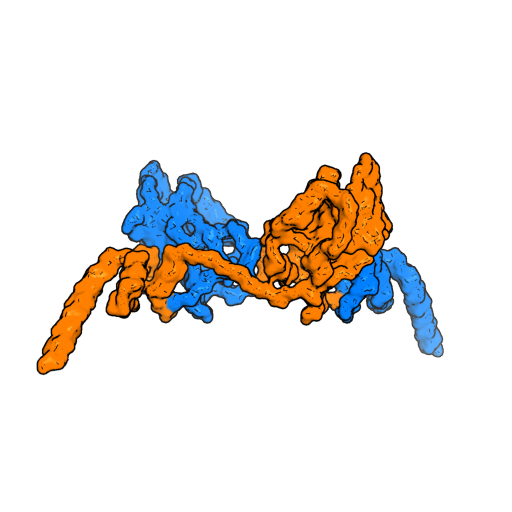94 33 VAL B O 1
ATOM 2338 N N . SER B 1 34 ? -12.516 33.594 -4.305 1 90.38 34 SER B N 1
ATOM 2339 C CA . SER B 1 34 ? -13.711 34 -5.043 1 90.38 34 SER B CA 1
ATOM 2340 C C . SER B 1 34 ? -13.555 35.406 -5.637 1 90.38 34 SER B C 1
ATOM 2342 O O . SER B 1 34 ? -13.992 35.656 -6.762 1 90.38 34 SER B O 1
ATOM 2344 N N . CYS B 1 35 ? -12.961 36.25 -4.949 1 89.81 35 CYS B N 1
ATOM 2345 C CA . CYS B 1 35 ? -12.75 37.625 -5.406 1 89.81 35 CYS B CA 1
ATOM 2346 C C . CYS B 1 35 ? -11.82 37.656 -6.613 1 89.81 35 CYS B C 1
ATOM 2348 O O . CYS B 1 35 ? -11.953 38.531 -7.473 1 89.81 35 CYS B O 1
ATOM 2350 N N . MET B 1 36 ? -10.828 36.719 -6.617 1 90.56 36 MET B N 1
ATOM 2351 C CA . MET B 1 36 ? -9.883 36.656 -7.734 1 90.56 36 MET B CA 1
ATOM 2352 C C . MET B 1 36 ? -10.602 36.375 -9.039 1 90.56 36 MET B C 1
ATOM 2354 O O . MET B 1 36 ? -10.07 36.594 -10.125 1 90.56 36 MET B O 1
ATOM 2358 N N . LEU B 1 37 ? -11.836 35.875 -8.945 1 90.88 37 LEU B N 1
ATOM 2359 C CA . LEU B 1 37 ? -12.57 35.469 -10.133 1 90.88 37 LEU B CA 1
ATOM 2360 C C . LEU B 1 37 ? -13.445 36.594 -10.664 1 90.88 37 LEU B C 1
ATOM 2362 O O . LEU B 1 37 ? -14.086 36.469 -11.711 1 90.88 37 LEU B O 1
ATOM 2366 N N . VAL B 1 38 ? -13.547 37.75 -10.07 1 88.38 38 VAL B N 1
ATOM 2367 C CA . VAL B 1 38 ? -14.5 38.812 -10.375 1 88.38 38 VAL B CA 1
ATOM 2368 C C . VAL B 1 38 ? -13.984 39.625 -11.547 1 88.38 38 VAL B C 1
ATOM 2370 O O . VAL B 1 38 ? -14.727 39.906 -12.492 1 88.38 38 VAL B O 1
ATOM 2373 N N . SER B 1 39 ? -12.727 40.188 -11.578 1 89.94 39 SER B N 1
ATOM 2374 C CA . SER B 1 39 ? -12.109 41 -12.625 1 89.94 39 SER B CA 1
ATOM 2375 C C . SER B 1 39 ? -10.586 40.906 -12.57 1 89.94 39 SER B C 1
ATOM 2377 O O . SER B 1 39 ? -10.031 40.375 -11.609 1 89.94 39 SER B O 1
ATOM 2379 N N . ARG B 1 40 ? -9.969 41.438 -13.492 1 90.56 40 ARG B N 1
ATOM 2380 C CA . ARG B 1 40 ? -8.508 41.438 -13.547 1 90.56 40 ARG B CA 1
ATOM 2381 C C . ARG B 1 40 ? -7.918 42.281 -12.43 1 90.56 40 ARG B C 1
ATOM 2383 O O . ARG B 1 40 ? -6.902 41.906 -11.836 1 90.56 40 ARG B O 1
ATOM 2390 N N . GLN B 1 41 ? -8.547 43.312 -12.172 1 87.31 41 GLN B N 1
ATOM 2391 C CA . GLN B 1 41 ? -8.062 44.219 -11.117 1 87.31 41 GLN B CA 1
ATOM 2392 C C . GLN B 1 41 ? -8.109 43.531 -9.758 1 87.31 41 GLN B C 1
ATOM 2394 O O . GLN B 1 41 ? -7.156 43.594 -8.984 1 87.31 41 GLN B O 1
ATOM 2399 N N . TRP B 1 42 ? -9.219 42.812 -9.531 1 88.44 42 TRP B N 1
ATOM 2400 C CA . TRP B 1 42 ? -9.367 42.094 -8.266 1 88.44 42 TRP B CA 1
ATOM 2401 C C . TRP B 1 42 ? -8.344 40.969 -8.148 1 88.44 42 TRP B C 1
ATOM 2403 O O . TRP B 1 42 ? -7.754 40.75 -7.086 1 88.44 42 TRP B O 1
ATOM 2413 N N . ARG B 1 43 ? -8.172 40.344 -9.227 1 91.19 43 ARG B N 1
ATOM 2414 C CA . ARG B 1 43 ? -7.219 39.219 -9.258 1 91.19 43 ARG B CA 1
ATOM 2415 C C . ARG B 1 43 ? -5.805 39.719 -8.984 1 91.19 43 ARG B C 1
ATOM 2417 O O . ARG B 1 43 ? -5.09 39.156 -8.148 1 91.19 43 ARG B O 1
ATOM 2424 N N . ASP B 1 44 ? -5.449 40.781 -9.633 1 90.38 44 ASP B N 1
ATOM 2425 C CA . ASP B 1 44 ? -4.102 41.312 -9.477 1 90.38 44 ASP B CA 1
ATOM 2426 C C . ASP B 1 44 ? -3.871 41.844 -8.062 1 90.38 44 ASP B C 1
ATOM 2428 O O . ASP B 1 44 ? -2.773 41.688 -7.516 1 90.38 44 ASP B O 1
ATOM 2432 N N . THR B 1 45 ? -4.887 42.375 -7.535 1 89.31 45 THR B N 1
ATOM 2433 C CA . THR B 1 45 ? -4.777 42.875 -6.168 1 89.31 45 THR B CA 1
ATOM 2434 C C . THR B 1 45 ? -4.684 41.688 -5.184 1 89.31 45 THR B C 1
ATOM 2436 O O . THR B 1 45 ? -3.859 41.719 -4.266 1 89.31 45 THR B O 1
ATOM 2439 N N . ALA B 1 46 ? -5.477 40.719 -5.43 1 90.62 46 ALA B N 1
ATOM 2440 C CA . ALA B 1 46 ? -5.574 39.562 -4.52 1 90.62 46 ALA B CA 1
ATOM 2441 C C . ALA B 1 46 ? -4.328 38.688 -4.605 1 90.62 46 ALA B C 1
ATOM 2443 O O . ALA B 1 46 ? -4.062 37.906 -3.703 1 90.62 46 ALA B O 1
ATOM 2444 N N . ARG B 1 47 ? -3.627 38.875 -5.609 1 89.38 47 ARG B N 1
ATOM 2445 C CA . ARG B 1 47 ? -2.443 38.031 -5.82 1 89.38 47 ARG B CA 1
ATOM 2446 C C . ARG B 1 47 ? -1.301 38.469 -4.91 1 89.38 47 ARG B C 1
ATOM 2448 O O . ARG B 1 47 ? -0.304 37.75 -4.773 1 89.38 47 ARG B O 1
ATOM 2455 N N . ASP B 1 48 ? -1.452 39.625 -4.328 1 88 48 ASP B N 1
ATOM 2456 C CA . ASP B 1 48 ? -0.427 40.094 -3.396 1 88 48 ASP B CA 1
ATOM 2457 C C . ASP B 1 48 ? -0.183 39.062 -2.299 1 88 48 ASP B C 1
ATOM 2459 O O . ASP B 1 48 ? -1.111 38.656 -1.584 1 88 48 ASP B O 1
ATOM 2463 N N . ASP B 1 49 ? 1.032 38.688 -2.053 1 88.25 49 ASP B N 1
ATOM 2464 C CA . ASP B 1 49 ? 1.424 37.625 -1.143 1 88.25 49 ASP B CA 1
ATOM 2465 C C . ASP B 1 49 ? 1.067 37.969 0.301 1 88.25 49 ASP B C 1
ATOM 2467 O O . ASP B 1 49 ? 0.878 37.062 1.132 1 88.25 49 ASP B O 1
ATOM 2471 N N . TYR B 1 50 ? 0.984 39.219 0.449 1 90.38 50 TYR B N 1
ATOM 2472 C CA . TYR B 1 50 ? 0.707 39.688 1.806 1 90.38 50 TYR B CA 1
ATOM 2473 C C . TYR B 1 50 ? -0.621 39.125 2.309 1 90.38 50 TYR B C 1
ATOM 2475 O O . TYR B 1 50 ? -0.72 38.688 3.455 1 90.38 50 TYR B O 1
ATOM 2483 N N . PHE B 1 51 ? -1.624 39.156 1.52 1 92.62 51 PHE B N 1
ATOM 2484 C CA . PHE B 1 51 ? -2.938 38.688 1.932 1 92.62 51 PHE B CA 1
ATOM 2485 C C . PHE B 1 51 ? -2.891 37.188 2.268 1 92.62 51 PHE B C 1
ATOM 2487 O O . PHE B 1 51 ? -3.439 36.75 3.285 1 92.62 51 PHE B O 1
ATOM 2494 N N . TRP B 1 52 ? -2.23 36.531 1.504 1 93.81 52 TRP B N 1
ATOM 2495 C CA . TRP B 1 52 ? -2.178 35.094 1.672 1 93.81 52 TRP B CA 1
ATOM 2496 C C . TRP B 1 52 ? -1.312 34.688 2.869 1 93.81 52 TRP B C 1
ATOM 2498 O O . TRP B 1 52 ? -1.592 33.719 3.559 1 93.81 52 TRP B O 1
ATOM 2508 N N . LYS B 1 53 ? -0.285 35.438 3.062 1 93.81 53 LYS B N 1
ATOM 2509 C CA . LYS B 1 53 ? 0.513 35.219 4.266 1 93.81 53 LYS B CA 1
ATOM 2510 C C . LYS B 1 53 ? -0.336 35.406 5.523 1 93.81 53 LYS B C 1
ATOM 2512 O O . LYS B 1 53 ? -0.219 34.594 6.465 1 93.81 53 LYS B O 1
ATOM 2517 N N . CYS B 1 54 ? -1.183 36.406 5.477 1 93.19 54 CYS B N 1
ATOM 2518 C CA . CYS B 1 54 ? -2.057 36.625 6.617 1 93.19 54 CYS B CA 1
ATOM 2519 C C . CYS B 1 54 ? -3.016 35.469 6.824 1 93.19 54 CYS B C 1
ATOM 2521 O O . CYS B 1 54 ? -3.217 35 7.953 1 93.19 54 CYS B O 1
ATOM 2523 N N . ILE B 1 55 ? -3.52 35.031 5.789 1 93.19 55 ILE B N 1
ATOM 2524 C CA . ILE B 1 55 ? -4.473 33.938 5.832 1 93.19 55 ILE B CA 1
ATOM 2525 C C . ILE B 1 55 ? -3.771 32.656 6.324 1 93.19 55 ILE B C 1
ATOM 2527 O O . ILE B 1 55 ? -4.277 31.984 7.215 1 93.19 55 ILE B O 1
ATOM 2531 N N . CYS B 1 56 ? -2.6 32.344 5.801 1 94.38 56 CYS B N 1
ATOM 2532 C CA . CYS B 1 56 ? -1.862 31.141 6.145 1 94.38 56 CYS B CA 1
ATOM 2533 C C . CYS B 1 56 ? -1.356 31.203 7.582 1 94.38 56 CYS B C 1
ATOM 2535 O O . CYS B 1 56 ? -1.275 30.172 8.258 1 94.38 56 CYS B O 1
ATOM 2537 N N . THR B 1 57 ? -1.047 32.375 8.055 1 94.44 57 THR B N 1
ATOM 2538 C CA . THR B 1 57 ? -0.573 32.531 9.43 1 94.44 57 THR B CA 1
ATOM 2539 C C . THR B 1 57 ? -1.659 32.156 10.422 1 94.44 57 THR B C 1
ATOM 2541 O O . THR B 1 57 ? -1.361 31.641 11.5 1 94.44 57 THR B O 1
ATOM 2544 N N . LYS B 1 58 ? -2.822 32.375 10.023 1 91.94 58 LYS B N 1
ATOM 2545 C CA . LYS B 1 58 ? -3.932 31.984 10.891 1 91.94 58 LYS B CA 1
ATOM 2546 C C . LYS B 1 58 ? -4.137 30.469 10.883 1 91.94 58 LYS B C 1
ATOM 2548 O O . LYS B 1 58 ? -4.441 29.875 11.914 1 91.94 58 LYS B O 1
ATOM 2553 N N . LYS B 1 59 ? -3.936 29.844 9.82 1 92.88 59 LYS B N 1
ATOM 2554 C CA . LYS B 1 59 ? -4.207 28.422 9.664 1 92.88 59 LYS B CA 1
ATOM 2555 C C . LYS B 1 59 ? -3.012 27.578 10.094 1 92.88 59 LYS B C 1
ATOM 2557 O O . LYS B 1 59 ? -3.176 26.547 10.742 1 92.88 59 LYS B O 1
ATOM 2562 N N . TRP B 1 60 ? -1.816 28.016 9.656 1 95.75 60 TRP B N 1
ATOM 2563 C CA . TRP B 1 60 ? -0.563 27.328 9.945 1 95.75 60 TRP B CA 1
ATOM 2564 C C . TRP B 1 60 ? 0.506 28.312 10.406 1 95.75 60 TRP B C 1
ATOM 2566 O O . TRP B 1 60 ? 1.473 28.578 9.688 1 95.75 60 TRP B O 1
ATOM 2576 N N . PRO B 1 61 ? 0.452 28.75 11.594 1 97.12 61 PRO B N 1
ATOM 2577 C CA . PRO B 1 61 ? 1.376 29.781 12.055 1 97.12 61 PRO B CA 1
ATOM 2578 C C . PRO B 1 61 ? 2.828 29.312 12.086 1 97.12 61 PRO B C 1
ATOM 2580 O O . PRO B 1 61 ? 3.742 30.094 11.82 1 97.12 61 PRO B O 1
ATOM 2583 N N . SER B 1 62 ? 3.092 28.109 12.375 1 96.94 62 SER B N 1
ATOM 2584 C CA . SER B 1 62 ? 4.461 27.625 12.531 1 96.94 62 SER B CA 1
ATOM 2585 C C . SER B 1 62 ? 5.23 27.734 11.219 1 96.94 62 SER B C 1
ATOM 2587 O O . SER B 1 62 ? 6.379 28.172 11.203 1 96.94 62 SER B O 1
ATOM 2589 N N . ILE B 1 63 ? 4.621 27.312 10.125 1 95.5 63 ILE B N 1
ATOM 2590 C CA . ILE B 1 63 ? 5.316 27.312 8.844 1 95.5 63 ILE B CA 1
ATOM 2591 C C . ILE B 1 63 ? 5.527 28.75 8.375 1 95.5 63 ILE B C 1
ATOM 2593 O O . ILE B 1 63 ? 6.488 29.047 7.656 1 95.5 63 ILE B O 1
ATOM 2597 N N . CYS B 1 64 ? 4.695 29.656 8.773 1 94.25 64 CYS B N 1
ATOM 2598 C CA . CYS B 1 64 ? 4.832 31.047 8.398 1 94.25 64 CYS B CA 1
ATOM 2599 C C . CYS B 1 64 ? 5.91 31.734 9.227 1 94.25 64 CYS B C 1
ATOM 2601 O O . CYS B 1 64 ? 6.543 32.688 8.766 1 94.25 64 CYS B O 1
ATOM 2603 N N . LYS B 1 65 ? 6.059 31.281 10.477 1 93.69 65 LYS B N 1
ATOM 2604 C CA . LYS B 1 65 ? 7.117 31.797 11.336 1 93.69 65 LYS B CA 1
ATOM 2605 C C . LYS B 1 65 ? 8.492 31.391 10.82 1 93.69 65 LYS B C 1
ATOM 2607 O O . LYS B 1 65 ? 9.445 32.156 10.883 1 93.69 65 LYS B O 1
ATOM 2612 N N . ARG B 1 66 ? 8.57 30.172 10.312 1 93.81 66 ARG B N 1
ATOM 2613 C CA . ARG B 1 66 ? 9.781 29.625 9.719 1 93.81 66 ARG B CA 1
ATOM 2614 C C . ARG B 1 66 ? 9.484 28.969 8.367 1 93.81 66 ARG B C 1
ATOM 2616 O O . ARG B 1 66 ? 9.5 27.75 8.242 1 93.81 66 ARG B O 1
ATOM 2623 N N . PRO B 1 67 ? 9.344 29.828 7.414 1 93.12 67 PRO B N 1
ATOM 2624 C CA . PRO B 1 67 ? 8.922 29.312 6.109 1 93.12 67 PRO B CA 1
ATOM 2625 C C . PRO B 1 67 ? 10.055 28.578 5.379 1 93.12 67 PRO B C 1
ATOM 2627 O O . PRO B 1 67 ? 11.211 29 5.457 1 93.12 67 PRO B O 1
ATOM 2630 N N . PRO B 1 68 ? 9.641 27.484 4.777 1 92.06 68 PRO B N 1
ATOM 2631 C CA . PRO B 1 68 ? 10.617 26.875 3.877 1 92.06 68 PRO B CA 1
ATOM 2632 C C . PRO B 1 68 ? 10.984 27.766 2.703 1 92.06 68 PRO B C 1
ATOM 2634 O O . PRO B 1 68 ? 10.297 28.766 2.438 1 92.06 68 PRO B O 1
ATOM 2637 N N . PRO B 1 69 ? 12.078 27.406 2.098 1 88.12 69 PRO B N 1
ATOM 2638 C CA . PRO B 1 69 ? 12.5 28.25 0.98 1 88.12 69 PRO B CA 1
ATOM 2639 C C . PRO B 1 69 ? 11.469 28.297 -0.145 1 88.12 69 PRO B C 1
ATOM 2641 O O . PRO B 1 69 ? 10.797 27.312 -0.419 1 88.12 69 PRO B O 1
ATOM 2644 N N . ALA B 1 70 ? 11.297 29.484 -0.752 1 83.75 70 ALA B N 1
ATOM 2645 C CA . ALA B 1 70 ? 10.516 29.75 -1.954 1 83.75 70 ALA B CA 1
ATOM 2646 C C . ALA B 1 70 ? 9.055 29.359 -1.754 1 83.75 70 ALA B C 1
ATOM 2648 O O . ALA B 1 70 ? 8.391 28.906 -2.686 1 83.75 70 ALA B O 1
ATOM 2649 N N . ILE B 1 71 ? 8.594 29.547 -0.595 1 90.25 71 ILE B N 1
ATOM 2650 C CA . ILE B 1 71 ? 7.195 29.203 -0.334 1 90.25 71 ILE B CA 1
ATOM 2651 C C . ILE B 1 71 ? 6.289 30.281 -0.943 1 90.25 71 ILE B C 1
ATOM 2653 O O . ILE B 1 71 ? 6.613 31.469 -0.909 1 90.25 71 ILE B O 1
ATOM 2657 N N . SER B 1 72 ? 5.297 29.922 -1.646 1 92.69 72 SER B N 1
ATOM 2658 C CA . SER B 1 72 ? 4.176 30.781 -2.023 1 92.69 72 SER B CA 1
ATOM 2659 C C . SER B 1 72 ? 2.969 30.531 -1.12 1 92.69 72 SER B C 1
ATOM 2661 O O . SER B 1 72 ? 2.344 29.484 -1.178 1 92.69 72 SER B O 1
ATOM 2663 N N . TYR B 1 73 ? 2.613 31.516 -0.439 1 93.56 73 TYR B N 1
ATOM 2664 C CA . TYR B 1 73 ? 1.518 31.375 0.51 1 93.56 73 TYR B CA 1
ATOM 2665 C C . TYR B 1 73 ? 0.198 31.125 -0.214 1 93.56 73 TYR B C 1
ATOM 2667 O O . TYR B 1 73 ? -0.673 30.422 0.289 1 93.56 73 TYR B O 1
ATOM 2675 N N . HIS B 1 74 ? 0.151 31.797 -1.328 1 92.06 74 HIS B N 1
ATOM 2676 C CA . HIS B 1 74 ? -1.019 31.531 -2.158 1 92.06 74 HIS B CA 1
ATOM 2677 C C . HIS B 1 74 ? -1.119 30.062 -2.516 1 92.06 74 HIS B C 1
ATOM 2679 O O . HIS B 1 74 ? -2.176 29.438 -2.348 1 92.06 74 HIS B O 1
ATOM 2685 N N . LYS B 1 75 ? -0.043 29.453 -2.924 1 91.56 75 LYS B N 1
ATOM 2686 C CA . LYS B 1 75 ? -0.007 28.047 -3.283 1 91.56 75 LYS B CA 1
ATOM 2687 C C . LYS B 1 75 ? -0.221 27.156 -2.059 1 91.56 75 LYS B C 1
ATOM 2689 O O . LYS B 1 75 ? -0.906 26.141 -2.135 1 91.56 75 LYS B O 1
ATOM 2694 N N . LEU B 1 76 ? 0.378 27.547 -0.97 1 94.06 76 LEU B N 1
ATOM 2695 C CA . LEU B 1 76 ? 0.216 26.812 0.282 1 94.06 76 LEU B CA 1
ATOM 2696 C C . LEU B 1 76 ? -1.258 26.703 0.656 1 94.06 76 LEU B C 1
ATOM 2698 O O . LEU B 1 76 ? -1.74 25.609 0.953 1 94.06 76 LEU B O 1
ATOM 2702 N N . PHE B 1 77 ? -1.919 27.812 0.574 1 93.44 77 PHE B N 1
ATOM 2703 C CA . PHE B 1 77 ? -3.33 27.828 0.941 1 93.44 77 PHE B CA 1
ATOM 2704 C C . PHE B 1 77 ? -4.148 26.969 -0.012 1 93.44 77 PHE B C 1
ATOM 2706 O O . PHE B 1 77 ? -4.953 26.141 0.425 1 93.44 77 PHE B O 1
ATOM 2713 N N . LEU B 1 78 ? -3.938 27.141 -1.29 1 90.12 78 LEU B N 1
ATOM 2714 C CA . LEU B 1 78 ? -4.707 26.406 -2.285 1 90.12 78 LEU B CA 1
ATOM 2715 C C . LEU B 1 78 ? -4.465 24.906 -2.156 1 90.12 78 LEU B C 1
ATOM 2717 O O . LEU B 1 78 ? -5.375 24.109 -2.363 1 90.12 78 LEU B O 1
ATOM 2721 N N . THR B 1 79 ? -3.299 24.5 -1.783 1 91.44 79 THR B N 1
ATOM 2722 C CA . THR B 1 79 ? -2.896 23.094 -1.737 1 91.44 79 THR B CA 1
ATOM 2723 C C . THR B 1 79 ? -3.479 22.406 -0.508 1 91.44 79 THR B C 1
ATOM 2725 O O . THR B 1 79 ? -3.955 21.281 -0.594 1 91.44 79 THR B O 1
ATOM 2728 N N . PHE B 1 80 ? -3.568 23.078 0.617 1 91.69 80 PHE B N 1
ATOM 2729 C CA . PHE B 1 80 ? -3.846 22.359 1.851 1 91.69 80 PHE B CA 1
ATOM 2730 C C . PHE B 1 80 ? -5.172 22.797 2.455 1 91.69 80 PHE B C 1
ATOM 2732 O O . PHE B 1 80 ? -5.617 22.25 3.465 1 91.69 80 PHE B O 1
ATOM 2739 N N . SER B 1 81 ? -5.781 23.766 1.965 1 84.31 81 SER B N 1
ATOM 2740 C CA . SER B 1 81 ? -7.059 24.203 2.525 1 84.31 81 SER B CA 1
ATOM 2741 C C . SER B 1 81 ? -8.227 23.531 1.823 1 84.31 81 SER B C 1
ATOM 2743 O O . SER B 1 81 ? -9.32 23.406 2.391 1 84.31 81 SER B O 1
ATOM 2745 N N . ARG B 1 82 ? -7.992 23.234 0.529 1 73.38 82 ARG B N 1
ATOM 2746 C CA . ARG B 1 82 ? -9.078 22.641 -0.237 1 73.38 82 ARG B CA 1
ATOM 2747 C C . ARG B 1 82 ? -8.867 21.125 -0.378 1 73.38 82 ARG B C 1
ATOM 2749 O O . ARG B 1 82 ? -7.734 20.656 -0.43 1 73.38 82 ARG B O 1
ATOM 2756 N N . SER B 1 83 ? -10.008 20.516 -0.005 1 70 83 SER B N 1
ATOM 2757 C CA . SER B 1 83 ? -9.945 19.078 -0.283 1 70 83 SER B CA 1
ATOM 2758 C C . SER B 1 83 ? -9.602 18.812 -1.746 1 70 83 SER B C 1
ATOM 2760 O O . SER B 1 83 ? -10.289 19.312 -2.646 1 70 83 SER B O 1
ATOM 2762 N N . GLN B 1 84 ? -8.375 18.594 -1.92 1 68.69 84 GLN B N 1
ATOM 2763 C CA . GLN B 1 84 ? -8.008 18.281 -3.295 1 68.69 84 GLN B CA 1
ATOM 2764 C C . GLN B 1 84 ? -8.594 16.938 -3.725 1 68.69 84 GLN B C 1
ATOM 2766 O O . GLN B 1 84 ? -8.633 15.984 -2.938 1 68.69 84 GLN B O 1
ATOM 2771 N N . PRO B 1 85 ? -9.281 16.984 -4.816 1 70.62 85 PRO B N 1
ATOM 2772 C CA . PRO B 1 85 ? -9.766 15.703 -5.316 1 70.62 85 PRO B CA 1
ATOM 2773 C C . PRO B 1 85 ? -8.656 14.664 -5.449 1 70.62 85 PRO B C 1
ATOM 2775 O O . PRO B 1 85 ? -7.5 15.016 -5.684 1 70.62 85 PRO B O 1
ATOM 2778 N N . PRO B 1 86 ? -9.031 13.508 -5.113 1 74.5 86 PRO B N 1
ATOM 2779 C CA . PRO B 1 86 ? -8 12.484 -5.305 1 74.5 86 PRO B CA 1
ATOM 2780 C C . PRO B 1 86 ? -7.484 12.422 -6.738 1 74.5 86 PRO B C 1
ATOM 2782 O O . PRO B 1 86 ? -8.258 12.594 -7.688 1 74.5 86 PRO B O 1
ATOM 2785 N N . GLN B 1 87 ? -6.25 12.586 -6.836 1 81.81 87 GLN B N 1
ATOM 2786 C CA . GLN B 1 87 ? -5.645 12.43 -8.156 1 81.81 87 GLN B CA 1
ATOM 2787 C C . GLN B 1 87 ? -5.812 11.008 -8.672 1 81.81 87 GLN B C 1
ATOM 2789 O O . GLN B 1 87 ? -5.688 10.047 -7.906 1 81.81 87 GLN B O 1
ATOM 2794 N N . PRO B 1 88 ? -6.152 10.898 -9.953 1 85.31 88 PRO B N 1
ATOM 2795 C CA . PRO B 1 88 ? -6.312 9.555 -10.516 1 85.31 88 PRO B CA 1
ATOM 2796 C C . PRO B 1 88 ? -5 8.781 -10.578 1 85.31 88 PRO B C 1
ATOM 2798 O O . PRO B 1 88 ? -3.922 9.383 -10.594 1 85.31 88 PRO B O 1
ATOM 2801 N N . LEU B 1 89 ? -5.102 7.531 -10.531 1 90.44 89 LEU B N 1
ATOM 2802 C CA . LEU B 1 89 ? -3.943 6.66 -10.703 1 90.44 89 LEU B CA 1
ATOM 2803 C C . LEU B 1 89 ? -3.365 6.797 -12.109 1 90.44 89 LEU B C 1
ATOM 2805 O O . LEU B 1 89 ? -4.09 6.668 -13.094 1 90.44 89 LEU B O 1
ATOM 2809 N N . PRO B 1 90 ? -2.146 7.234 -12.172 1 91.94 90 PRO B N 1
ATOM 2810 C CA . PRO B 1 90 ? -1.538 7.316 -13.508 1 91.94 90 PRO B CA 1
ATOM 2811 C C . PRO B 1 90 ? -1.547 5.977 -14.242 1 91.94 90 PRO B C 1
ATOM 2813 O O . PRO B 1 90 ? -1.698 4.926 -13.617 1 91.94 90 PRO B O 1
ATOM 2816 N N . PRO B 1 91 ? -1.467 6.016 -15.531 1 93.81 91 PRO B N 1
ATOM 2817 C CA . PRO B 1 91 ? -1.431 4.754 -16.281 1 93.81 91 PRO B CA 1
ATOM 2818 C C . PRO B 1 91 ? -0.212 3.902 -15.93 1 93.81 91 PRO B C 1
ATOM 2820 O O . PRO B 1 91 ? 0.878 4.438 -15.711 1 93.81 91 PRO B O 1
ATOM 2823 N N . SER B 1 92 ? -0.494 2.602 -15.812 1 93.75 92 SER B N 1
ATOM 2824 C CA . SER B 1 92 ? 0.614 1.686 -15.562 1 93.75 92 SER B CA 1
ATOM 2825 C C . SER B 1 92 ? 1.531 1.58 -16.781 1 93.75 92 SER B C 1
ATOM 2827 O O . SER B 1 92 ? 1.077 1.704 -17.922 1 93.75 92 SER B O 1
ATOM 2829 N N . ARG B 1 93 ? 2.797 1.361 -16.484 1 93.69 93 ARG B N 1
ATOM 2830 C CA . ARG B 1 93 ? 3.75 1.108 -17.547 1 93.69 93 ARG B CA 1
ATOM 2831 C C . ARG B 1 93 ? 3.633 -0.324 -18.062 1 93.69 93 ARG B C 1
ATOM 2833 O O . ARG B 1 93 ? 4.117 -0.643 -19.156 1 93.69 93 ARG B O 1
ATOM 2840 N N . LEU B 1 94 ? 3.021 -1.189 -17.297 1 96.38 94 LEU B N 1
ATOM 2841 C CA . LEU B 1 94 ? 2.824 -2.588 -17.672 1 96.38 94 LEU B CA 1
ATOM 2842 C C . LEU B 1 94 ? 1.627 -2.742 -18.594 1 96.38 94 LEU B C 1
ATOM 2844 O O . LEU B 1 94 ? 0.644 -2.008 -18.484 1 96.38 94 LEU B O 1
ATOM 2848 N N . SER B 1 95 ? 1.776 -3.582 -19.547 1 97.25 95 SER B N 1
ATOM 2849 C CA . SER B 1 95 ? 0.685 -3.895 -20.453 1 97.25 95 SER B CA 1
ATOM 2850 C C . SER B 1 95 ? 0.403 -5.391 -20.5 1 97.25 95 SER B C 1
ATOM 2852 O O . SER B 1 95 ? 1.312 -6.203 -20.312 1 97.25 95 SER B O 1
ATOM 2854 N N . PHE B 1 96 ? -0.798 -5.699 -20.766 1 97.81 96 PHE B N 1
ATOM 2855 C CA . PHE B 1 96 ? -1.17 -7.105 -20.844 1 97.81 96 PHE B CA 1
ATOM 2856 C C . PHE B 1 96 ? -0.452 -7.797 -22 1 97.81 96 PHE B C 1
ATOM 2858 O O . PHE B 1 96 ? -0.246 -9.016 -21.969 1 97.81 96 PHE B O 1
ATOM 2865 N N . ASN B 1 97 ? -0.057 -7.031 -22.969 1 96.88 97 ASN B N 1
ATOM 2866 C CA . ASN B 1 97 ? 0.666 -7.582 -24.109 1 96.88 97 ASN B CA 1
ATOM 2867 C C . ASN B 1 97 ? 2.02 -8.148 -23.703 1 96.88 97 ASN B C 1
ATOM 2869 O O . ASN B 1 97 ? 2.592 -8.984 -24.406 1 96.88 97 ASN B O 1
ATOM 2873 N N . ASN B 1 98 ? 2.496 -7.715 -22.578 1 97.12 98 ASN B N 1
ATOM 2874 C CA . ASN B 1 98 ? 3.816 -8.133 -22.125 1 97.12 98 ASN B CA 1
ATOM 2875 C C . ASN B 1 98 ? 3.723 -9.227 -21.062 1 97.12 98 ASN B C 1
ATOM 2877 O O . ASN B 1 98 ? 4.738 -9.641 -20.5 1 97.12 98 ASN B O 1
ATOM 2881 N N . LEU B 1 99 ? 2.529 -9.672 -20.812 1 98.25 99 LEU B N 1
ATOM 2882 C CA . LEU B 1 99 ? 2.348 -10.625 -19.734 1 98.25 99 LEU B CA 1
ATOM 2883 C C . LEU B 1 99 ? 1.934 -11.992 -20.266 1 98.25 99 LEU B C 1
ATOM 2885 O O . LEU B 1 99 ? 1.148 -12.078 -21.219 1 98.25 99 LEU B O 1
ATOM 2889 N N . GLU B 1 100 ? 2.451 -13.016 -19.703 1 98.12 100 GLU B N 1
ATOM 2890 C CA . GLU B 1 100 ? 2.049 -14.398 -19.953 1 98.12 100 GLU B CA 1
ATOM 2891 C C . GLU B 1 100 ? 1.791 -15.133 -18.641 1 98.12 100 GLU B C 1
ATOM 2893 O O . GLU B 1 100 ? 2.635 -15.125 -17.734 1 98.12 100 GLU B O 1
ATOM 2898 N N . PHE B 1 101 ? 0.619 -15.719 -18.531 1 98.62 101 PHE B N 1
ATOM 2899 C CA . PHE B 1 101 ? 0.219 -16.422 -17.328 1 98.62 101 PHE B CA 1
ATOM 2900 C C . PHE B 1 101 ? 0.343 -17.938 -17.516 1 98.62 101 PHE B C 1
ATOM 2902 O O . PHE B 1 101 ? 0.004 -18.453 -18.578 1 98.62 101 PHE B O 1
ATOM 2909 N N . PHE B 1 102 ? 0.863 -18.578 -16.562 1 98.56 102 PHE B N 1
ATOM 2910 C CA . PHE B 1 102 ? 1.003 -20.031 -16.562 1 98.56 102 PHE B CA 1
ATOM 2911 C C . PHE B 1 102 ? 0.098 -20.672 -15.508 1 98.56 102 PHE B C 1
ATOM 2913 O O . PHE B 1 102 ? 0.319 -20.5 -14.312 1 98.56 102 PHE B O 1
ATOM 2920 N N . ILE B 1 103 ? -0.859 -21.359 -15.969 1 98.56 103 ILE B N 1
ATOM 2921 C CA . ILE B 1 103 ? -1.898 -21.875 -15.086 1 98.56 103 ILE B CA 1
ATOM 2922 C C . ILE B 1 103 ? -1.872 -23.391 -15.094 1 98.56 103 ILE B C 1
ATOM 2924 O O . ILE B 1 103 ? -1.969 -24.016 -16.156 1 98.56 103 ILE B O 1
ATOM 2928 N N . ASP B 1 104 ? -1.74 -24 -13.93 1 98.06 104 ASP B N 1
ATOM 2929 C CA . ASP B 1 104 ? -1.737 -25.453 -13.766 1 98.06 104 ASP B CA 1
ATOM 2930 C C . ASP B 1 104 ? -2.756 -25.875 -12.711 1 98.06 104 ASP B C 1
ATOM 2932 O O . ASP B 1 104 ? -2.764 -25.359 -11.594 1 98.06 104 ASP B O 1
ATOM 2936 N N . LEU B 1 105 ? -3.627 -26.781 -13.086 1 97 105 LEU B N 1
ATOM 2937 C CA . LEU B 1 105 ? -4.629 -27.344 -12.188 1 97 105 LEU B CA 1
ATOM 2938 C C . LEU B 1 105 ? -4.395 -28.844 -11.992 1 97 105 LEU B C 1
ATOM 2940 O O . LEU B 1 105 ? -4.168 -29.578 -12.961 1 97 105 LEU B O 1
ATOM 2944 N N . TRP B 1 106 ? -4.441 -29.219 -10.703 1 95.25 106 TRP B N 1
ATOM 2945 C CA . TRP B 1 106 ? -4.309 -30.641 -10.375 1 95.25 106 TRP B CA 1
ATOM 2946 C C . TRP B 1 106 ? -5.527 -31.141 -9.617 1 95.25 106 TRP B C 1
ATOM 2948 O O . TRP B 1 106 ? -6.062 -30.438 -8.758 1 95.25 106 TRP B O 1
ATOM 2958 N N . SER B 1 107 ? -5.988 -32.25 -9.945 1 91.19 107 SER B N 1
ATOM 2959 C CA . SER B 1 107 ? -6.898 -33.062 -9.125 1 91.19 107 SER B CA 1
ATOM 2960 C C . SER B 1 107 ? -6.176 -34.25 -8.492 1 91.19 107 SER B C 1
ATOM 2962 O O . SER B 1 107 ? -5.848 -35.219 -9.18 1 91.19 107 SER B O 1
ATOM 2964 N N . GLU B 1 108 ? -5.953 -34.094 -7.242 1 87.56 108 GLU B N 1
ATOM 2965 C CA . GLU B 1 108 ? -5.078 -35.062 -6.566 1 87.56 108 GLU B CA 1
ATOM 2966 C C . GLU B 1 108 ? -3.703 -35.094 -7.227 1 87.56 108 GLU B C 1
ATOM 2968 O O . GLU B 1 108 ? -3.012 -34.094 -7.316 1 87.56 108 GLU B O 1
ATOM 2973 N N . GLN B 1 109 ? -3.344 -36.094 -7.93 1 84.56 109 GLN B N 1
ATOM 2974 C CA . GLN B 1 109 ? -2.008 -36.188 -8.508 1 84.56 109 GLN B CA 1
ATOM 2975 C C . GLN B 1 109 ? -2.062 -36.125 -10.031 1 84.56 109 GLN B C 1
ATOM 2977 O O . GLN B 1 109 ? -1.038 -36.281 -10.703 1 84.56 109 GLN B O 1
ATOM 2982 N N . THR B 1 110 ? -3.207 -35.781 -10.477 1 92.12 110 THR B N 1
ATOM 2983 C CA . THR B 1 110 ? -3.381 -35.75 -11.922 1 92.12 110 THR B CA 1
ATOM 2984 C C . THR B 1 110 ? -3.523 -34.312 -12.422 1 92.12 110 THR B C 1
ATOM 2986 O O . THR B 1 110 ? -4.301 -33.531 -11.875 1 92.12 110 THR B O 1
ATOM 2989 N N . LEU B 1 111 ? -2.75 -34 -13.438 1 95.06 111 LEU B N 1
ATOM 2990 C CA . LEU B 1 111 ? -2.846 -32.719 -14.086 1 95.06 111 LEU B CA 1
ATOM 2991 C C . LEU B 1 111 ? -4.102 -32.625 -14.945 1 95.06 111 LEU B C 1
ATOM 2993 O O . LEU B 1 111 ? -4.258 -33.375 -15.898 1 95.06 111 LEU B O 1
ATOM 2997 N N . ILE B 1 112 ? -5.027 -31.672 -14.68 1 93.81 112 ILE B N 1
ATOM 2998 C CA . ILE B 1 112 ? -6.289 -31.625 -15.406 1 93.81 112 ILE B CA 1
ATOM 2999 C C . ILE B 1 112 ? -6.32 -30.422 -16.328 1 93.81 112 ILE B C 1
ATOM 3001 O O . ILE B 1 112 ? -7.148 -30.344 -17.25 1 93.81 112 ILE B O 1
ATOM 3005 N N . PHE B 1 113 ? -5.492 -29.531 -16.078 1 96 113 PHE B N 1
ATOM 3006 C CA . PHE B 1 113 ? -5.383 -28.359 -16.922 1 96 113 PHE B CA 1
ATOM 3007 C C . PHE B 1 113 ? -3.99 -27.75 -16.828 1 96 113 PHE B C 1
ATOM 3009 O O . PHE B 1 113 ? -3.432 -27.641 -15.727 1 96 113 PHE B O 1
ATOM 3016 N N . SER B 1 114 ? -3.367 -27.359 -17.938 1 97.5 114 SER B N 1
ATOM 3017 C CA . SER B 1 114 ? -2.031 -26.781 -17.984 1 97.5 114 SER B CA 1
ATOM 3018 C C . SER B 1 114 ? -1.829 -25.969 -19.266 1 97.5 114 SER B C 1
ATOM 3020 O O . SER B 1 114 ? -1.735 -26.531 -20.359 1 97.5 114 SER B O 1
ATOM 3022 N N . GLU B 1 115 ? -1.813 -24.625 -19.125 1 97.12 115 GLU B N 1
ATOM 3023 C CA . GLU B 1 115 ? -1.703 -23.766 -20.297 1 97.12 115 GLU B CA 1
ATOM 3024 C C . GLU B 1 115 ? -0.936 -22.484 -19.984 1 97.12 115 GLU B C 1
ATOM 3026 O O . GLU B 1 115 ? -1.022 -21.969 -18.875 1 97.12 115 GLU B O 1
ATOM 3031 N N . ALA B 1 116 ? -0.155 -22.062 -20.953 1 97.5 116 ALA B N 1
ATOM 3032 C CA . ALA B 1 116 ? 0.365 -20.703 -20.984 1 97.5 116 ALA B CA 1
ATOM 3033 C C . ALA B 1 116 ? -0.591 -19.766 -21.734 1 97.5 116 ALA B C 1
ATOM 3035 O O . ALA B 1 116 ? -0.949 -20.016 -22.875 1 97.5 116 ALA B O 1
ATOM 3036 N N . VAL B 1 117 ? -1.026 -18.766 -21.031 1 97.56 117 VAL B N 1
ATOM 3037 C CA . VAL B 1 117 ? -2.066 -17.906 -21.578 1 97.56 117 VAL B CA 1
ATOM 3038 C C . VAL B 1 117 ? -1.558 -16.453 -21.625 1 97.56 117 VAL B C 1
ATOM 3040 O O . VAL B 1 117 ? -1.08 -15.922 -20.625 1 97.56 117 VAL B O 1
ATOM 3043 N N . SER B 1 118 ? -1.701 -15.828 -22.766 1 97.31 118 SER B N 1
ATOM 3044 C CA . SER B 1 118 ? -1.29 -14.438 -22.891 1 97.31 118 SER B CA 1
ATOM 3045 C C . SER B 1 118 ? -2.195 -13.516 -22.078 1 97.31 118 SER B C 1
ATOM 3047 O O . SER B 1 118 ? -3.385 -13.797 -21.922 1 97.31 118 SER B O 1
ATOM 3049 N N . GLY B 1 119 ? -1.572 -12.469 -21.625 1 98.06 119 GLY B N 1
ATOM 3050 C CA . GLY B 1 119 ? -2.363 -11.469 -20.922 1 98.06 119 GLY B CA 1
ATOM 3051 C C . GLY B 1 119 ? -3.506 -10.922 -21.75 1 98.06 119 GLY B C 1
ATOM 3052 O O . GLY B 1 119 ? -4.582 -10.625 -21.219 1 98.06 119 GLY B O 1
ATOM 3053 N N . THR B 1 120 ? -3.334 -10.828 -23.031 1 97.62 120 THR B N 1
ATOM 3054 C CA . THR B 1 120 ? -4.348 -10.273 -23.922 1 97.62 120 THR B CA 1
ATOM 3055 C C . THR B 1 120 ? -5.578 -11.18 -23.969 1 97.62 120 THR B C 1
ATOM 3057 O O . THR B 1 120 ? -6.707 -10.695 -24.078 1 97.62 120 THR B O 1
ATOM 3060 N N . VAL B 1 121 ? -5.348 -12.453 -23.922 1 97.12 121 VAL B N 1
ATOM 3061 C CA . VAL B 1 121 ? -6.445 -13.414 -23.938 1 97.12 121 VAL B CA 1
ATOM 3062 C C . VAL B 1 121 ? -7.285 -13.25 -22.672 1 97.12 121 VAL B C 1
ATOM 3064 O O . VAL B 1 121 ? -8.516 -13.195 -22.734 1 97.12 121 VAL B O 1
ATOM 3067 N N . LEU B 1 122 ? -6.602 -13.117 -21.562 1 97.88 122 LEU B N 1
ATOM 3068 C CA . LEU B 1 122 ? -7.289 -12.945 -20.281 1 97.88 122 LEU B CA 1
ATOM 3069 C C . LEU B 1 122 ? -8.039 -11.617 -20.25 1 97.88 122 LEU B C 1
ATOM 3071 O O . LEU B 1 122 ? -9.141 -11.531 -19.703 1 97.88 122 LEU B O 1
ATOM 3075 N N . ARG B 1 123 ? -7.414 -10.617 -20.812 1 97.12 123 ARG B N 1
ATOM 3076 C CA . ARG B 1 123 ? -8.016 -9.289 -20.859 1 97.12 123 ARG B CA 1
ATOM 3077 C C . ARG B 1 123 ? -9.281 -9.297 -21.719 1 97.12 123 ARG B C 1
ATOM 3079 O O . ARG B 1 123 ? -10.281 -8.664 -21.359 1 97.12 123 ARG B O 1
ATOM 3086 N N . ARG B 1 124 ? -9.289 -10.008 -22.797 1 94.12 124 ARG B N 1
ATOM 3087 C CA . ARG B 1 124 ? -10.406 -10.055 -23.734 1 94.12 124 ARG B CA 1
ATOM 3088 C C . ARG B 1 124 ? -11.602 -10.781 -23.125 1 94.12 124 ARG B C 1
ATOM 3090 O O . ARG B 1 124 ? -12.75 -10.43 -23.391 1 94.12 124 ARG B O 1
ATOM 3097 N N . GLY B 1 125 ? -11.352 -11.773 -22.359 1 94.31 125 GLY B N 1
ATOM 3098 C CA . GLY B 1 125 ? -12.438 -12.492 -21.719 1 94.31 125 GLY B CA 1
ATOM 3099 C C . GLY B 1 125 ? -12.984 -13.625 -22.562 1 94.31 125 GLY B C 1
ATOM 3100 O O . GLY B 1 125 ? -12.266 -14.211 -23.375 1 94.31 125 GLY B O 1
ATOM 3101 N N . LEU B 1 126 ? -14.25 -13.953 -22.297 1 92.5 126 LEU B N 1
ATOM 3102 C CA . LEU B 1 126 ? -14.875 -15.07 -23 1 92.5 126 LEU B CA 1
ATOM 3103 C C . LEU B 1 126 ? -15.242 -14.68 -24.422 1 92.5 126 LEU B C 1
ATOM 3105 O O . LEU B 1 126 ? -16.094 -13.812 -24.625 1 92.5 126 LEU B O 1
ATOM 3109 N N . LYS B 1 127 ? -14.555 -15.188 -25.344 1 82.81 127 LYS B N 1
ATOM 3110 C CA . LYS B 1 127 ? -14.828 -14.906 -26.75 1 82.81 127 LYS B CA 1
ATOM 3111 C C . LYS B 1 127 ? -16.172 -15.484 -27.188 1 82.81 127 LYS B C 1
ATOM 3113 O O . LYS B 1 127 ? -16.953 -14.812 -27.859 1 82.81 127 LYS B O 1
ATOM 3118 N N . ASN B 1 128 ? -16.375 -16.719 -26.875 1 86.38 128 ASN B N 1
ATOM 3119 C CA . ASN B 1 128 ? -17.578 -17.453 -27.25 1 86.38 128 ASN B CA 1
ATOM 3120 C C . ASN B 1 128 ? -18.172 -18.203 -26.062 1 86.38 128 ASN B C 1
ATOM 3122 O O . ASN B 1 128 ? -18.016 -19.422 -25.938 1 86.38 128 ASN B O 1
ATOM 3126 N N . PRO B 1 129 ? -18.938 -17.469 -25.281 1 87.38 129 PRO B N 1
ATOM 3127 C CA . PRO B 1 129 ? -19.547 -18.172 -24.156 1 87.38 129 PRO B CA 1
ATOM 3128 C C . PRO B 1 129 ? -20.469 -19.297 -24.594 1 87.38 129 PRO B C 1
ATOM 3130 O O . PRO B 1 129 ? -21.203 -19.156 -25.578 1 87.38 129 PRO B O 1
ATOM 3133 N N . PRO B 1 130 ? -20.281 -20.359 -23.922 1 89.94 130 PRO B N 1
ATOM 3134 C CA . PRO B 1 130 ? -21.156 -21.469 -24.312 1 89.94 130 PRO B CA 1
ATOM 3135 C C . PRO B 1 130 ? -22.625 -21.203 -24.031 1 89.94 130 PRO B C 1
ATOM 3137 O O . PRO B 1 130 ? -22.953 -20.484 -23.078 1 89.94 130 PRO B O 1
ATOM 3140 N N . PRO B 1 131 ? -23.406 -21.828 -24.859 1 90.62 131 PRO B N 1
ATOM 3141 C CA . PRO B 1 131 ? -24.828 -21.672 -24.594 1 90.62 131 PRO B CA 1
ATOM 3142 C C . PRO B 1 131 ? -25.266 -22.375 -23.312 1 90.62 131 PRO B C 1
ATOM 3144 O O . PRO B 1 131 ? -24.656 -23.359 -22.891 1 90.62 131 PRO B O 1
ATOM 3147 N N . GLY B 1 132 ? -26.297 -21.859 -22.656 1 90.75 132 GLY B N 1
ATOM 3148 C CA . GLY B 1 132 ? -26.891 -22.5 -21.5 1 90.75 132 GLY B CA 1
ATOM 3149 C C . GLY B 1 132 ? -26.219 -22.125 -20.188 1 90.75 132 GLY B C 1
ATOM 3150 O O . GLY B 1 132 ? -26.312 -22.859 -19.203 1 90.75 132 GLY B O 1
ATOM 3151 N N . ILE B 1 133 ? -25.453 -21.094 -20.219 1 92.81 133 ILE B N 1
ATOM 3152 C CA . ILE B 1 133 ? -24.844 -20.625 -18.969 1 92.81 133 ILE B CA 1
ATOM 3153 C C . ILE B 1 133 ? -25.938 -20.312 -17.953 1 92.81 133 ILE B C 1
ATOM 3155 O O . ILE B 1 133 ? -26.922 -19.641 -18.281 1 92.81 133 ILE B O 1
ATOM 3159 N N . PRO B 1 134 ? -25.812 -20.844 -16.812 1 93 134 PRO B N 1
ATOM 3160 C CA . PRO B 1 134 ? -26.797 -20.547 -15.781 1 93 134 PRO B CA 1
ATOM 3161 C C . PRO B 1 134 ? -26.969 -19.062 -15.516 1 93 134 PRO B C 1
ATOM 3163 O O . PRO B 1 134 ? -26 -18.297 -15.617 1 93 134 PRO B O 1
ATOM 3166 N N . ASP B 1 135 ? -28.125 -18.688 -15.016 1 93.56 135 ASP B N 1
ATOM 3167 C CA . ASP B 1 135 ? -28.453 -17.281 -14.836 1 93.56 135 ASP B CA 1
ATOM 3168 C C . ASP B 1 135 ? -27.531 -16.625 -13.82 1 93.56 135 ASP B C 1
ATOM 3170 O O . ASP B 1 135 ? -27.047 -15.508 -14.039 1 93.56 135 ASP B O 1
ATOM 3174 N N . ALA B 1 136 ? -27.281 -17.312 -12.742 1 94.06 136 ALA B N 1
ATOM 3175 C CA . ALA B 1 136 ? -26.422 -16.766 -11.695 1 94.06 136 ALA B CA 1
ATOM 3176 C C . ALA B 1 136 ? -25.031 -16.438 -12.242 1 94.06 136 ALA B C 1
ATOM 3178 O O . ALA B 1 136 ? -24.453 -15.406 -11.891 1 94.06 136 ALA B O 1
ATOM 3179 N N . LEU B 1 137 ? -24.531 -17.266 -13.039 1 94.38 137 LEU B N 1
ATOM 3180 C CA . LEU B 1 137 ? -23.219 -17.062 -13.617 1 94.38 137 LEU B CA 1
ATOM 3181 C C . LEU B 1 137 ? -23.234 -15.961 -14.664 1 94.38 137 LEU B C 1
ATOM 3183 O O . LEU B 1 137 ? -22.281 -15.188 -14.789 1 94.38 137 LEU B O 1
ATOM 3187 N N . LYS B 1 138 ? -24.297 -15.867 -15.375 1 93.5 138 LYS B N 1
ATOM 3188 C CA . LYS B 1 138 ? -24.469 -14.789 -16.359 1 93.5 138 LYS B CA 1
ATOM 3189 C C . LYS B 1 138 ? -24.422 -13.422 -15.672 1 93.5 138 LYS B C 1
ATOM 3191 O O . LYS B 1 138 ? -23.797 -12.492 -16.172 1 93.5 138 LYS B O 1
ATOM 3196 N N . ILE B 1 139 ? -25.078 -13.359 -14.625 1 95.06 139 ILE B N 1
ATOM 3197 C CA . ILE B 1 139 ? -25.109 -12.125 -13.852 1 95.06 139 ILE B CA 1
ATOM 3198 C C . ILE B 1 139 ? -23.703 -11.75 -13.414 1 95.06 139 ILE B C 1
ATOM 3200 O O . ILE B 1 139 ? -23.297 -10.594 -13.5 1 95.06 139 ILE B O 1
ATOM 3204 N N . HIS B 1 140 ? -22.984 -12.734 -12.961 1 95.06 140 HIS B N 1
ATOM 3205 C CA . HIS B 1 140 ? -21.609 -12.539 -12.531 1 95.06 140 HIS B CA 1
ATOM 3206 C C . HIS B 1 140 ? -20.734 -12.062 -13.688 1 95.06 140 HIS B C 1
ATOM 3208 O O . HIS B 1 140 ? -19.969 -11.109 -13.531 1 95.06 140 HIS B O 1
ATOM 3214 N N . LEU B 1 141 ? -20.906 -12.672 -14.766 1 94.38 141 LEU B N 1
ATOM 3215 C CA . LEU B 1 141 ? -20.094 -12.352 -15.93 1 94.38 141 LEU B CA 1
ATOM 3216 C C . LEU B 1 141 ? -20.406 -10.961 -16.453 1 94.38 141 LEU B C 1
ATOM 3218 O O . LEU B 1 141 ? -19.516 -10.281 -16.984 1 94.38 141 LEU B O 1
ATOM 3222 N N . ASP B 1 142 ? -21.609 -10.523 -16.219 1 92.38 142 ASP B N 1
ATOM 3223 C CA . ASP B 1 142 ? -22.047 -9.227 -16.734 1 92.38 142 ASP B CA 1
ATOM 3224 C C . ASP B 1 142 ? -21.797 -8.117 -15.711 1 92.38 142 ASP B C 1
ATOM 3226 O O . ASP B 1 142 ? -22.016 -6.941 -15.992 1 92.38 142 ASP B O 1
ATOM 3230 N N . SER B 1 143 ? -21.344 -8.516 -14.594 1 93.44 143 SER B N 1
ATOM 3231 C CA . SER B 1 143 ? -21.094 -7.516 -13.562 1 93.44 143 SER B CA 1
ATOM 3232 C C . SER B 1 143 ? -20 -6.535 -13.992 1 93.44 143 SER B C 1
ATOM 3234 O O . SER B 1 143 ? -19.219 -6.824 -14.906 1 93.44 143 SER B O 1
ATOM 3236 N N . THR B 1 144 ? -1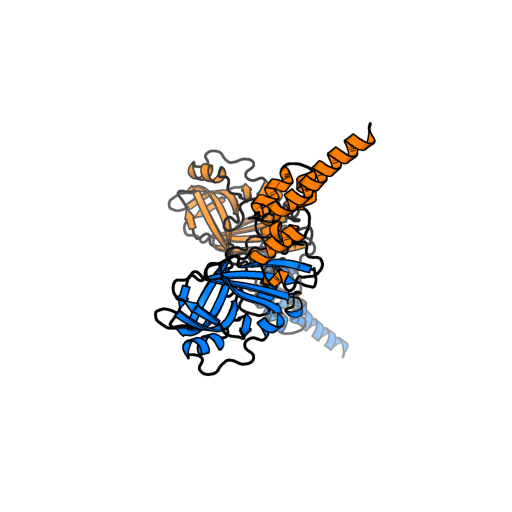9.875 -5.402 -13.289 1 92.5 144 THR B N 1
ATOM 3237 C CA . THR B 1 144 ? -18.969 -4.328 -13.656 1 92.5 144 THR B CA 1
ATOM 3238 C C . THR B 1 144 ? -17.578 -4.566 -13.047 1 92.5 144 THR B C 1
ATOM 3240 O O . THR B 1 144 ? -16.609 -3.889 -13.406 1 92.5 144 THR B O 1
ATOM 3243 N N . ASP B 1 145 ? -17.469 -5.539 -12.227 1 94.19 145 ASP B N 1
ATOM 3244 C CA . ASP B 1 145 ? -16.172 -5.855 -11.641 1 94.19 145 ASP B CA 1
ATOM 3245 C C . ASP B 1 145 ? -15.172 -6.277 -12.711 1 94.19 145 ASP B C 1
ATOM 3247 O O . ASP B 1 145 ? -15.539 -6.945 -13.68 1 94.19 145 ASP B O 1
ATOM 3251 N N . TYR B 1 146 ? -14.031 -5.82 -12.453 1 96.81 146 TYR B N 1
ATOM 3252 C CA . TYR B 1 146 ? -13.016 -6.207 -13.422 1 96.81 146 TYR B CA 1
ATOM 3253 C C . TYR B 1 146 ? -12.531 -7.633 -13.18 1 96.81 146 TYR B C 1
ATOM 3255 O O . TYR B 1 146 ? -12.141 -7.977 -12.062 1 96.81 146 TYR B O 1
ATOM 3263 N N . LYS B 1 147 ? -12.539 -8.438 -14.219 1 95.62 147 LYS B N 1
ATOM 3264 C CA . LYS B 1 147 ? -12.156 -9.844 -14.164 1 95.62 147 LYS B CA 1
ATOM 3265 C C . LYS B 1 147 ? -11.375 -10.25 -15.414 1 95.62 147 LYS B C 1
ATOM 3267 O O . LYS B 1 147 ? -11.672 -9.781 -16.516 1 95.62 147 LYS B O 1
ATOM 3272 N N . MET B 1 148 ? -10.352 -11.008 -15.18 1 98.25 148 MET B N 1
ATOM 3273 C CA . MET B 1 148 ? -9.617 -11.641 -16.266 1 98.25 148 MET B CA 1
ATOM 3274 C C . MET B 1 148 ? -10.102 -13.078 -16.484 1 98.25 148 MET B C 1
ATOM 3276 O O . MET B 1 148 ? -9.992 -13.914 -15.586 1 98.25 148 MET B O 1
ATOM 3280 N N . ILE B 1 149 ? -10.586 -13.352 -17.734 1 98.06 149 ILE B N 1
ATOM 3281 C CA . ILE B 1 149 ? -11.219 -14.648 -17.938 1 98.06 149 ILE B CA 1
ATOM 3282 C C . ILE B 1 149 ? -10.68 -15.281 -19.234 1 98.06 149 ILE B C 1
ATOM 3284 O O . ILE B 1 149 ? -10.469 -14.586 -20.219 1 98.06 149 ILE B O 1
ATOM 3288 N N . MET B 1 150 ? -10.477 -16.547 -19.219 1 97.19 150 MET B N 1
ATOM 3289 C CA . MET B 1 150 ? -10.164 -17.297 -20.438 1 97.19 150 MET B CA 1
ATOM 3290 C C . MET B 1 150 ? -11.164 -18.422 -20.641 1 97.19 150 MET B C 1
ATOM 3292 O O . MET B 1 150 ? -11.703 -18.984 -19.672 1 97.19 150 MET B O 1
ATOM 3296 N N . GLN B 1 151 ? -11.344 -18.719 -21.906 1 95.56 151 GLN B N 1
ATOM 3297 C CA . GLN B 1 151 ? -12.156 -19.875 -22.266 1 95.56 151 GLN B CA 1
ATOM 3298 C C . GLN B 1 151 ? -11.344 -21.156 -22.203 1 95.56 151 GLN B C 1
ATOM 3300 O O . GLN B 1 151 ? -10.18 -21.188 -22.594 1 95.56 151 GLN B O 1
ATOM 3305 N N . VAL B 1 152 ? -11.984 -22.156 -21.688 1 95.81 152 VAL B N 1
ATOM 3306 C CA . VAL B 1 152 ? -11.328 -23.453 -21.594 1 95.81 152 VAL B CA 1
ATOM 3307 C C . VAL B 1 152 ? -11.898 -24.391 -22.656 1 95.81 152 VAL B C 1
ATOM 3309 O O . VAL B 1 152 ? -13.102 -24.656 -22.688 1 95.81 152 VAL B O 1
ATOM 3312 N N . GLU B 1 153 ? -11.062 -24.875 -23.5 1 91.94 153 GLU B N 1
ATOM 3313 C CA . GLU B 1 153 ? -11.398 -25.828 -24.547 1 91.94 153 GLU B CA 1
ATOM 3314 C C . GLU B 1 153 ? -10.242 -26.797 -24.781 1 91.94 153 GLU B C 1
ATOM 3316 O O . GLU B 1 153 ? -9.133 -26.391 -25.125 1 91.94 153 GLU B O 1
ATOM 3321 N N . PRO B 1 154 ? -10.398 -28.141 -24.625 1 92.5 154 PRO B N 1
ATOM 3322 C CA . PRO B 1 154 ? -11.672 -28.781 -24.281 1 92.5 154 PRO B CA 1
ATOM 3323 C C . PRO B 1 154 ? -12.055 -28.594 -22.812 1 92.5 154 PRO B C 1
ATOM 3325 O O . PRO B 1 154 ? -11.18 -28.375 -21.969 1 92.5 154 PRO B O 1
ATOM 3328 N N . ARG B 1 155 ? -13.328 -28.641 -22.578 1 93.56 155 ARG B N 1
ATOM 3329 C CA . ARG B 1 155 ? -13.82 -28.516 -21.219 1 93.56 155 ARG B CA 1
ATOM 3330 C C . ARG B 1 155 ? -13.461 -29.734 -20.391 1 93.56 155 ARG B C 1
ATOM 3332 O O . ARG B 1 155 ? -13.133 -30.797 -20.938 1 93.56 155 ARG B O 1
ATOM 3339 N N . PHE B 1 156 ? -13.453 -29.516 -19.109 1 92.88 156 PHE B N 1
ATOM 3340 C CA . PHE B 1 156 ? -13.141 -30.656 -18.25 1 92.88 156 PHE B CA 1
ATOM 3341 C C . PHE B 1 156 ? -14.078 -30.703 -17.047 1 92.88 156 PHE B C 1
ATOM 3343 O O . PHE B 1 156 ? -14.852 -29.766 -16.812 1 92.88 156 PHE B O 1
ATOM 3350 N N . SER B 1 157 ? -14.141 -31.875 -16.375 1 91.56 157 SER B N 1
ATOM 3351 C CA . SER B 1 157 ? -14.953 -32.125 -15.195 1 91.56 157 SER B CA 1
ATOM 3352 C C . SER B 1 157 ? -14.133 -32.781 -14.086 1 91.56 157 SER B C 1
ATOM 3354 O O . SER B 1 157 ? -13.039 -33.281 -14.344 1 91.56 157 SER B O 1
ATOM 3356 N N . PHE B 1 158 ? -14.656 -32.594 -12.891 1 87.62 158 PHE B N 1
ATOM 3357 C CA . PHE B 1 158 ? -13.953 -33.25 -11.805 1 87.62 158 PHE B CA 1
ATOM 3358 C C . PHE B 1 158 ? -14.914 -33.594 -10.664 1 87.62 158 PHE B C 1
ATOM 3360 O O . PHE B 1 158 ? -15.938 -32.906 -10.492 1 87.62 158 PHE B O 1
ATOM 3367 N N . PRO B 1 159 ? -14.609 -34.656 -9.969 1 86.56 159 PRO B N 1
ATOM 3368 C CA . PRO B 1 159 ? -15.477 -35.094 -8.859 1 86.56 159 PRO B CA 1
ATOM 3369 C C . PRO B 1 159 ? -15.414 -34.125 -7.668 1 86.56 159 PRO B C 1
ATOM 3371 O O . PRO B 1 159 ? -14.352 -33.594 -7.367 1 86.56 159 PRO B O 1
ATOM 3374 N N . LEU B 1 160 ? -16.734 -34.219 -7.129 1 80.31 160 LEU B N 1
ATOM 3375 C CA . LEU B 1 160 ? -16.797 -33.469 -5.879 1 80.31 160 LEU B CA 1
ATOM 3376 C C . LEU B 1 160 ? -16.109 -34.25 -4.75 1 80.31 160 LEU B C 1
ATOM 3378 O O . LEU B 1 160 ? -16.203 -35.469 -4.688 1 80.31 160 LEU B O 1
ATOM 3382 N N . GLY B 1 161 ? -15.18 -33.781 -4.023 1 78.88 161 GLY B N 1
ATOM 3383 C CA . GLY B 1 161 ? -14.461 -34.469 -2.953 1 78.88 161 GLY B CA 1
ATOM 3384 C C . GLY B 1 161 ? -12.969 -34.562 -3.203 1 78.88 161 GLY B C 1
ATOM 3385 O O . GLY B 1 161 ? -12.195 -34.844 -2.289 1 78.88 161 GLY B O 1
ATOM 3386 N N . GLN B 1 162 ? -12.789 -34.469 -4.477 1 84.62 162 GLN B N 1
ATOM 3387 C CA . GLN B 1 162 ? -11.359 -34.469 -4.777 1 84.62 162 GLN B CA 1
ATOM 3388 C C . GLN B 1 162 ? -10.742 -33.094 -4.531 1 84.62 162 GLN B C 1
ATOM 3390 O O . GLN B 1 162 ? -11.422 -32.062 -4.676 1 84.62 162 GLN B O 1
ATOM 3395 N N . THR B 1 163 ? -9.539 -33.188 -4.121 1 89.5 163 THR B N 1
ATOM 3396 C CA . THR B 1 163 ? -8.781 -31.953 -3.904 1 89.5 163 THR B CA 1
ATOM 3397 C C . THR B 1 163 ? -8.273 -31.391 -5.23 1 89.5 163 THR B C 1
ATOM 3399 O O . THR B 1 163 ? -7.582 -32.094 -5.977 1 89.5 163 THR B O 1
ATOM 3402 N N . ILE B 1 164 ? -8.734 -30.203 -5.527 1 92.94 164 ILE B N 1
ATOM 3403 C CA . ILE B 1 164 ? -8.242 -29.516 -6.719 1 92.94 164 ILE B CA 1
ATOM 3404 C C . ILE B 1 164 ? -7.336 -28.359 -6.309 1 92.94 164 ILE B C 1
ATOM 3406 O O . ILE B 1 164 ? -7.703 -27.531 -5.457 1 92.94 164 ILE B O 1
ATOM 3410 N N . ILE B 1 165 ? -6.145 -28.359 -6.898 1 96.12 165 ILE B N 1
ATOM 3411 C CA . ILE B 1 165 ? -5.172 -27.312 -6.57 1 96.12 165 ILE B CA 1
ATOM 3412 C C . ILE B 1 165 ? -4.809 -26.531 -7.828 1 96.12 165 ILE B C 1
ATOM 3414 O O . ILE B 1 165 ? -4.848 -27.078 -8.938 1 96.12 165 ILE B O 1
ATOM 3418 N N . VAL B 1 166 ? -4.516 -25.297 -7.613 1 97.19 166 VAL B N 1
ATOM 3419 C CA . VAL B 1 166 ? -4.137 -24.453 -8.742 1 97.19 166 VAL B CA 1
ATOM 3420 C C . VAL B 1 166 ? -2.838 -23.719 -8.43 1 97.19 166 VAL B C 1
ATOM 3422 O O . VAL B 1 166 ? -2.609 -23.312 -7.285 1 97.19 166 VAL B O 1
ATOM 3425 N N . SER B 1 167 ? -1.94 -23.609 -9.383 1 97.31 167 SER B N 1
ATOM 3426 C CA . SER B 1 167 ? -0.769 -22.734 -9.383 1 97.31 167 SER B CA 1
ATOM 3427 C C . SER B 1 167 ? -0.786 -21.781 -10.578 1 97.31 167 SER B C 1
ATOM 3429 O O . SER B 1 167 ? -1.141 -22.188 -11.688 1 97.31 167 SER B O 1
ATOM 3431 N N . VAL B 1 168 ? -0.513 -20.531 -10.305 1 98.44 168 VAL B N 1
ATOM 3432 C CA . VAL B 1 168 ? -0.46 -19.531 -11.359 1 98.44 168 VAL B CA 1
ATOM 3433 C C . VAL B 1 168 ? 0.844 -18.75 -11.258 1 98.44 168 VAL B C 1
ATOM 3435 O O . VAL B 1 168 ? 1.132 -18.141 -10.219 1 98.44 168 VAL B O 1
ATOM 3438 N N . LEU B 1 169 ? 1.648 -18.766 -12.266 1 97.94 169 LEU B N 1
ATOM 3439 C CA . LEU B 1 169 ? 2.811 -17.906 -12.438 1 97.94 169 LEU B CA 1
ATOM 3440 C C . LEU B 1 169 ? 2.566 -16.891 -13.547 1 97.94 169 LEU B C 1
ATOM 3442 O O . LEU B 1 169 ? 1.672 -17.062 -14.375 1 97.94 169 LEU B O 1
ATOM 3446 N N . VAL B 1 170 ? 3.303 -15.844 -13.508 1 98.38 170 VAL B N 1
ATOM 3447 C CA . VAL B 1 170 ? 3.199 -14.836 -14.555 1 98.38 170 VAL B CA 1
ATOM 3448 C C . VAL B 1 170 ? 4.594 -14.359 -14.953 1 98.38 170 VAL B C 1
ATOM 3450 O O . VAL B 1 170 ? 5.461 -14.18 -14.094 1 98.38 170 VAL B O 1
ATOM 3453 N N . SER B 1 171 ? 4.805 -14.258 -16.188 1 97.75 171 SER B N 1
ATOM 3454 C CA . SER B 1 171 ? 6.051 -13.695 -16.688 1 97.75 171 SER B CA 1
ATOM 3455 C C . SER B 1 171 ? 5.797 -12.383 -17.438 1 97.75 171 SER B C 1
ATOM 3457 O O . SER B 1 171 ? 4.695 -12.148 -17.938 1 97.75 171 SER B O 1
ATOM 3459 N N . ARG B 1 172 ? 6.73 -11.562 -17.359 1 97.06 172 ARG B N 1
ATOM 3460 C CA . ARG B 1 172 ? 6.672 -10.32 -18.125 1 97.06 172 ARG B CA 1
ATOM 3461 C C . ARG B 1 172 ? 7.812 -10.258 -19.141 1 97.06 172 ARG B C 1
ATOM 3463 O O . ARG B 1 172 ? 8.969 -10.539 -18.812 1 97.06 172 ARG B O 1
ATOM 3470 N N . LYS B 1 173 ? 7.539 -9.914 -20.344 1 95 173 LYS B N 1
ATOM 3471 C CA . LYS B 1 173 ? 8.469 -9.977 -21.469 1 95 173 LYS B CA 1
ATOM 3472 C C . LYS B 1 173 ? 9.414 -8.773 -21.469 1 95 173 LYS B C 1
ATOM 3474 O O . LYS B 1 173 ? 10.508 -8.844 -22.016 1 95 173 LYS B O 1
ATOM 3479 N N . ASP B 1 174 ? 8.984 -7.668 -20.938 1 93.88 174 ASP B N 1
ATOM 3480 C CA . ASP B 1 174 ? 9.773 -6.445 -21 1 93.88 174 ASP B CA 1
ATOM 3481 C C . ASP B 1 174 ? 11.047 -6.578 -20.156 1 93.88 174 ASP B C 1
ATOM 3483 O O . ASP B 1 174 ? 12.102 -6.047 -20.531 1 93.88 174 ASP B O 1
ATOM 3487 N N . THR B 1 175 ? 11.039 -7.316 -19.047 1 94.12 175 THR B N 1
ATOM 3488 C CA . THR B 1 175 ? 12.219 -7.469 -18.203 1 94.12 175 THR B CA 1
ATOM 3489 C C . THR B 1 175 ? 12.609 -8.938 -18.078 1 94.12 175 THR B C 1
ATOM 3491 O O . THR B 1 175 ? 13.633 -9.266 -17.469 1 94.12 175 THR B O 1
ATOM 3494 N N . ASN B 1 176 ? 11.797 -9.859 -18.609 1 94.38 176 ASN B N 1
ATOM 3495 C CA . ASN B 1 176 ? 12.031 -11.297 -18.578 1 94.38 176 ASN B CA 1
ATOM 3496 C C . ASN B 1 176 ? 12.047 -11.82 -17.141 1 94.38 176 ASN B C 1
ATOM 3498 O O . ASN B 1 176 ? 12.938 -12.586 -16.766 1 94.38 176 ASN B O 1
ATOM 3502 N N . GLN B 1 177 ? 11.172 -11.352 -16.359 1 96.69 177 GLN B N 1
ATOM 3503 C CA . GLN B 1 177 ? 11.031 -11.773 -14.977 1 96.69 177 GLN B CA 1
ATOM 3504 C C . GLN B 1 177 ? 9.773 -12.609 -14.773 1 96.69 177 GLN B C 1
ATOM 3506 O O . GLN B 1 177 ? 8.898 -12.648 -15.648 1 96.69 177 GLN B O 1
ATOM 3511 N N . ILE B 1 178 ? 9.773 -13.297 -13.672 1 96.81 178 ILE B N 1
ATOM 3512 C CA . ILE B 1 178 ? 8.641 -14.148 -13.336 1 96.81 178 ILE B CA 1
ATOM 3513 C C . ILE B 1 178 ? 8.18 -13.867 -11.906 1 96.81 178 ILE B C 1
ATOM 3515 O O . ILE B 1 178 ? 8.992 -13.539 -11.039 1 96.81 178 ILE B O 1
ATOM 3519 N N . ALA B 1 179 ? 6.898 -13.914 -11.703 1 97 179 ALA B N 1
ATOM 3520 C CA . ALA B 1 179 ? 6.332 -13.766 -10.367 1 97 179 ALA B CA 1
ATOM 3521 C C . ALA B 1 179 ? 5.273 -14.836 -10.102 1 97 179 ALA B C 1
ATOM 3523 O O . ALA B 1 179 ? 4.754 -15.445 -11.039 1 97 179 ALA B O 1
ATOM 3524 N N . ARG B 1 180 ? 5.07 -15.07 -8.867 1 96.44 180 ARG B N 1
ATOM 3525 C CA . ARG B 1 180 ? 4.051 -16.031 -8.453 1 96.44 180 ARG B CA 1
ATOM 3526 C C . ARG B 1 180 ? 2.744 -15.328 -8.109 1 96.44 180 ARG B C 1
ATOM 3528 O O . ARG B 1 180 ? 2.742 -14.336 -7.375 1 96.44 180 ARG B O 1
ATOM 3535 N N . ILE B 1 181 ? 1.664 -15.82 -8.625 1 97.75 181 ILE B N 1
ATOM 3536 C CA . ILE B 1 181 ? 0.349 -15.273 -8.312 1 97.75 181 ILE B CA 1
ATOM 3537 C C . ILE B 1 181 ? -0.356 -16.172 -7.301 1 97.75 181 ILE B C 1
ATOM 3539 O O . ILE B 1 181 ? -0.861 -15.703 -6.281 1 97.75 181 ILE B O 1
ATOM 3543 N N . VAL B 1 182 ? -0.403 -17.469 -7.582 1 97.44 182 VAL B N 1
ATOM 3544 C CA . VAL B 1 182 ? -1.036 -18.469 -6.715 1 97.44 182 VAL B CA 1
ATOM 3545 C C . VAL B 1 182 ? -0.127 -19.688 -6.574 1 97.44 182 VAL B C 1
ATOM 3547 O O . VAL B 1 182 ? 0.426 -20.172 -7.562 1 97.44 182 VAL B O 1
ATOM 3550 N N . ASN B 1 183 ? 0.016 -20.141 -5.363 1 95.19 183 ASN B N 1
ATOM 3551 C CA . ASN B 1 183 ? 0.902 -21.266 -5.102 1 95.19 183 ASN B CA 1
ATOM 3552 C C . ASN B 1 183 ? 0.136 -22.469 -4.535 1 95.19 183 ASN B C 1
ATOM 3554 O O . ASN B 1 183 ? 0.004 -22.609 -3.32 1 95.19 183 ASN B O 1
ATOM 3558 N N . GLN B 1 184 ? -0.198 -23.328 -5.426 1 93.94 184 GLN B N 1
ATOM 3559 C CA . GLN B 1 184 ? -0.811 -24.609 -5.055 1 93.94 184 GLN B CA 1
ATOM 3560 C C . GLN B 1 184 ? -1.966 -24.391 -4.078 1 93.94 184 GLN B C 1
ATOM 3562 O O . GLN B 1 184 ? -2.021 -25.031 -3.025 1 93.94 184 GLN B O 1
ATOM 3567 N N . SER B 1 185 ? -2.812 -23.5 -4.445 1 96 185 SER B N 1
ATOM 3568 C CA . SER B 1 185 ? -3.949 -23.188 -3.586 1 96 185 SER B CA 1
ATOM 3569 C C . SER B 1 185 ? -5.117 -24.141 -3.852 1 96 185 SER B C 1
ATOM 3571 O O . SER B 1 185 ? -5.367 -24.516 -4.996 1 96 185 SER B O 1
ATOM 3573 N N . LEU B 1 186 ? -5.828 -24.422 -2.832 1 95.31 186 LEU B N 1
ATOM 3574 C CA . LEU B 1 186 ? -6.949 -25.359 -2.908 1 95.31 186 LEU B CA 1
ATOM 3575 C C . LEU B 1 186 ? -8.234 -24.625 -3.275 1 95.31 186 LEU B C 1
ATOM 3577 O O . LEU B 1 186 ? -8.5 -23.531 -2.77 1 95.31 186 LEU B O 1
ATOM 3581 N N . PHE B 1 187 ? -8.961 -25.297 -4.16 1 93.69 187 PHE B N 1
ATOM 3582 C CA . PHE B 1 187 ? -10.328 -24.844 -4.355 1 93.69 187 PHE B CA 1
ATOM 3583 C C . PHE B 1 187 ? -11.219 -25.297 -3.203 1 93.69 187 PHE B C 1
ATOM 3585 O O . PHE B 1 187 ? -11.867 -26.344 -3.281 1 93.69 187 PHE B O 1
ATOM 3592 N N . GLY B 1 188 ? -11.117 -24.531 -2.166 1 82.94 188 GLY B N 1
ATOM 3593 C CA . GLY B 1 188 ? -11.812 -24.906 -0.941 1 82.94 188 GLY B CA 1
ATOM 3594 C C . GLY B 1 188 ? -13.273 -24.484 -0.936 1 82.94 188 GLY B C 1
ATOM 3595 O O . GLY B 1 188 ? -14.047 -24.953 -0.099 1 82.94 188 GLY B O 1
ATOM 3596 N N . TYR B 1 189 ? -13.664 -23.641 -1.769 1 78.44 189 TYR B N 1
ATOM 3597 C CA . TYR B 1 189 ? -15.039 -23.141 -1.759 1 78.44 189 TYR B CA 1
ATOM 3598 C C . TYR B 1 189 ? -15.711 -23.375 -3.104 1 78.44 189 TYR B C 1
ATOM 3600 O O . TYR B 1 189 ? -15.273 -22.844 -4.125 1 78.44 189 TYR B O 1
ATOM 3608 N N . VAL B 1 190 ? -16.609 -24.359 -3.119 1 82.44 190 VAL B N 1
ATOM 3609 C CA . VAL B 1 190 ? -17.422 -24.562 -4.309 1 82.44 190 VAL B CA 1
ATOM 3610 C C . VAL B 1 190 ? -18.812 -23.969 -4.082 1 82.44 190 VAL B C 1
ATOM 3612 O O . VAL B 1 190 ? -19.516 -24.375 -3.156 1 82.44 190 VAL B O 1
ATOM 3615 N N . ASP B 1 191 ? -19.094 -22.969 -4.82 1 83.19 191 ASP B N 1
ATOM 3616 C CA . ASP B 1 191 ? -20.422 -22.375 -4.793 1 83.19 191 ASP B CA 1
ATOM 3617 C C . ASP B 1 191 ? -21.312 -22.953 -5.895 1 83.19 191 ASP B C 1
ATOM 3619 O O . ASP B 1 191 ? -21.328 -22.453 -7.016 1 83.19 191 ASP B O 1
ATOM 3623 N N . GLY B 1 192 ? -22.047 -23.953 -5.547 1 83.88 192 GLY B N 1
ATOM 3624 C CA . GLY B 1 192 ? -22.891 -24.641 -6.52 1 83.88 192 GLY B CA 1
ATOM 3625 C C . GLY B 1 192 ? -23.984 -23.734 -7.094 1 83.88 192 GLY B C 1
ATOM 3626 O O . GLY B 1 192 ? -24.359 -23.891 -8.25 1 83.88 192 GLY B O 1
ATOM 3627 N N . ASN B 1 193 ? -24.438 -22.844 -6.273 1 87.56 193 ASN B N 1
ATOM 3628 C CA . ASN B 1 193 ? -25.484 -21.938 -6.723 1 87.56 193 ASN B CA 1
ATOM 3629 C C . ASN B 1 193 ? -24.938 -20.891 -7.688 1 87.56 193 ASN B C 1
ATOM 3631 O O . ASN B 1 193 ? -25.625 -20.484 -8.625 1 87.56 193 ASN B O 1
ATOM 3635 N N . ALA B 1 194 ? -23.719 -20.594 -7.516 1 92.19 194 ALA B N 1
ATOM 3636 C CA . ALA B 1 194 ? -23.125 -19.594 -8.375 1 92.19 194 ALA B CA 1
ATOM 3637 C C . ALA B 1 194 ? -22.391 -20.234 -9.555 1 92.19 194 ALA B C 1
ATOM 3639 O O . ALA B 1 194 ? -21.969 -19.547 -10.484 1 92.19 194 ALA B O 1
ATOM 3640 N N . PHE B 1 195 ? -22.266 -21.594 -9.508 1 94.12 195 PHE B N 1
ATOM 3641 C CA . PHE B 1 195 ? -21.594 -22.359 -10.539 1 94.12 195 PHE B CA 1
ATOM 3642 C C . PHE B 1 195 ? -20.141 -21.938 -10.68 1 94.12 195 PHE B C 1
ATOM 3644 O O . PHE B 1 195 ? -19.656 -21.703 -11.789 1 94.12 195 PHE B O 1
ATOM 3651 N N . ARG B 1 196 ? -19.484 -21.734 -9.555 1 95.5 196 ARG B N 1
ATOM 3652 C CA . ARG B 1 196 ? -18.078 -21.344 -9.492 1 95.5 196 ARG B CA 1
ATOM 3653 C C . ARG B 1 196 ? -17.359 -22.078 -8.359 1 95.5 196 ARG B C 1
ATOM 3655 O O . ARG B 1 196 ? -17.953 -22.328 -7.305 1 95.5 196 ARG B O 1
ATOM 3662 N N . ALA B 1 197 ? -16.219 -22.484 -8.586 1 94.88 197 ALA B N 1
ATOM 3663 C CA . ALA B 1 197 ? -15.289 -22.938 -7.559 1 94.88 197 ALA B CA 1
ATOM 3664 C C . ALA B 1 197 ? -14.141 -21.938 -7.379 1 94.88 197 ALA B C 1
ATOM 3666 O O . ALA B 1 197 ? -13.531 -21.5 -8.359 1 94.88 197 ALA B O 1
ATOM 3667 N N . LEU B 1 198 ? -13.891 -21.641 -6.133 1 95.69 198 LEU B N 1
ATOM 3668 C CA . LEU B 1 198 ? -12.969 -20.531 -5.902 1 95.69 198 LEU B CA 1
ATOM 3669 C C . LEU B 1 198 ? -11.742 -20.984 -5.121 1 95.69 198 LEU B C 1
ATOM 3671 O O . LEU B 1 198 ? -11.859 -21.812 -4.207 1 95.69 198 LEU B O 1
AT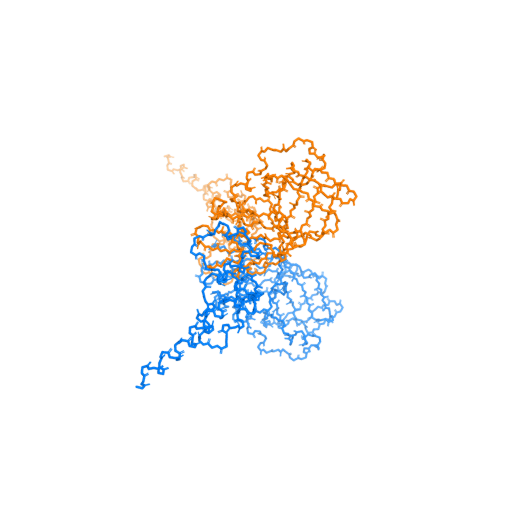OM 3675 N N . ALA B 1 199 ? -10.617 -20.516 -5.488 1 97 199 ALA B N 1
ATOM 3676 C CA . ALA B 1 199 ? -9.352 -20.609 -4.758 1 97 199 ALA B CA 1
ATOM 3677 C C . ALA B 1 199 ? -8.68 -19.234 -4.664 1 97 199 ALA B C 1
ATOM 3679 O O . ALA B 1 199 ? -8.984 -18.344 -5.453 1 97 199 ALA B O 1
ATOM 3680 N N . TYR B 1 200 ? -7.895 -19.109 -3.639 1 96.69 200 TYR B N 1
ATOM 3681 C CA . TYR B 1 200 ? -7.18 -17.828 -3.545 1 96.69 200 TYR B CA 1
ATOM 3682 C C . TYR B 1 200 ? -5.809 -18.031 -2.906 1 96.69 200 TYR B C 1
ATOM 3684 O O . TYR B 1 200 ? -5.527 -19.078 -2.328 1 96.69 200 TYR B O 1
ATOM 3692 N N . ASP B 1 201 ? -4.957 -17.094 -3.092 1 96.62 201 ASP B N 1
ATOM 3693 C CA . ASP B 1 201 ? -3.674 -16.953 -2.408 1 96.62 201 ASP B CA 1
ATOM 3694 C C . ASP B 1 201 ? -3.312 -15.492 -2.203 1 96.62 201 ASP B C 1
ATOM 3696 O O . ASP B 1 201 ? -3.871 -14.609 -2.861 1 96.62 201 ASP B O 1
ATOM 3700 N N . TYR B 1 202 ? -2.471 -15.258 -1.21 1 95.62 202 TYR B N 1
ATOM 3701 C CA . TYR B 1 202 ? -2.002 -13.891 -0.983 1 95.62 202 TYR B CA 1
ATOM 3702 C C . TYR B 1 202 ? -0.865 -13.539 -1.935 1 95.62 202 TYR B C 1
ATOM 3704 O O . TYR B 1 202 ? 0.044 -14.352 -2.15 1 95.62 202 TYR B O 1
ATOM 3712 N N . LEU B 1 203 ? -0.914 -12.406 -2.482 1 95.88 203 LEU B N 1
ATOM 3713 C CA . LEU B 1 203 ? 0.131 -11.914 -3.377 1 95.88 203 LEU B CA 1
ATOM 3714 C C . LEU B 1 203 ? 1.38 -11.523 -2.592 1 95.88 203 LEU B C 1
ATOM 3716 O O . LEU B 1 203 ? 1.287 -11.117 -1.435 1 95.88 203 LEU B O 1
ATOM 3720 N N . ILE B 1 204 ? 2.469 -11.703 -3.244 1 93.38 204 ILE B N 1
ATOM 3721 C CA . ILE B 1 204 ? 3.746 -11.281 -2.684 1 93.38 204 ILE B CA 1
ATOM 3722 C C . ILE B 1 204 ? 4.297 -10.102 -3.482 1 93.38 204 ILE B C 1
ATOM 3724 O O . ILE B 1 204 ? 4.477 -10.203 -4.699 1 93.38 204 ILE B O 1
ATOM 3728 N N . PHE B 1 205 ? 4.562 -9.031 -2.783 1 93.44 205 PHE B N 1
ATOM 3729 C CA . PHE B 1 205 ? 5 -7.812 -3.463 1 93.44 205 PHE B CA 1
ATOM 3730 C C . PHE B 1 205 ? 6.492 -7.578 -3.246 1 93.44 205 PHE B C 1
ATOM 3732 O O . PHE B 1 205 ? 7.074 -8.094 -2.289 1 93.44 205 PHE B O 1
ATOM 3739 N N . ALA B 1 206 ? 7.074 -6.816 -4.18 1 92.25 206 ALA B N 1
ATOM 3740 C CA . ALA B 1 206 ? 8.477 -6.422 -4.051 1 92.25 206 ALA B CA 1
ATOM 3741 C C . ALA B 1 206 ? 8.711 -5.645 -2.76 1 92.25 206 ALA B C 1
ATOM 3743 O O . ALA B 1 206 ? 7.828 -4.918 -2.295 1 92.25 206 ALA B O 1
ATOM 3744 N N . PRO B 1 207 ? 9.914 -5.727 -2.215 1 88 207 PRO B N 1
ATOM 3745 C CA . PRO B 1 207 ? 10.211 -5.051 -0.951 1 88 207 PRO B CA 1
ATOM 3746 C C . PRO B 1 207 ? 10.031 -3.537 -1.036 1 88 207 PRO B C 1
ATOM 3748 O O . PRO B 1 207 ? 9.828 -2.877 -0.014 1 88 207 PRO B O 1
ATOM 3751 N N . GLY B 1 208 ? 10.031 -2.963 -2.172 1 86.62 208 GLY B N 1
ATOM 3752 C CA . GLY B 1 208 ? 9.875 -1.527 -2.35 1 86.62 208 GLY B CA 1
ATOM 3753 C C . GLY B 1 208 ? 8.445 -1.057 -2.191 1 86.62 208 GLY B C 1
ATOM 3754 O O . GLY B 1 208 ? 8.164 0.141 -2.281 1 86.62 208 GLY B O 1
ATOM 3755 N N . HIS B 1 209 ? 7.551 -2.014 -2.014 1 89.25 209 HIS B N 1
ATOM 3756 C CA . HIS B 1 209 ? 6.152 -1.678 -1.774 1 89.25 209 HIS B CA 1
ATOM 3757 C C . HIS B 1 209 ? 5.719 -2.088 -0.371 1 89.25 209 HIS B C 1
ATOM 3759 O O . HIS B 1 209 ? 4.891 -2.986 -0.209 1 89.25 209 HIS B O 1
ATOM 3765 N N . PRO B 1 210 ? 6.199 -1.258 0.525 1 88.94 210 PRO B N 1
ATOM 3766 C CA . PRO B 1 210 ? 5.859 -1.592 1.911 1 88.94 210 PRO B CA 1
ATOM 3767 C C . PRO B 1 210 ? 4.426 -1.216 2.273 1 88.94 210 PRO B C 1
ATOM 3769 O O . PRO B 1 210 ? 3.75 -0.527 1.504 1 88.94 210 PRO B O 1
ATOM 3772 N N . PHE B 1 211 ? 3.889 -1.726 3.244 1 91.94 211 PHE B N 1
ATOM 3773 C CA . PHE B 1 211 ? 2.623 -1.373 3.877 1 91.94 211 PHE B CA 1
ATOM 3774 C C . PHE B 1 211 ? 1.445 -1.897 3.062 1 91.94 211 PHE B C 1
ATOM 3776 O O . PHE B 1 211 ? 0.335 -1.37 3.156 1 91.94 211 PHE B O 1
ATOM 3783 N N . ILE B 1 212 ? 1.861 -2.65 2 1 87.94 212 ILE B N 1
ATOM 3784 C CA . ILE B 1 212 ? 0.821 -3.344 1.25 1 87.94 212 ILE B CA 1
ATOM 3785 C C . ILE B 1 212 ? 0.728 -4.793 1.717 1 87.94 212 ILE B C 1
ATOM 3787 O O . ILE B 1 212 ? 1.743 -5.488 1.81 1 87.94 212 ILE B O 1
ATOM 3791 N N . SER B 1 213 ? -0.285 -5.215 2.328 1 77.12 213 SER B N 1
ATOM 3792 C CA . SER B 1 213 ? -0.391 -6.625 2.682 1 77.12 213 SER B CA 1
ATOM 3793 C C . SER B 1 213 ? -1.84 -7.102 2.635 1 77.12 213 SER B C 1
ATOM 3795 O O . SER B 1 213 ? -2.766 -6.293 2.707 1 77.12 213 SER B O 1
ATOM 3797 N N . GLY B 1 214 ? -1.913 -8.305 2.443 1 87.88 214 GLY B N 1
ATOM 3798 C CA . GLY B 1 214 ? -3.211 -8.938 2.613 1 87.88 214 GLY B CA 1
ATOM 3799 C C . GLY B 1 214 ? -4.074 -8.867 1.369 1 87.88 214 GLY B C 1
ATOM 3800 O O . GLY B 1 214 ? -5.305 -8.828 1.463 1 87.88 214 GLY B O 1
ATOM 3801 N N . ILE B 1 215 ? -3.4 -8.617 0.198 1 94.69 215 ILE B N 1
ATOM 3802 C CA . ILE B 1 215 ? -4.176 -8.617 -1.038 1 94.69 215 ILE B CA 1
ATOM 3803 C C . ILE B 1 215 ? -4.195 -10.031 -1.628 1 94.69 215 ILE B C 1
ATOM 3805 O O . ILE B 1 215 ? -3.146 -10.648 -1.805 1 94.69 215 ILE B O 1
ATOM 3809 N N . ARG B 1 216 ? -5.328 -10.5 -1.983 1 97.12 216 ARG B N 1
ATOM 3810 C CA . ARG B 1 216 ? -5.473 -11.859 -2.494 1 97.12 216 ARG B CA 1
ATOM 3811 C C . ARG B 1 216 ? -5.676 -11.852 -4.004 1 97.12 216 ARG B C 1
ATOM 3813 O O . ARG B 1 216 ? -6.32 -10.953 -4.551 1 97.12 216 ARG B O 1
ATOM 3820 N N . ALA B 1 217 ? -5.133 -12.844 -4.629 1 98.12 217 ALA B N 1
ATOM 3821 C CA . ALA B 1 217 ? -5.52 -13.25 -5.977 1 98.12 217 ALA B CA 1
ATOM 3822 C C . ALA B 1 217 ? -6.559 -14.367 -5.941 1 98.12 217 ALA B C 1
ATOM 3824 O O . ALA B 1 217 ? -6.375 -15.375 -5.254 1 98.12 217 ALA B O 1
ATOM 3825 N N . TRP B 1 218 ? -7.578 -14.164 -6.676 1 97.56 218 TRP B N 1
ATOM 3826 C CA . TRP B 1 218 ? -8.648 -15.148 -6.73 1 97.56 218 TRP B CA 1
ATOM 3827 C C . TRP B 1 218 ? -8.664 -15.867 -8.078 1 97.56 218 TRP B C 1
ATOM 3829 O O . TRP B 1 218 ? -8.5 -15.234 -9.125 1 97.56 218 TRP B O 1
ATOM 3839 N N . VAL B 1 219 ? -8.789 -17.141 -8.008 1 98.31 219 VAL B N 1
ATOM 3840 C CA . VAL B 1 219 ? -8.992 -17.953 -9.195 1 98.31 219 VAL B CA 1
ATOM 3841 C C . VAL B 1 219 ? -10.328 -18.688 -9.102 1 98.31 219 VAL B C 1
ATOM 3843 O O . VAL B 1 219 ? -10.609 -19.359 -8.102 1 98.31 219 VAL B O 1
ATOM 3846 N N . SER B 1 220 ? -11.125 -18.578 -10.148 1 97.25 220 SER B N 1
ATOM 3847 C CA . SER B 1 220 ? -12.43 -19.219 -10.172 1 97.25 220 SER B CA 1
ATOM 3848 C C . SER B 1 220 ? -12.562 -20.156 -11.367 1 97.25 220 SER B C 1
ATOM 3850 O O . SER B 1 220 ? -12.133 -19.828 -12.477 1 97.25 220 SER B O 1
ATOM 3852 N N . LEU B 1 221 ? -13.07 -21.266 -11.133 1 96.81 221 LEU B N 1
ATOM 3853 C CA . LEU B 1 221 ? -13.5 -22.156 -12.203 1 96.81 221 LEU B CA 1
ATOM 3854 C C . LEU B 1 221 ? -14.984 -21.969 -12.5 1 96.81 221 LEU B C 1
ATOM 3856 O O . LEU B 1 221 ? -15.82 -22.047 -11.602 1 96.81 221 LEU B O 1
ATOM 3860 N N . LEU B 1 222 ? -15.25 -21.703 -13.734 1 96.75 222 LEU B N 1
ATOM 3861 C CA . LEU B 1 222 ? -16.625 -21.531 -14.188 1 96.75 222 LEU B CA 1
ATOM 3862 C C . LEU B 1 222 ? -17.141 -22.812 -14.836 1 96.75 222 LEU B C 1
ATOM 3864 O O . LEU B 1 222 ? -16.562 -23.312 -15.797 1 96.75 222 LEU B O 1
ATOM 3868 N N . PHE B 1 223 ? -18.312 -23.312 -14.258 1 95.25 223 PHE B N 1
ATOM 3869 C CA . PHE B 1 223 ? -18.781 -24.594 -14.766 1 95.25 223 PHE B CA 1
ATOM 3870 C C . PHE B 1 223 ? -20.266 -24.562 -15.078 1 95.25 223 PHE B C 1
ATOM 3872 O O . PHE B 1 223 ? -20.984 -23.703 -14.547 1 95.25 223 PHE B O 1
ATOM 3879 N N . MET B 1 224 ? -20.703 -25.5 -15.953 1 93.19 224 MET B N 1
ATOM 3880 C CA . MET B 1 224 ? -22.062 -25.484 -16.516 1 93.19 224 MET B CA 1
ATOM 3881 C C . MET B 1 224 ? -23.047 -26.172 -15.562 1 93.19 224 MET B C 1
ATOM 3883 O O . MET B 1 224 ? -24.219 -25.797 -15.516 1 93.19 224 MET B O 1
ATOM 3887 N N . ALA B 1 225 ? -22.609 -27.188 -14.984 1 88 225 ALA B N 1
ATOM 3888 C CA . ALA B 1 225 ? -23.516 -27.969 -14.148 1 88 225 ALA B CA 1
ATOM 3889 C C . ALA B 1 225 ? -22.781 -28.609 -12.977 1 88 225 ALA B C 1
ATOM 3891 O O . ALA B 1 225 ? -21.547 -28.672 -12.977 1 88 225 ALA B O 1
ATOM 3892 N N . ASN B 1 226 ? -23.578 -28.812 -11.969 1 81.31 226 ASN B N 1
ATOM 3893 C CA . ASN B 1 226 ? -23.047 -29.547 -10.82 1 81.31 226 ASN B CA 1
ATOM 3894 C C . ASN B 1 226 ? -24.047 -30.562 -10.297 1 81.31 226 ASN B C 1
ATOM 3896 O O . ASN B 1 226 ? -25.25 -30.344 -10.352 1 81.31 226 ASN B O 1
ATOM 3900 N N . THR B 1 227 ? -23.484 -31.75 -10.156 1 80.19 227 THR B N 1
ATOM 3901 C CA . THR B 1 227 ? -24.266 -32.781 -9.508 1 80.19 227 THR B CA 1
ATOM 3902 C C . THR B 1 227 ? -23.859 -32.938 -8.047 1 80.19 227 THR B C 1
ATOM 3904 O O . THR B 1 227 ? -23.031 -32.188 -7.543 1 80.19 227 THR B O 1
ATOM 3907 N N . ALA B 1 228 ? -24.453 -33.938 -7.344 1 79.38 228 ALA B N 1
ATOM 3908 C CA . ALA B 1 228 ? -24.109 -34.188 -5.949 1 79.38 228 ALA B CA 1
ATOM 3909 C C . ALA B 1 228 ? -22.656 -34.656 -5.816 1 79.38 228 ALA B C 1
ATOM 3911 O O . ALA B 1 228 ? -22.047 -34.531 -4.75 1 79.38 228 ALA B O 1
ATOM 3912 N N . HIS B 1 229 ? -22.125 -35.094 -6.992 1 82 229 HIS B N 1
ATOM 3913 C CA . HIS B 1 229 ? -20.844 -35.719 -6.785 1 82 229 HIS B CA 1
ATOM 3914 C C . HIS B 1 229 ? -19.781 -35.156 -7.719 1 82 229 HIS B C 1
ATOM 3916 O O . HIS B 1 229 ? -18.625 -35.562 -7.676 1 82 229 HIS B O 1
ATOM 3922 N N . SER B 1 230 ? -20.297 -34.281 -8.602 1 86 230 SER B N 1
ATOM 3923 C CA . SER B 1 230 ? -19.281 -33.844 -9.555 1 86 230 SER B CA 1
ATOM 3924 C C . SER B 1 230 ? -19.578 -32.438 -10.078 1 86 230 SER B C 1
ATOM 3926 O O . SER B 1 230 ? -20.719 -31.984 -10.07 1 86 230 SER B O 1
ATOM 3928 N N . ILE B 1 231 ? -18.531 -31.766 -10.383 1 85.94 231 ILE B N 1
ATOM 3929 C CA . ILE B 1 231 ? -18.594 -30.547 -11.172 1 85.94 231 ILE B CA 1
ATOM 3930 C C . ILE B 1 231 ? -18.359 -30.859 -12.648 1 85.94 231 ILE B C 1
ATOM 3932 O O . ILE B 1 231 ? -17.391 -31.531 -12.992 1 85.94 231 ILE B O 1
ATOM 3936 N N . THR B 1 232 ? -19.281 -30.375 -13.391 1 87 232 THR B N 1
ATOM 3937 C CA . THR B 1 232 ? -19.203 -30.812 -14.781 1 87 232 THR B CA 1
ATOM 3938 C C . THR B 1 232 ? -19.047 -29.609 -15.711 1 87 232 THR B C 1
ATOM 3940 O O . THR B 1 232 ? -19.641 -28.547 -15.469 1 87 232 THR B O 1
ATOM 3943 N N . ASP B 1 233 ? -18.203 -29.812 -16.75 1 90.94 233 ASP B N 1
ATOM 3944 C CA . ASP B 1 233 ? -18.109 -28.938 -17.906 1 90.94 233 ASP B CA 1
ATOM 3945 C C . ASP B 1 233 ? -17.562 -27.562 -17.516 1 90.94 233 ASP B C 1
ATOM 3947 O O . ASP B 1 233 ? -18.203 -26.531 -17.781 1 90.94 233 ASP B O 1
ATOM 3951 N N . VAL B 1 234 ? -16.406 -27.578 -16.938 1 95 234 VAL B N 1
ATOM 3952 C CA . VAL B 1 234 ? -15.711 -26.312 -16.688 1 95 234 VAL B CA 1
ATOM 3953 C C . VAL B 1 234 ? -15.344 -25.672 -18.016 1 95 234 VAL B C 1
ATOM 3955 O O . VAL B 1 234 ? -14.578 -26.234 -18.797 1 95 234 VAL B O 1
ATOM 3958 N N . PHE B 1 235 ? -15.875 -24.453 -18.234 1 95.88 235 PHE B N 1
ATOM 3959 C CA . PHE B 1 235 ? -15.719 -23.859 -19.547 1 95.88 235 PHE B CA 1
ATOM 3960 C C . PHE B 1 235 ? -14.859 -22.594 -19.484 1 95.88 235 PHE B C 1
ATOM 3962 O O . PHE B 1 235 ? -14.453 -22.062 -20.516 1 95.88 235 PHE B O 1
ATOM 3969 N N . GLY B 1 236 ? -14.547 -22.203 -18.234 1 96.81 236 GLY B N 1
ATOM 3970 C CA . GLY B 1 236 ? -13.766 -20.969 -18.109 1 96.81 236 GLY B CA 1
ATOM 3971 C C . GLY B 1 236 ? -12.961 -20.922 -16.828 1 96.81 236 GLY B C 1
ATOM 3972 O O . GLY B 1 236 ? -13.297 -21.594 -15.844 1 96.81 236 GLY B O 1
ATOM 3973 N N . ILE B 1 237 ? -11.898 -20.188 -16.859 1 98.06 237 ILE B N 1
ATOM 3974 C CA . ILE B 1 237 ? -11.078 -19.859 -15.703 1 98.06 237 ILE B CA 1
ATOM 3975 C C . ILE B 1 237 ? -10.977 -18.344 -15.555 1 98.06 237 ILE B C 1
ATOM 3977 O O . ILE B 1 237 ? -10.695 -17.625 -16.531 1 98.06 237 ILE B O 1
ATOM 3981 N N . GLU B 1 238 ? -11.273 -17.891 -14.367 1 98.12 238 GLU B N 1
ATOM 3982 C CA . GLU B 1 238 ? -11.273 -16.469 -14.047 1 98.12 238 GLU B CA 1
ATOM 3983 C C . GLU B 1 238 ? -10.203 -16.141 -13.008 1 98.12 238 GLU B C 1
ATOM 3985 O O . GLU B 1 238 ? -10.031 -16.875 -12.039 1 98.12 238 GLU B O 1
ATOM 3990 N N . ILE B 1 239 ? -9.453 -15.07 -13.258 1 98.62 239 ILE B N 1
ATOM 3991 C CA . ILE B 1 239 ? -8.516 -14.523 -12.281 1 98.62 239 ILE B CA 1
ATOM 3992 C C . ILE B 1 239 ? -8.891 -13.078 -11.969 1 98.62 239 ILE B C 1
ATOM 3994 O O . ILE B 1 239 ? -9.109 -12.273 -12.883 1 98.62 239 ILE B O 1
ATOM 3998 N N . ASP B 1 240 ? -9.039 -12.805 -10.688 1 98 240 ASP B N 1
ATOM 3999 C CA . ASP B 1 240 ? -9.328 -11.414 -10.352 1 98 240 ASP B CA 1
ATOM 4000 C C . ASP B 1 240 ? -8.633 -11.008 -9.055 1 98 240 ASP B C 1
ATOM 4002 O O . ASP B 1 240 ? -8.055 -11.852 -8.359 1 98 240 ASP B O 1
ATOM 4006 N N . PHE B 1 241 ? -8.578 -9.742 -8.836 1 97.62 241 PHE B N 1
ATOM 4007 C CA . PHE B 1 241 ? -7.922 -9.125 -7.691 1 97.62 241 PHE B CA 1
ATOM 4008 C C . PHE B 1 241 ? -8.852 -8.141 -7 1 97.62 241 PHE B C 1
ATOM 4010 O O . PHE B 1 241 ? -8.453 -7.016 -6.684 1 97.62 241 PHE B O 1
ATOM 4017 N N . CYS B 1 242 ? -10.039 -8.609 -6.734 1 94.69 242 CYS B N 1
ATOM 4018 C CA . CYS B 1 242 ? -11.125 -7.707 -6.375 1 94.69 242 CYS B CA 1
ATOM 4019 C C . CYS B 1 242 ? -10.938 -7.156 -4.965 1 94.69 242 CYS B C 1
ATOM 4021 O O . CYS B 1 242 ? -11.609 -6.203 -4.574 1 94.69 242 CYS B O 1
ATOM 4023 N N . ASP B 1 243 ? -10 -7.703 -4.199 1 91.94 243 ASP B N 1
ATOM 4024 C CA . ASP B 1 243 ? -9.688 -7.141 -2.893 1 91.94 243 ASP B CA 1
ATOM 4025 C C . ASP B 1 243 ? -9.117 -5.73 -3.023 1 91.94 243 ASP B C 1
ATOM 4027 O O . ASP B 1 243 ? -9.25 -4.914 -2.107 1 91.94 243 ASP B O 1
ATOM 4031 N N . ALA B 1 244 ? -8.5 -5.461 -4.164 1 93.94 244 ALA B N 1
ATOM 4032 C CA . ALA B 1 244 ? -7.746 -4.211 -4.215 1 93.94 244 ALA B CA 1
ATOM 4033 C C . ALA B 1 244 ? -7.891 -3.537 -5.574 1 93.94 244 ALA B C 1
ATOM 4035 O O . ALA B 1 244 ? -7.754 -2.316 -5.688 1 93.94 244 ALA B O 1
ATOM 4036 N N . ALA B 1 245 ? -8.164 -4.27 -6.609 1 95.94 245 ALA B N 1
ATOM 4037 C CA . ALA B 1 245 ? -8.156 -3.73 -7.965 1 95.94 245 ALA B CA 1
ATOM 4038 C C . ALA B 1 245 ? -9.438 -4.09 -8.703 1 95.94 245 ALA B C 1
ATOM 4040 O O . ALA B 1 245 ? -9.836 -5.254 -8.734 1 95.94 245 ALA B O 1
ATOM 4041 N N . ASN B 1 246 ? -10.031 -3.055 -9.281 1 95.75 246 ASN B N 1
ATOM 4042 C CA . ASN B 1 246 ? -11.297 -3.293 -9.969 1 95.75 246 ASN B CA 1
ATOM 4043 C C . ASN B 1 246 ? -11.344 -2.6 -11.328 1 95.75 246 ASN B C 1
ATOM 4045 O O . ASN B 1 246 ? -12.422 -2.297 -11.844 1 95.75 246 ASN B O 1
ATOM 4049 N N . SER B 1 247 ? -10.25 -2.221 -11.805 1 96.31 247 SER B N 1
ATOM 4050 C CA . SER B 1 247 ? -10.078 -1.699 -13.156 1 96.31 247 SER B CA 1
ATOM 4051 C C . SER B 1 247 ? -8.82 -2.262 -13.812 1 96.31 247 SER B C 1
ATOM 4053 O O . SER B 1 247 ? -7.938 -2.783 -13.125 1 96.31 247 SER B O 1
ATOM 4055 N N . GLU B 1 248 ? -8.836 -2.158 -15.141 1 96.5 248 GLU B N 1
ATOM 4056 C CA . GLU B 1 248 ? -7.68 -2.658 -15.883 1 96.5 248 GLU B CA 1
ATOM 4057 C C . GLU B 1 248 ? -6.391 -1.995 -15.414 1 96.5 248 GLU B C 1
ATOM 4059 O O . GLU B 1 248 ? -5.387 -2.672 -15.18 1 96.5 248 GLU B O 1
ATOM 4064 N N . ASN B 1 249 ? -6.438 -0.678 -15.266 1 96.5 249 ASN B N 1
ATOM 4065 C CA . ASN B 1 249 ? -5.258 0.068 -14.844 1 96.5 249 ASN B CA 1
ATOM 4066 C C . ASN B 1 249 ? -4.805 -0.348 -13.445 1 96.5 249 ASN B C 1
ATOM 4068 O O . ASN B 1 249 ? -3.609 -0.512 -13.195 1 96.5 249 ASN B O 1
ATOM 4072 N N . GLU B 1 250 ? -5.699 -0.529 -12.539 1 96.25 250 GLU B N 1
ATOM 4073 C CA . GLU B 1 250 ? -5.371 -0.939 -11.18 1 96.25 250 GLU B CA 1
ATOM 4074 C C . GLU B 1 250 ? -4.75 -2.332 -11.156 1 96.25 250 GLU B C 1
ATOM 4076 O O . GLU B 1 250 ? -3.795 -2.58 -10.414 1 96.25 250 GLU B O 1
ATOM 4081 N N . VAL B 1 251 ? -5.285 -3.252 -11.977 1 98.06 251 VAL B N 1
ATOM 4082 C CA . VAL B 1 251 ? -4.758 -4.613 -12.031 1 98.06 251 VAL B CA 1
ATOM 4083 C C . VAL B 1 251 ? -3.33 -4.594 -12.57 1 98.06 251 VAL B C 1
ATOM 4085 O O . VAL B 1 251 ? -2.451 -5.277 -12.039 1 98.06 251 VAL B O 1
ATOM 4088 N N . LEU B 1 252 ? -3.115 -3.779 -13.555 1 97.94 252 LEU B N 1
ATOM 4089 C CA . LEU B 1 252 ? -1.776 -3.678 -14.125 1 97.94 252 LEU B CA 1
ATOM 4090 C C . LEU B 1 252 ? -0.793 -3.113 -13.102 1 97.94 252 LEU B C 1
ATOM 4092 O O . LEU B 1 252 ? 0.344 -3.58 -13.008 1 97.94 252 LEU B O 1
ATOM 4096 N N . TRP B 1 253 ? -1.245 -2.088 -12.312 1 96.5 253 TRP B N 1
ATOM 4097 C CA . TRP B 1 253 ? -0.408 -1.559 -11.234 1 96.5 253 TRP B CA 1
ATOM 4098 C C . TRP B 1 253 ? -0.097 -2.639 -10.203 1 96.5 253 TRP B C 1
ATOM 4100 O O . TRP B 1 253 ? 1.048 -2.773 -9.766 1 96.5 253 TRP B O 1
ATOM 4110 N N . LEU B 1 254 ? -1.125 -3.389 -9.883 1 97 254 LEU B N 1
ATOM 4111 C CA . LEU B 1 254 ? -0.973 -4.441 -8.883 1 97 254 LEU B CA 1
ATOM 4112 C C . LEU B 1 254 ? 0.038 -5.484 -9.344 1 97 254 LEU B C 1
ATOM 4114 O O . LEU B 1 254 ? 0.93 -5.871 -8.586 1 97 254 LEU B O 1
ATOM 4118 N N . LEU B 1 255 ? -0.097 -5.906 -10.578 1 98.12 255 LEU B N 1
ATOM 4119 C CA . LEU B 1 255 ? 0.819 -6.898 -11.133 1 98.12 255 LEU B CA 1
ATOM 4120 C C . LEU B 1 255 ? 2.236 -6.344 -11.211 1 98.12 255 LEU B C 1
ATOM 4122 O O . LEU B 1 255 ? 3.207 -7.066 -10.984 1 98.12 255 LEU B O 1
ATOM 4126 N N . ASP B 1 256 ? 2.352 -5.066 -11.555 1 96.94 256 ASP B N 1
ATOM 4127 C CA . ASP B 1 256 ? 3.66 -4.43 -11.656 1 96.94 256 ASP B CA 1
ATOM 4128 C C . ASP B 1 256 ? 4.375 -4.414 -10.312 1 96.94 256 ASP B C 1
ATOM 4130 O O . ASP B 1 256 ? 5.605 -4.344 -10.258 1 96.94 256 ASP B O 1
ATOM 4134 N N . MET B 1 257 ? 3.633 -4.457 -9.273 1 95.69 257 MET B N 1
ATOM 4135 C CA . MET B 1 257 ? 4.188 -4.32 -7.926 1 95.69 257 MET B CA 1
ATOM 4136 C C . MET B 1 257 ? 4.598 -5.676 -7.367 1 95.69 257 MET B C 1
ATOM 4138 O O . MET B 1 257 ? 5.184 -5.758 -6.289 1 95.69 257 MET B O 1
ATOM 4142 N N . LEU B 1 258 ? 4.32 -6.766 -8.062 1 96.38 258 LEU B N 1
ATOM 4143 C CA . LEU B 1 258 ? 4.645 -8.102 -7.582 1 96.38 258 LEU B CA 1
ATOM 4144 C C . LEU B 1 258 ? 6.152 -8.266 -7.402 1 96.38 258 LEU B C 1
ATOM 4146 O O . LEU B 1 258 ? 6.93 -7.434 -7.875 1 96.38 258 LEU B O 1
ATOM 4150 N N . ASP B 1 259 ? 6.508 -9.273 -6.625 1 94.81 259 ASP B N 1
ATOM 4151 C CA . ASP B 1 259 ? 7.918 -9.609 -6.438 1 94.81 259 ASP B CA 1
ATOM 4152 C C . ASP B 1 259 ? 8.469 -10.352 -7.652 1 94.81 259 ASP B C 1
ATOM 4154 O O . ASP B 1 259 ? 8.625 -11.57 -7.617 1 94.81 259 ASP B O 1
ATOM 4158 N N . TRP B 1 260 ? 8.828 -9.617 -8.617 1 95.88 260 TRP B N 1
ATOM 4159 C CA . TRP B 1 260 ? 9.359 -10.156 -9.859 1 95.88 260 TRP B CA 1
ATOM 4160 C C . TRP B 1 260 ? 10.789 -10.648 -9.68 1 95.88 260 TRP B C 1
ATOM 4162 O O . TRP B 1 260 ? 11.617 -9.961 -9.078 1 95.88 260 TRP B O 1
ATOM 4172 N N . LYS B 1 261 ? 11.023 -11.836 -10.195 1 94.38 261 LYS B N 1
ATOM 4173 C CA . LYS B 1 261 ? 12.336 -12.461 -10.047 1 94.38 261 LYS B CA 1
ATOM 4174 C C . LYS B 1 261 ? 12.961 -12.758 -11.406 1 94.38 261 LYS B C 1
ATOM 4176 O O . LYS B 1 261 ? 12.266 -13.172 -12.336 1 94.38 261 LYS B O 1
ATOM 4181 N N . TYR B 1 262 ? 14.273 -12.594 -11.359 1 92.44 262 TYR B N 1
ATOM 4182 C CA . TYR B 1 262 ? 15.039 -13.062 -12.516 1 92.44 262 TYR B CA 1
ATOM 4183 C C . TYR B 1 262 ? 15.281 -14.562 -12.438 1 92.44 262 TYR B C 1
ATOM 4185 O O . TYR B 1 262 ? 15.672 -15.086 -11.391 1 92.44 262 TYR B O 1
ATOM 4193 N N . ILE B 1 263 ? 14.898 -15.219 -13.477 1 86.94 263 ILE B N 1
ATOM 4194 C CA . ILE B 1 263 ? 15.094 -16.656 -13.461 1 86.94 263 ILE B CA 1
ATOM 4195 C C . ILE B 1 263 ? 15.969 -17.078 -14.641 1 86.94 263 ILE B C 1
ATOM 4197 O O . ILE B 1 263 ? 15.898 -16.469 -15.719 1 86.94 263 ILE B O 1
#

Organism: Musa acuminata subsp. malaccensis (NCBI:txid214687)

pLDDT: mean 89.93, std 10.42, range [41.47, 98.62]

InterPro domains:
  IPR001810 F-box domain [PF12937] (18-57)
  IPR001810 F-box domain [PS50181] (9-55)
  IPR001810 F-box domain [SM00256] (15-55)
  IPR036047 F-box-like domain superfamily [SSF81383] (15-103)
  IPR044207 F-box protein At5g39250-like [PTHR47722] (16-261)

Radius of gyration: 32.7 Å; Cα contacts (8 Å, |Δi|>4): 949; chains: 2; bounding box: 80×113×66 Å